Protein AF-A0A9P5Z1K4-F1 (afdb_monomer_lite)

pLDDT: mean 72.02, std 26.05, range [26.64, 98.44]

Sequence (569 aa):
MSSDPRVHKPRLPKAYSDQQLAFLKSSLPEFERRSQGSIRGDAKKFALERAQDFIVRFGLPDEFVGVEEPESRFKEQIYNWFKNTVGRTRRKLEGRPRSAKKAAEKASKHAHAHAASSSSAVVGGSEGPSGSGGSGHPRMTMMHHPGAAAALAGDHQMSWSAAGVGAAPNIVPYAEGSSTSSPVNSNQTLIPPIQYGGLQPSSSMSTALSTPTTTHATAHSASHAPAHPSAHAPSHAQPHPSAHSSAAAHAATTHASAHAPQQQQQQHPQHSTPTQHLSTLTLTITRNTLRESFLQGLDASTLANMVQSFVASHPSPTPLTPVVDALFDAISAEAPPGAFARDPHPYLRRFLDASAYFSGSIVHAGVPGPLAGPRALQMQIRKYSTWTPSAPPRSAFNSTSNSSSAGGGSGTPQSAQQRPSTTASNSSTSLSDEMQRIATDRQRRKDHIQWARIHAAALELGMLSMGRVGENDNSGYAYAMGRAFSEMMARDAVWEADEVEWVAGICVLRAVIRTAMRGDRRQRDEYDELLRTYEGRWKEIKDEARQAVVTEVLLSAKDDLARLDDSLS

Organism: NCBI:txid109636

Foldseek 3Di:
DDDDPPDPPPPDPDDDDPVLVVLLVVCLVVLLVQVPDPDPCSSLVSLLVSLVVSCVVPNQDPVLVVPDPSSVVSSVVSSVVSVVVSVVVVCVVVVPDPVPVVVVVVVVVVVVVVVVVPPDDDDDDDDDDDDDDDDDDDDDDDDDDDDDDDDDDDDDDDDDDPDDDDDDDDDDDDDDDDDDDDDDDDDDDDDDDDDDDDDDDDDDDDDDDDDDDDDDDDDDDDDDDDDDDDDDDDDDDDDDDDDDDDDDDDDDDDDDDDDDDDDDDDDDDDPDDPPPPPDPPPDPQDLQNLLVCLLVLDALQVSLVSLVSQCVVPPDLASCLSNVVSLLCNQVPDDDVLDLTDQSQSSVVSLLSNLQQFDQVDHHNNRGGSLSSLVSLLVVLVVLLDDDQPPDPPPVPPPPPPPPDDDDDDDDDDDDDDDPPPPPPPPPPDPVNVVVVVVVNVVSLSSSLSSLSNLLSCLLVCSQQPDPPPDPPPSVVSNCVSLVVLVVQLVVLLSDDDLSSLLSSLSSLLSSLLNDDQDDPPVLVVSVVSLVSSVVVLVVDPPVSSSVSSVVSSVSSVVSSVVSVVVVD

Structure (mmCIF, N/CA/C/O backbone):
data_AF-A0A9P5Z1K4-F1
#
_entry.id   AF-A0A9P5Z1K4-F1
#
loop_
_atom_site.group_PDB
_atom_site.id
_atom_site.type_symbol
_atom_site.label_atom_id
_atom_site.label_alt_id
_atom_site.label_comp_id
_atom_site.label_asym_id
_atom_site.label_entity_id
_atom_site.label_seq_id
_atom_site.pdbx_PDB_ins_code
_atom_site.Cartn_x
_atom_site.Cartn_y
_atom_site.Cartn_z
_atom_site.occupancy
_atom_site.B_iso_or_equiv
_atom_site.auth_seq_id
_atom_site.auth_comp_id
_atom_site.auth_asym_id
_atom_site.auth_atom_id
_atom_site.pdbx_PDB_model_num
ATOM 1 N N . MET A 1 1 ? -46.905 -5.251 -23.114 1.00 39.09 1 MET A N 1
ATOM 2 C CA . MET A 1 1 ? -45.640 -5.954 -22.821 1.00 39.09 1 MET A CA 1
ATOM 3 C C . MET A 1 1 ? -44.706 -5.729 -23.997 1.00 39.09 1 MET A C 1
ATOM 5 O O . MET A 1 1 ? -44.859 -6.397 -25.008 1.00 39.09 1 MET A O 1
ATOM 9 N N . SER A 1 2 ? -43.841 -4.714 -23.907 1.00 42.81 2 SER A N 1
ATOM 10 C CA . SER A 1 2 ? -42.885 -4.368 -24.968 1.00 42.81 2 SER A CA 1
ATOM 11 C C . SER A 1 2 ? -41.550 -5.035 -24.680 1.00 42.81 2 SER A C 1
ATOM 13 O O . SER A 1 2 ? -40.930 -4.769 -23.653 1.00 42.81 2 SER A O 1
ATOM 15 N N . SER A 1 3 ? -41.144 -5.924 -25.577 1.00 41.78 3 SER A N 1
ATOM 16 C CA . SER A 1 3 ? -39.878 -6.649 -25.540 1.00 41.78 3 SER A CA 1
ATOM 17 C C . SER A 1 3 ? -38.706 -5.677 -25.713 1.00 41.78 3 SER A C 1
ATOM 19 O O . SER A 1 3 ? -38.637 -4.970 -26.716 1.00 41.78 3 SER A O 1
ATOM 21 N N . ASP A 1 4 ? -37.800 -5.640 -24.735 1.00 45.72 4 ASP A N 1
ATOM 22 C CA . ASP A 1 4 ? -36.565 -4.846 -24.756 1.00 45.72 4 ASP A CA 1
ATOM 23 C C . ASP A 1 4 ? -35.630 -5.362 -25.876 1.00 45.72 4 ASP A C 1
ATOM 25 O O . ASP A 1 4 ? -35.185 -6.513 -25.810 1.00 45.72 4 ASP A O 1
ATOM 29 N N . PRO A 1 5 ? -35.315 -4.564 -26.917 1.00 53.09 5 PRO A N 1
ATOM 30 C CA . PRO A 1 5 ? -34.495 -4.976 -28.053 1.00 53.09 5 PRO A CA 1
ATOM 31 C C . PRO A 1 5 ? -32.997 -4.903 -27.719 1.00 53.09 5 PRO A C 1
ATOM 33 O O . PRO A 1 5 ? -32.182 -4.451 -28.526 1.00 53.09 5 PRO A O 1
ATOM 36 N N . ARG A 1 6 ? -32.590 -5.371 -26.534 1.00 45.09 6 ARG A N 1
ATOM 37 C CA . ARG A 1 6 ? -31.177 -5.615 -26.219 1.00 45.09 6 ARG A CA 1
ATOM 38 C C . ARG A 1 6 ? -30.741 -6.894 -26.909 1.00 45.09 6 ARG A C 1
ATOM 40 O O . ARG A 1 6 ? -30.650 -7.963 -26.315 1.00 45.09 6 ARG A O 1
ATOM 47 N N . VAL A 1 7 ? -30.488 -6.728 -28.203 1.00 44.59 7 VAL A N 1
ATOM 48 C CA . VAL A 1 7 ? -29.797 -7.635 -29.111 1.00 44.59 7 VAL A CA 1
ATOM 49 C C . VAL A 1 7 ? -28.713 -8.401 -28.352 1.00 44.59 7 VAL A C 1
ATOM 51 O O . VAL A 1 7 ? -27.639 -7.874 -28.052 1.00 44.59 7 VAL A O 1
ATOM 54 N N . HIS A 1 8 ? -28.987 -9.674 -28.067 1.00 43.66 8 HIS A N 1
ATOM 55 C CA . HIS A 1 8 ? -27.966 -10.667 -27.776 1.00 43.66 8 HIS A CA 1
ATOM 56 C C . HIS A 1 8 ? -27.094 -10.805 -29.025 1.00 43.66 8 HIS A C 1
ATOM 58 O O . HIS A 1 8 ? -27.309 -11.685 -29.851 1.00 43.66 8 HIS A O 1
ATOM 64 N N . LYS A 1 9 ? -26.108 -9.915 -29.186 1.00 41.62 9 LYS A N 1
ATOM 65 C CA . LYS A 1 9 ? -25.003 -10.156 -30.112 1.00 41.62 9 LYS A CA 1
ATOM 66 C C . LYS A 1 9 ? -24.318 -11.431 -29.618 1.00 41.62 9 LYS A C 1
ATOM 68 O O . LYS A 1 9 ? -23.798 -11.419 -28.495 1.00 41.62 9 LYS A O 1
ATOM 73 N N . PRO A 1 10 ? -24.317 -12.524 -30.399 1.00 39.44 10 PRO A N 1
ATOM 74 C CA . PRO A 1 10 ? -23.531 -13.693 -30.060 1.00 39.44 10 PRO A CA 1
ATOM 75 C C . PRO A 1 10 ? -22.086 -13.215 -29.941 1.00 39.44 10 PRO A C 1
ATOM 77 O O . PRO A 1 10 ? -21.510 -12.725 -30.912 1.00 39.44 10 PRO A O 1
ATOM 80 N N . ARG A 1 11 ? -21.507 -13.292 -28.737 1.00 42.84 11 ARG A N 1
ATOM 81 C CA . ARG A 1 11 ? -20.070 -13.088 -28.517 1.00 42.84 11 ARG A CA 1
ATOM 82 C C . ARG A 1 11 ? -19.335 -14.300 -29.088 1.00 42.84 11 ARG A C 1
ATOM 84 O O . ARG A 1 11 ? -18.760 -15.092 -28.347 1.00 42.84 11 ARG A O 1
ATOM 91 N N . LEU A 1 12 ? -19.434 -14.485 -30.401 1.00 35.34 12 LEU A N 1
ATOM 92 C CA . LEU A 1 12 ? -18.606 -15.427 -31.124 1.00 35.34 12 LEU A CA 1
ATOM 93 C C . LEU A 1 12 ? -17.166 -14.902 -31.005 1.00 35.34 12 LEU A C 1
ATOM 95 O O . LEU A 1 12 ? -16.953 -13.709 -31.242 1.00 35.34 12 LEU A O 1
ATOM 99 N N . PRO A 1 13 ? -16.184 -15.720 -30.586 1.00 49.00 13 PRO A N 1
ATOM 100 C CA . PRO A 1 13 ? -14.792 -15.298 -30.580 1.00 49.00 13 PRO A CA 1
ATOM 101 C C . PRO A 1 13 ? -14.431 -14.821 -31.983 1.00 49.00 13 PRO A C 1
ATOM 103 O O . PRO A 1 13 ? -14.577 -15.574 -32.946 1.00 49.00 13 PRO A O 1
ATOM 106 N N . LYS A 1 14 ? -14.018 -13.558 -32.106 1.00 63.84 14 LYS A N 1
ATOM 107 C CA . LYS A 1 14 ? -13.674 -12.983 -33.401 1.00 63.84 14 LYS A CA 1
ATOM 108 C C . LYS A 1 14 ? -12.508 -13.775 -33.983 1.00 63.84 14 LYS A C 1
ATOM 110 O O . LYS A 1 14 ? -11.454 -13.894 -33.354 1.00 63.84 14 LYS A O 1
ATOM 115 N N . ALA A 1 15 ? -12.740 -14.388 -35.139 1.00 75.88 15 ALA A N 1
ATOM 116 C CA . ALA A 1 15 ? -11.722 -15.150 -35.834 1.00 75.88 15 ALA A CA 1
ATOM 117 C C . ALA A 1 15 ? -10.700 -14.158 -36.394 1.00 75.88 15 ALA A C 1
ATOM 119 O O . ALA A 1 15 ? -10.983 -13.430 -37.342 1.00 75.88 15 ALA A O 1
ATOM 120 N N . TYR A 1 16 ? -9.528 -14.099 -35.767 1.00 91.69 16 TYR A N 1
ATOM 121 C CA . TYR A 1 16 ? -8.345 -13.530 -36.400 1.00 91.69 16 TYR A CA 1
ATOM 122 C C . TYR A 1 16 ? -8.131 -14.224 -37.749 1.00 91.69 16 TYR A C 1
ATOM 124 O O . TYR A 1 16 ? -8.309 -15.441 -37.843 1.00 91.69 16 TYR A O 1
ATOM 132 N N . SER A 1 17 ? -7.733 -13.470 -38.774 1.00 95.25 17 SER A N 1
ATOM 133 C CA . SER A 1 17 ? -7.352 -14.075 -40.051 1.00 95.25 17 SER A CA 1
ATOM 134 C C . SER A 1 17 ? -6.150 -15.005 -39.864 1.00 95.25 17 SER A C 1
ATOM 136 O O . SER A 1 17 ? -5.371 -14.855 -38.917 1.00 95.25 17 SER A O 1
ATOM 138 N N . ASP A 1 18 ? -5.947 -15.950 -40.780 1.00 95.38 18 ASP A N 1
ATOM 139 C CA . ASP A 1 18 ? -4.812 -16.876 -40.687 1.00 95.38 18 ASP A CA 1
ATOM 140 C C . ASP A 1 18 ? -3.465 -16.143 -40.662 1.00 95.38 18 ASP A C 1
ATOM 142 O O . ASP A 1 18 ? -2.559 -16.538 -39.930 1.00 95.38 18 ASP A O 1
ATOM 146 N N . GLN A 1 19 ? -3.350 -15.022 -41.382 1.00 97.38 19 GLN A N 1
ATOM 147 C CA . GLN A 1 19 ? -2.156 -14.172 -41.363 1.00 97.38 19 GLN A CA 1
ATOM 148 C C . GLN A 1 19 ? -1.941 -13.500 -40.000 1.00 97.38 19 GLN A C 1
ATOM 150 O O . GLN A 1 19 ? -0.819 -13.476 -39.490 1.00 97.38 19 GLN A O 1
ATOM 155 N N . GLN A 1 20 ? -3.013 -12.997 -39.383 1.00 96.50 20 GLN A N 1
ATOM 156 C CA . GLN A 1 20 ? -2.973 -12.416 -38.039 1.00 96.50 20 GLN A CA 1
ATOM 157 C C . GLN A 1 20 ? -2.595 -13.474 -36.994 1.00 96.50 20 GLN A C 1
ATOM 159 O O . GLN A 1 20 ? -1.734 -13.237 -36.145 1.00 96.50 20 GLN A O 1
ATOM 164 N N . LEU A 1 21 ? -3.179 -14.673 -37.079 1.00 96.31 21 LEU A N 1
ATOM 165 C CA . LEU A 1 21 ? -2.835 -15.793 -36.204 1.00 96.31 21 LEU A CA 1
ATOM 166 C C . LEU A 1 21 ? -1.397 -16.258 -36.407 1.00 96.31 21 LEU A C 1
ATOM 168 O O . LEU A 1 21 ? -0.726 -16.556 -35.422 1.00 96.31 21 LEU A O 1
ATOM 172 N N . ALA A 1 22 ? -0.915 -16.331 -37.647 1.00 97.12 22 ALA A N 1
ATOM 173 C CA . ALA A 1 22 ? 0.463 -16.700 -37.947 1.00 97.12 22 ALA A CA 1
ATOM 174 C C . ALA A 1 22 ? 1.453 -15.699 -37.332 1.00 97.12 22 ALA A C 1
ATOM 176 O O . ALA A 1 22 ? 2.423 -16.117 -36.701 1.00 97.12 22 ALA A O 1
ATOM 177 N N . PHE A 1 23 ? 1.169 -14.396 -37.432 1.00 97.94 23 PHE A N 1
ATOM 178 C CA . PHE A 1 23 ? 1.967 -13.343 -36.799 1.00 97.94 23 PHE A CA 1
ATOM 179 C C . PHE A 1 23 ? 2.000 -13.467 -35.268 1.00 97.94 23 PHE A C 1
ATOM 181 O O . PHE A 1 23 ? 3.062 -13.402 -34.652 1.00 97.94 23 PHE A O 1
ATOM 188 N N . LEU A 1 24 ? 0.847 -13.684 -34.632 1.00 97.62 24 LEU A N 1
ATOM 189 C CA . LEU A 1 24 ? 0.803 -13.841 -33.177 1.00 97.62 24 LEU A CA 1
ATOM 190 C C . LEU A 1 24 ? 1.497 -15.136 -32.727 1.00 97.62 24 LEU A C 1
ATOM 192 O O . LEU A 1 24 ? 2.234 -15.141 -31.740 1.00 97.62 24 LEU A O 1
ATOM 196 N N . LYS A 1 25 ? 1.313 -16.234 -33.471 1.00 97.12 25 LYS A N 1
ATOM 197 C CA . LYS A 1 25 ? 1.940 -17.530 -33.180 1.00 97.12 25 LYS A CA 1
ATOM 198 C C . LYS A 1 25 ? 3.458 -17.502 -33.339 1.00 97.12 25 LYS A C 1
ATOM 200 O O . LYS A 1 25 ? 4.133 -18.133 -32.530 1.00 97.12 25 LYS A O 1
ATOM 205 N N . SER A 1 26 ? 4.004 -16.770 -34.312 1.00 97.94 26 SER A N 1
ATOM 206 C CA . SER A 1 26 ? 5.461 -16.674 -34.502 1.00 97.94 26 SER A CA 1
ATOM 207 C C . SER A 1 26 ? 6.174 -16.009 -33.320 1.00 97.94 26 SER A C 1
ATOM 209 O O . SER A 1 26 ? 7.345 -16.277 -33.074 1.00 97.94 26 SER A O 1
ATOM 211 N N . SER A 1 27 ? 5.451 -15.201 -32.540 1.00 97.75 27 SER A N 1
ATOM 212 C CA . SER A 1 27 ? 5.968 -14.529 -31.344 1.00 97.75 27 SER A CA 1
ATOM 213 C C . SER A 1 27 ? 5.786 -15.342 -30.050 1.00 97.75 27 SER A C 1
ATOM 215 O O . SER A 1 27 ? 6.272 -14.925 -28.998 1.00 97.75 27 SER A O 1
ATOM 217 N N . LEU A 1 28 ? 5.098 -16.495 -30.086 1.00 97.12 28 LEU A N 1
ATOM 218 C CA . LEU A 1 28 ? 4.834 -17.309 -28.888 1.00 97.12 28 LEU A CA 1
ATOM 219 C C . LEU A 1 28 ? 6.103 -17.843 -28.203 1.00 97.12 28 LEU A C 1
ATOM 221 O O . LEU A 1 28 ? 6.161 -17.717 -26.981 1.00 97.12 28 LEU A O 1
ATOM 225 N N . PRO A 1 29 ? 7.112 -18.395 -28.913 1.00 96.19 29 PRO A N 1
ATOM 226 C CA . PRO A 1 29 ? 8.314 -18.920 -28.257 1.00 96.19 29 PRO A CA 1
ATOM 227 C C . PRO A 1 29 ? 9.085 -17.843 -27.481 1.00 96.19 29 PRO A C 1
ATOM 229 O O . PRO A 1 29 ? 9.566 -18.079 -26.375 1.00 96.19 29 PRO A O 1
ATOM 232 N N . GLU A 1 30 ? 9.155 -16.631 -28.037 1.00 96.50 30 GLU A N 1
ATOM 233 C CA . GLU A 1 30 ? 9.802 -15.476 -27.408 1.00 96.50 30 GLU A CA 1
ATOM 234 C C . GLU A 1 30 ? 9.027 -15.000 -26.173 1.00 96.50 30 GLU A C 1
ATOM 236 O O . GLU A 1 30 ? 9.616 -14.810 -25.107 1.00 96.50 30 GLU A O 1
ATOM 241 N N . PHE A 1 31 ? 7.699 -14.864 -26.287 1.00 96.69 31 PHE A N 1
ATOM 242 C CA . PHE A 1 31 ? 6.847 -14.528 -25.145 1.00 96.69 31 PHE A CA 1
ATOM 243 C C . PHE A 1 31 ? 6.965 -15.585 -24.041 1.00 96.69 31 PHE A C 1
ATOM 245 O O . PHE A 1 31 ? 7.057 -15.234 -22.867 1.00 96.69 31 PHE A O 1
ATOM 252 N N . GLU A 1 32 ? 6.988 -16.874 -24.393 1.00 95.00 32 GLU A N 1
ATOM 253 C CA . GLU A 1 32 ? 7.145 -17.963 -23.432 1.00 95.00 32 GLU A CA 1
ATOM 254 C C . GLU A 1 32 ? 8.488 -17.882 -22.702 1.00 95.00 32 GLU A C 1
ATOM 256 O O . GLU A 1 32 ? 8.489 -17.903 -21.469 1.00 95.00 32 GLU A O 1
ATOM 261 N N . ARG A 1 33 ? 9.598 -17.687 -23.427 1.00 94.00 33 ARG A N 1
ATOM 262 C CA . ARG A 1 33 ? 10.926 -17.500 -22.826 1.00 94.00 33 ARG A CA 1
ATOM 263 C C . ARG A 1 33 ? 10.934 -16.329 -21.844 1.00 94.00 33 ARG A C 1
ATOM 265 O O . ARG A 1 33 ? 11.391 -16.476 -20.716 1.00 94.00 33 ARG A O 1
ATOM 272 N N . ARG A 1 34 ? 10.359 -15.186 -22.234 1.00 93.56 34 ARG A N 1
ATOM 273 C CA . ARG A 1 34 ? 10.252 -14.000 -21.365 1.00 93.56 34 ARG A CA 1
ATOM 274 C C . ARG A 1 34 ? 9.291 -14.197 -20.195 1.00 93.56 34 ARG A C 1
ATOM 276 O O . ARG A 1 34 ? 9.488 -13.606 -19.145 1.00 93.56 34 ARG A O 1
ATOM 283 N N . SER A 1 35 ? 8.269 -15.038 -20.344 1.00 92.31 35 SER A N 1
ATOM 284 C CA . SER A 1 35 ? 7.323 -15.359 -19.263 1.00 92.31 35 SER A CA 1
ATOM 285 C C . SER A 1 35 ? 7.906 -16.287 -18.195 1.00 92.31 35 SER A C 1
ATOM 287 O O . SER A 1 35 ? 7.316 -16.424 -17.125 1.00 92.31 35 SER A O 1
ATOM 289 N N . GLN A 1 36 ? 9.019 -16.957 -18.505 1.00 87.75 36 GLN A N 1
ATOM 290 C CA . GLN A 1 36 ? 9.779 -17.806 -17.586 1.00 87.75 36 GLN A CA 1
ATOM 291 C C . GLN A 1 36 ? 11.050 -17.116 -17.066 1.00 87.75 36 GLN A C 1
ATOM 293 O O . GLN A 1 36 ? 11.698 -17.646 -16.169 1.00 87.75 36 GLN A O 1
ATOM 298 N N . GLY A 1 37 ? 11.422 -15.967 -17.640 1.00 82.38 37 GLY A N 1
ATOM 299 C CA . GLY A 1 37 ? 12.615 -15.223 -17.252 1.00 82.38 37 GLY A CA 1
ATOM 300 C C . GLY A 1 37 ? 12.512 -14.627 -15.847 1.00 82.38 37 GLY A C 1
ATOM 301 O O . GLY A 1 37 ? 11.417 -14.406 -15.333 1.00 82.38 37 GLY A O 1
ATOM 302 N N . SER A 1 38 ? 13.675 -14.334 -15.255 1.00 63.03 38 SER A N 1
ATOM 303 C CA . SER A 1 38 ? 13.785 -13.701 -13.929 1.00 63.03 38 SER A CA 1
ATOM 304 C C . SER A 1 38 ? 13.139 -12.303 -13.886 1.00 63.03 38 SER A C 1
ATOM 306 O O . SER A 1 38 ? 12.620 -11.870 -12.861 1.00 63.03 38 SER A O 1
ATOM 308 N N . ILE A 1 39 ? 13.103 -11.609 -15.030 1.00 70.81 39 ILE A N 1
ATOM 309 C CA . ILE A 1 39 ? 12.570 -10.249 -15.145 1.00 70.81 39 ILE A CA 1
ATOM 310 C C . ILE A 1 39 ? 11.047 -10.299 -15.316 1.00 70.81 39 ILE A C 1
ATOM 312 O O . ILE A 1 39 ? 10.509 -10.569 -16.396 1.00 70.81 39 ILE A O 1
ATOM 316 N N . ARG A 1 40 ? 10.323 -10.023 -14.230 1.00 61.91 40 ARG A N 1
ATOM 317 C CA . ARG A 1 40 ? 8.861 -9.945 -14.247 1.00 61.91 40 ARG A CA 1
ATOM 318 C C . ARG A 1 40 ? 8.434 -8.679 -14.995 1.00 61.91 40 ARG A C 1
ATOM 320 O O . ARG A 1 40 ? 8.936 -7.595 -14.749 1.00 61.91 40 ARG A O 1
ATOM 327 N N . GLY A 1 41 ? 7.496 -8.821 -15.929 1.00 80.19 41 GLY A N 1
ATOM 328 C CA . GLY A 1 41 ? 7.007 -7.710 -16.760 1.00 80.19 41 GLY A CA 1
ATOM 329 C C . GLY A 1 41 ? 7.570 -7.684 -18.183 1.00 80.19 41 GLY A C 1
ATOM 330 O O . GLY A 1 41 ? 6.882 -7.192 -19.078 1.00 80.19 41 GLY A O 1
ATOM 331 N N . ASP A 1 42 ? 8.708 -8.334 -18.447 1.00 88.62 42 ASP A N 1
ATOM 332 C CA . ASP A 1 42 ? 9.292 -8.416 -19.797 1.00 88.62 42 ASP A CA 1
ATOM 333 C C . ASP A 1 42 ? 8.358 -9.080 -20.808 1.00 88.62 42 ASP A C 1
ATOM 335 O O . ASP A 1 42 ? 8.253 -8.644 -21.955 1.00 88.62 42 ASP A O 1
ATOM 339 N N . ALA A 1 43 ? 7.622 -10.109 -20.380 1.00 94.12 43 ALA A N 1
ATOM 340 C CA . ALA A 1 43 ? 6.610 -10.751 -21.212 1.00 94.12 43 ALA A CA 1
ATOM 341 C C . ALA A 1 43 ? 5.450 -9.799 -21.544 1.00 94.12 43 ALA A C 1
ATOM 343 O O . ALA A 1 43 ? 4.977 -9.781 -22.681 1.00 94.12 43 ALA A O 1
ATOM 344 N N . LYS A 1 44 ? 4.998 -8.987 -20.574 1.00 95.31 44 LYS A N 1
ATOM 345 C CA . LYS A 1 44 ? 3.918 -8.012 -20.793 1.00 95.31 44 LYS A CA 1
ATOM 346 C C . LYS A 1 44 ? 4.390 -6.922 -21.747 1.00 95.31 44 LYS A C 1
ATOM 348 O O . LYS A 1 44 ? 3.715 -6.683 -22.741 1.00 95.31 44 LYS A O 1
ATOM 353 N N . LYS A 1 45 ? 5.563 -6.334 -21.503 1.00 95.12 45 LYS A N 1
ATOM 354 C CA . LYS A 1 45 ? 6.177 -5.340 -22.392 1.00 95.12 45 LYS A CA 1
ATOM 355 C C . LYS A 1 45 ? 6.311 -5.879 -23.818 1.00 95.12 45 LYS A C 1
ATOM 357 O O . LYS A 1 45 ? 5.797 -5.262 -24.744 1.00 95.12 45 LYS A O 1
ATOM 362 N N . PHE A 1 46 ? 6.877 -7.077 -23.976 1.00 96.94 46 PHE A N 1
ATOM 363 C CA . PHE A 1 46 ? 7.001 -7.740 -25.276 1.00 96.94 46 PHE A CA 1
ATOM 364 C C . PHE A 1 46 ? 5.644 -7.943 -25.966 1.00 96.94 46 PHE A C 1
ATOM 366 O O . PHE A 1 46 ? 5.507 -7.670 -27.154 1.00 96.94 46 PHE A O 1
ATOM 373 N N . ALA A 1 47 ? 4.614 -8.386 -25.240 1.00 96.94 47 ALA A N 1
ATOM 374 C CA . ALA A 1 47 ? 3.283 -8.544 -25.822 1.00 96.94 47 ALA A CA 1
ATOM 375 C C . ALA A 1 47 ? 2.648 -7.211 -26.239 1.00 96.94 47 ALA A C 1
ATOM 377 O O . ALA A 1 47 ? 1.988 -7.169 -27.275 1.00 96.94 47 ALA A O 1
ATOM 378 N N . LEU A 1 48 ? 2.843 -6.137 -25.467 1.00 96.88 48 LEU A N 1
ATOM 379 C CA . LEU A 1 48 ? 2.351 -4.801 -25.814 1.00 96.88 48 LEU A CA 1
ATOM 380 C C . LEU A 1 48 ? 3.083 -4.231 -27.040 1.00 96.88 48 LEU A C 1
ATOM 382 O O . LEU A 1 48 ? 2.438 -3.642 -27.906 1.00 96.88 48 LEU A O 1
ATOM 386 N N . GLU A 1 49 ? 4.393 -4.461 -27.160 1.00 97.56 49 GLU A N 1
ATOM 387 C CA . GLU A 1 49 ? 5.186 -4.119 -28.351 1.00 97.56 49 GLU A CA 1
ATOM 388 C C . GLU A 1 49 ? 4.706 -4.903 -29.581 1.00 97.56 49 GLU A C 1
ATOM 390 O O . GLU A 1 49 ? 4.392 -4.316 -30.613 1.00 97.56 49 GLU A O 1
ATOM 395 N N . ARG A 1 50 ? 4.531 -6.226 -29.466 1.00 97.88 50 ARG A N 1
ATOM 396 C CA . ARG A 1 50 ? 3.979 -7.054 -30.554 1.00 97.88 50 ARG A CA 1
ATOM 397 C C . ARG A 1 50 ? 2.549 -6.675 -30.924 1.00 97.88 50 ARG A C 1
ATOM 399 O O . ARG A 1 50 ? 2.172 -6.799 -32.086 1.00 97.88 50 ARG A O 1
ATOM 406 N N . ALA A 1 51 ? 1.751 -6.211 -29.967 1.00 97.50 51 ALA A N 1
ATOM 407 C CA . ALA A 1 51 ? 0.426 -5.682 -30.245 1.00 97.50 51 ALA A CA 1
ATOM 408 C C . ALA A 1 51 ? 0.487 -4.350 -31.007 1.00 97.50 51 ALA A C 1
ATOM 410 O O . ALA A 1 51 ? -0.324 -4.139 -31.903 1.00 97.50 51 ALA A O 1
ATOM 411 N N . GLN A 1 52 ? 1.460 -3.481 -30.712 1.00 98.00 52 GLN A N 1
ATOM 412 C CA . GLN A 1 52 ? 1.704 -2.284 -31.520 1.00 98.00 52 GLN A CA 1
ATOM 413 C C . GLN A 1 52 ? 2.086 -2.659 -32.956 1.00 98.00 52 GLN A C 1
ATOM 415 O O . GLN A 1 52 ? 1.488 -2.143 -33.896 1.00 98.00 52 GLN A O 1
ATOM 420 N N . ASP A 1 53 ? 3.013 -3.603 -33.130 1.00 97.94 53 ASP A N 1
ATOM 421 C CA . ASP A 1 53 ? 3.417 -4.089 -34.455 1.00 97.94 53 ASP A CA 1
ATOM 422 C C . ASP A 1 53 ? 2.236 -4.706 -35.222 1.00 97.94 53 ASP A C 1
ATOM 424 O O . ASP A 1 53 ? 2.111 -4.537 -36.435 1.00 97.94 53 ASP A O 1
ATOM 428 N N . PHE A 1 54 ? 1.334 -5.390 -34.509 1.00 97.81 54 PHE A N 1
ATOM 429 C CA . PHE A 1 54 ? 0.092 -5.905 -35.076 1.00 97.81 54 PHE A CA 1
ATOM 430 C C . PHE A 1 54 ? -0.791 -4.772 -35.609 1.00 97.81 54 PHE A C 1
ATOM 432 O O . PHE A 1 54 ? -1.248 -4.858 -36.746 1.00 97.81 54 PHE A O 1
ATOM 439 N N . ILE A 1 55 ? -1.025 -3.721 -34.812 1.00 97.19 55 ILE A N 1
ATOM 440 C CA . ILE A 1 55 ? -1.847 -2.565 -35.213 1.00 97.19 55 ILE A CA 1
ATOM 441 C C . ILE A 1 55 ? -1.231 -1.879 -36.436 1.00 97.19 55 ILE A C 1
ATOM 443 O O . ILE A 1 55 ? -1.945 -1.565 -37.382 1.00 97.19 55 ILE A O 1
ATOM 447 N N . VAL A 1 56 ? 0.091 -1.692 -36.455 1.00 97.62 56 VAL A N 1
ATOM 448 C CA . VAL A 1 56 ? 0.793 -1.079 -37.594 1.00 97.62 56 VAL A CA 1
ATOM 449 C C . VAL A 1 56 ? 0.634 -1.921 -38.863 1.00 97.62 56 VAL A C 1
ATOM 451 O O . VAL A 1 56 ? 0.443 -1.375 -39.945 1.00 97.62 56 VAL A O 1
ATOM 454 N N . ARG A 1 57 ? 0.695 -3.252 -38.744 1.00 98.00 57 ARG A N 1
ATOM 455 C CA . ARG A 1 57 ? 0.670 -4.162 -39.897 1.00 98.00 57 ARG A CA 1
ATOM 456 C C . ARG A 1 57 ? -0.730 -4.460 -40.429 1.00 98.00 57 ARG A C 1
ATOM 458 O O . ARG A 1 57 ? -0.895 -4.606 -41.636 1.00 98.00 57 ARG A O 1
ATOM 465 N N . PHE A 1 58 ? -1.706 -4.631 -39.544 1.00 96.94 58 PHE A N 1
ATOM 466 C CA . PHE A 1 58 ? -3.050 -5.103 -39.892 1.00 96.94 58 PHE A CA 1
ATOM 467 C C . PHE A 1 58 ? -4.143 -4.060 -39.645 1.00 96.94 58 PHE A C 1
ATOM 469 O O . PHE A 1 58 ? -5.305 -4.330 -39.940 1.00 96.94 58 PHE A O 1
ATOM 476 N N . GLY A 1 59 ? -3.784 -2.890 -39.114 1.00 96.75 59 GLY A N 1
ATOM 477 C CA . GLY A 1 59 ? -4.732 -1.886 -38.656 1.00 96.75 59 GLY A CA 1
ATOM 478 C C . GLY A 1 59 ? -5.367 -2.247 -37.315 1.00 96.75 59 GLY A C 1
ATOM 479 O O . GLY A 1 59 ? -5.228 -3.355 -36.784 1.00 96.75 59 GLY A O 1
ATOM 480 N N . LEU A 1 60 ? -6.086 -1.277 -36.756 1.00 95.69 60 LEU A N 1
ATOM 481 C CA . LEU A 1 60 ? -6.938 -1.505 -35.600 1.00 95.69 60 LEU A CA 1
ATOM 482 C C . LEU A 1 60 ? -8.267 -2.113 -36.077 1.00 95.69 60 LEU A C 1
ATOM 484 O O . LEU A 1 60 ? -8.848 -1.582 -37.022 1.00 95.69 60 LEU A O 1
ATOM 488 N N . PRO A 1 61 ? -8.773 -3.198 -35.466 1.00 93.50 61 PRO A N 1
ATOM 489 C CA . PRO A 1 61 ? -10.027 -3.795 -35.915 1.00 93.50 61 PRO A CA 1
ATOM 490 C C . PRO A 1 61 ? -11.205 -2.815 -35.806 1.00 93.50 61 PRO A C 1
ATOM 492 O O . PRO A 1 61 ? -11.337 -2.124 -34.796 1.00 93.50 61 PRO A O 1
ATOM 495 N N . ASP A 1 62 ? -12.116 -2.838 -36.784 1.00 92.38 62 ASP A N 1
ATOM 496 C CA . ASP A 1 62 ? -13.250 -1.896 -36.896 1.00 92.38 62 ASP A CA 1
ATOM 497 C C . ASP A 1 62 ? -14.142 -1.807 -35.646 1.00 92.38 62 ASP A C 1
ATOM 499 O O . ASP A 1 62 ? -14.818 -0.814 -35.407 1.00 92.38 62 ASP A O 1
ATOM 503 N N . GLU A 1 63 ? -14.150 -2.843 -34.810 1.00 89.62 63 GLU A N 1
ATOM 504 C CA . GLU A 1 63 ? -14.934 -2.876 -33.569 1.00 89.62 63 GLU A CA 1
ATOM 505 C C . GLU A 1 63 ? -14.419 -1.948 -32.473 1.00 89.62 63 GLU A C 1
ATOM 507 O O . GLU A 1 63 ? -15.131 -1.674 -31.509 1.00 89.62 63 GLU A O 1
ATOM 512 N N . PHE A 1 64 ? -13.179 -1.494 -32.610 1.00 91.25 64 PHE A N 1
ATOM 513 C CA . PHE A 1 64 ? -12.603 -0.502 -31.728 1.00 91.25 64 PHE A CA 1
ATOM 514 C C . PHE A 1 64 ? -12.825 0.922 -32.250 1.00 91.25 64 PHE A C 1
ATOM 516 O O . PHE A 1 64 ? -12.514 1.881 -31.547 1.00 91.25 64 PHE A O 1
ATOM 523 N N . VAL A 1 65 ? -13.410 1.099 -33.440 1.00 89.44 65 VAL A N 1
ATOM 524 C CA . VAL A 1 65 ? -13.787 2.427 -33.936 1.00 89.44 65 VAL A CA 1
ATOM 525 C C . VAL A 1 65 ? -14.868 3.010 -33.022 1.00 89.44 65 VAL A C 1
ATOM 527 O O . VAL A 1 65 ? -15.913 2.404 -32.799 1.00 89.44 65 VAL A O 1
ATOM 530 N N . GLY A 1 66 ? -14.595 4.189 -32.458 1.00 89.81 66 GLY A N 1
ATOM 531 C CA . GLY A 1 66 ? -15.487 4.869 -31.513 1.00 89.81 66 GLY A CA 1
ATOM 532 C C . GLY A 1 66 ? -15.388 4.387 -30.060 1.00 89.81 66 GLY A C 1
ATOM 533 O O . GLY A 1 66 ? -16.088 4.919 -29.202 1.00 89.81 66 GLY A O 1
ATOM 534 N N . VAL A 1 67 ? -14.518 3.417 -29.756 1.00 89.44 67 VAL A N 1
ATOM 535 C CA . VAL A 1 67 ? -14.198 3.044 -28.372 1.00 89.44 67 VAL A CA 1
ATOM 536 C C . VAL A 1 67 ? -13.168 4.025 -27.820 1.00 89.44 67 VAL A C 1
ATOM 538 O O . VAL A 1 67 ? -12.183 4.335 -28.484 1.00 89.44 67 VAL A O 1
ATOM 541 N N . GLU A 1 68 ? -13.377 4.506 -26.596 1.00 88.56 68 GLU A N 1
ATOM 542 C CA . GLU A 1 68 ? -12.391 5.328 -25.895 1.00 88.56 68 GLU A CA 1
ATOM 543 C C . GLU A 1 68 ? -11.115 4.507 -25.626 1.00 88.56 68 GLU A C 1
ATOM 545 O O . GLU A 1 68 ? -11.176 3.410 -25.063 1.00 88.56 68 GLU A O 1
ATOM 550 N N . GLU A 1 69 ? -9.968 5.030 -26.066 1.00 92.88 69 GLU A N 1
ATOM 551 C CA . GLU A 1 69 ? -8.654 4.362 -26.036 1.00 92.88 69 GLU A CA 1
ATOM 552 C C . GLU A 1 69 ? -8.624 2.994 -26.741 1.00 92.88 69 GLU A C 1
ATOM 554 O O . GLU A 1 69 ? -8.310 1.953 -26.145 1.00 92.88 69 GLU A O 1
ATOM 559 N N . PRO A 1 70 ? -8.919 2.983 -28.047 1.00 93.56 70 PRO A N 1
ATOM 560 C CA . PRO A 1 70 ? -9.176 1.753 -28.777 1.00 93.56 70 PRO A CA 1
ATOM 561 C C . PRO A 1 70 ? -7.905 0.890 -28.896 1.00 93.56 70 PRO A C 1
ATOM 563 O O . PRO A 1 70 ? -7.954 -0.329 -28.724 1.00 93.56 70 PRO A O 1
ATOM 566 N N . GLU A 1 71 ? -6.739 1.524 -29.049 1.00 95.94 71 GLU A N 1
ATOM 567 C CA . GLU A 1 71 ? -5.442 0.844 -29.072 1.00 95.94 71 GLU A CA 1
ATOM 568 C C . GLU A 1 71 ? -5.064 0.218 -27.728 1.00 95.94 71 GLU A C 1
ATOM 570 O O . GLU A 1 71 ? -4.582 -0.911 -27.695 1.00 95.94 71 GLU A O 1
ATOM 575 N N . SER A 1 72 ? -5.275 0.930 -26.615 1.00 94.38 72 SER A N 1
ATOM 576 C CA . SER A 1 72 ? -4.918 0.446 -25.274 1.00 94.38 72 SER A CA 1
ATOM 577 C C . SER A 1 72 ? -5.689 -0.835 -24.947 1.00 94.38 72 SER A C 1
ATOM 579 O O . SER A 1 72 ? -5.108 -1.857 -24.568 1.00 94.38 72 SER A O 1
ATOM 581 N N . ARG A 1 73 ? -7.001 -0.830 -25.222 1.00 91.38 73 ARG A N 1
ATOM 582 C CA . ARG A 1 73 ? -7.852 -2.012 -25.042 1.00 91.38 73 ARG A CA 1
ATOM 583 C C . ARG A 1 73 ? -7.457 -3.164 -25.957 1.00 91.38 73 ARG A C 1
ATOM 585 O O . ARG A 1 73 ? -7.453 -4.312 -25.511 1.00 91.38 73 ARG A O 1
ATOM 592 N N . PHE A 1 74 ? -7.124 -2.884 -27.215 1.00 95.81 74 PHE A N 1
ATOM 593 C CA . PHE A 1 74 ? -6.694 -3.922 -28.147 1.00 95.81 74 PHE A CA 1
ATOM 594 C C . PHE A 1 74 ? -5.346 -4.541 -27.742 1.00 95.81 74 PHE A C 1
ATOM 596 O O . PHE A 1 74 ? -5.205 -5.765 -27.731 1.00 95.81 74 PHE A O 1
ATOM 603 N N . LYS A 1 75 ? -4.378 -3.728 -27.301 1.00 95.81 75 LYS A N 1
ATOM 604 C CA . LYS A 1 75 ? -3.088 -4.208 -26.779 1.00 95.81 75 LYS A CA 1
ATOM 605 C C . LYS A 1 75 ? -3.262 -5.146 -25.585 1.00 95.81 75 LYS A C 1
ATOM 607 O O . LYS A 1 75 ? -2.651 -6.215 -25.545 1.00 95.81 75 LYS A O 1
ATOM 612 N N . GLU A 1 76 ? -4.152 -4.803 -24.657 1.00 93.94 76 GLU A N 1
ATOM 613 C CA . GLU A 1 76 ? -4.491 -5.663 -23.519 1.00 93.94 76 GLU A CA 1
ATOM 614 C C . GLU A 1 76 ? -5.159 -6.981 -23.969 1.00 93.94 76 GLU A C 1
ATOM 616 O O . GLU A 1 76 ? -4.895 -8.044 -23.395 1.00 93.94 76 GLU A O 1
ATOM 621 N N . GLN A 1 77 ? -5.977 -6.972 -25.031 1.00 94.81 77 GLN A N 1
ATOM 622 C CA . GLN A 1 77 ? -6.532 -8.209 -25.600 1.00 94.81 77 GLN A CA 1
ATOM 623 C C . GLN A 1 77 ? -5.448 -9.124 -26.180 1.00 94.81 77 GLN A C 1
ATOM 625 O O . GLN A 1 77 ? -5.464 -10.329 -25.906 1.00 94.81 77 GLN A O 1
ATOM 630 N N . ILE A 1 78 ? -4.484 -8.574 -26.921 1.00 96.88 78 ILE A N 1
ATOM 631 C CA . ILE A 1 78 ? -3.350 -9.337 -27.459 1.00 96.88 78 ILE A CA 1
ATOM 632 C C . ILE A 1 78 ? -2.480 -9.903 -26.327 1.00 96.88 78 ILE A C 1
ATOM 634 O O . ILE A 1 78 ? -2.141 -11.089 -26.349 1.00 96.88 78 ILE A O 1
ATOM 638 N N . TYR A 1 79 ? -2.193 -9.120 -25.282 1.00 96.81 79 TYR A N 1
ATOM 639 C CA . TYR A 1 79 ? -1.485 -9.615 -24.096 1.00 96.81 79 TYR A CA 1
ATOM 640 C C . TYR A 1 79 ? -2.212 -10.798 -23.436 1.00 96.81 79 TYR A C 1
ATOM 642 O O . TYR A 1 79 ? -1.612 -11.846 -23.164 1.00 96.81 79 TYR A O 1
ATOM 650 N N . ASN A 1 80 ? -3.527 -10.684 -23.237 1.00 94.75 80 ASN A N 1
ATOM 651 C CA . ASN A 1 80 ? -4.329 -11.774 -22.689 1.00 94.75 80 ASN A CA 1
ATOM 652 C C . ASN A 1 80 ? -4.367 -12.999 -23.615 1.00 94.75 80 ASN A C 1
ATOM 654 O O . ASN A 1 80 ? -4.388 -14.132 -23.122 1.00 94.75 80 ASN A O 1
ATOM 658 N N . TRP A 1 81 ? -4.331 -12.807 -24.936 1.00 96.06 81 TRP A N 1
ATOM 659 C CA . TRP A 1 81 ? -4.218 -13.896 -25.904 1.00 96.06 81 TRP A CA 1
ATOM 660 C C . TRP A 1 81 ? -2.896 -14.661 -25.749 1.00 96.06 81 TRP A C 1
ATOM 662 O O . TRP A 1 81 ? -2.933 -15.889 -25.622 1.00 96.06 81 TRP A O 1
ATOM 672 N N . PHE A 1 82 ? -1.753 -13.968 -25.659 1.00 96.94 82 PHE A N 1
ATOM 673 C CA . PHE A 1 82 ? -0.440 -14.589 -25.419 1.00 96.94 82 PHE A CA 1
ATOM 674 C C . PHE A 1 82 ? -0.430 -15.393 -24.115 1.00 96.94 82 PHE A C 1
ATOM 676 O O . PHE A 1 82 ? -0.153 -16.597 -24.120 1.00 96.94 82 PHE A O 1
ATOM 683 N N . LYS A 1 83 ? -0.839 -14.756 -23.010 1.00 95.12 83 LYS A N 1
ATOM 684 C CA . LYS A 1 83 ? -0.914 -15.370 -21.674 1.00 95.12 83 LYS A CA 1
ATOM 685 C C . LYS A 1 83 ? -1.772 -16.640 -21.673 1.00 95.12 83 LYS A C 1
ATOM 687 O O . LYS A 1 83 ? -1.362 -17.683 -21.161 1.00 95.12 83 LYS A O 1
ATOM 692 N N . ASN A 1 84 ? -2.960 -16.578 -22.275 1.00 94.88 84 ASN A N 1
ATOM 693 C CA . ASN A 1 84 ? -3.882 -17.712 -22.329 1.00 94.88 84 ASN A CA 1
ATOM 694 C C . ASN A 1 84 ? -3.402 -18.835 -23.253 1.00 94.88 84 ASN A C 1
ATOM 696 O O . ASN A 1 84 ? -3.733 -19.998 -23.006 1.00 94.88 84 ASN A O 1
ATOM 700 N N . THR A 1 85 ? -2.678 -18.503 -24.320 1.00 95.38 85 THR A N 1
ATOM 701 C CA . THR A 1 85 ? -2.158 -19.480 -25.283 1.00 95.38 85 THR A CA 1
ATOM 702 C C . THR A 1 85 ? -0.983 -20.242 -24.683 1.00 95.38 85 THR A C 1
ATOM 704 O O . THR A 1 85 ? -1.070 -21.463 -24.568 1.00 95.38 85 THR A O 1
ATOM 707 N N . VAL A 1 86 ? 0.032 -19.546 -24.159 1.00 95.12 86 VAL A N 1
ATOM 708 C CA . VAL A 1 86 ? 1.170 -20.183 -23.468 1.00 95.12 86 VAL A CA 1
ATOM 709 C C . VAL A 1 86 ? 0.706 -20.966 -22.241 1.00 95.12 86 VAL A C 1
ATOM 711 O O . VAL A 1 86 ? 1.058 -22.132 -22.080 1.00 95.12 86 VAL A O 1
ATOM 714 N N . GLY A 1 87 ? -0.191 -20.403 -21.424 1.00 91.69 87 GLY A N 1
ATOM 715 C CA . GLY A 1 87 ? -0.753 -21.121 -20.279 1.00 91.69 87 GLY A CA 1
ATOM 716 C C . GLY A 1 87 ? -1.567 -22.366 -20.667 1.00 91.69 87 GLY A C 1
ATOM 717 O O . GLY A 1 87 ? -1.716 -23.290 -19.866 1.00 91.69 87 GLY A O 1
ATOM 718 N N . ARG A 1 88 ? -2.135 -22.431 -21.880 1.00 91.06 88 ARG A N 1
ATOM 719 C CA . ARG A 1 88 ? -2.766 -23.654 -22.408 1.00 91.06 88 ARG A CA 1
ATOM 720 C C . ARG A 1 88 ? -1.722 -24.660 -22.894 1.00 91.06 88 ARG A C 1
ATOM 722 O O . ARG A 1 88 ? -1.868 -25.833 -22.562 1.00 91.06 88 ARG A O 1
ATOM 729 N N . THR A 1 89 ? -0.695 -24.223 -23.620 1.00 91.06 89 THR A N 1
ATOM 730 C CA . THR A 1 89 ? 0.404 -25.080 -24.099 1.00 91.06 89 THR A CA 1
ATOM 731 C C . THR A 1 89 ? 1.155 -25.727 -22.939 1.00 91.06 89 THR A C 1
ATOM 733 O O . THR A 1 89 ? 1.289 -26.947 -22.914 1.00 91.06 89 THR A O 1
ATOM 736 N N . ARG A 1 90 ? 1.519 -24.949 -21.912 1.00 89.75 90 ARG A N 1
ATOM 737 C CA . ARG A 1 90 ? 2.212 -25.450 -20.718 1.00 89.75 90 ARG A CA 1
ATOM 738 C C . ARG A 1 90 ? 1.423 -26.544 -20.000 1.00 89.75 90 ARG A C 1
ATOM 740 O O . ARG A 1 90 ? 1.940 -27.626 -19.768 1.00 89.75 90 ARG A O 1
ATOM 747 N N . ARG A 1 91 ? 0.126 -26.322 -19.752 1.00 86.69 91 ARG A N 1
ATOM 748 C CA . ARG A 1 91 ? -0.746 -27.335 -19.122 1.00 86.69 91 ARG A CA 1
ATOM 749 C C . ARG A 1 91 ? -0.893 -28.614 -19.947 1.00 86.69 91 ARG A C 1
ATOM 751 O O . ARG A 1 91 ? -1.115 -29.674 -19.368 1.00 86.69 91 ARG A O 1
ATOM 758 N N . LYS A 1 92 ? -0.825 -28.516 -21.281 1.00 89.38 92 LYS A N 1
ATOM 759 C CA . LYS A 1 92 ? -0.826 -29.692 -22.162 1.00 89.38 92 LYS A CA 1
ATOM 760 C C . LYS A 1 92 ? 0.488 -30.470 -22.045 1.00 89.38 92 LYS A C 1
ATOM 762 O O . LYS A 1 92 ? 0.430 -31.689 -21.969 1.00 89.38 92 LYS A O 1
ATOM 767 N N . LEU A 1 93 ? 1.628 -29.776 -21.993 1.00 85.81 93 LEU A N 1
ATOM 768 C CA . LEU A 1 93 ? 2.954 -30.388 -21.838 1.00 85.81 93 LEU A CA 1
ATOM 769 C C . LEU A 1 93 ? 3.159 -31.018 -20.453 1.00 85.81 93 LEU A C 1
ATOM 771 O O . LEU A 1 93 ? 3.707 -32.106 -20.357 1.00 85.81 93 LEU A O 1
ATOM 775 N N . GLU A 1 94 ? 2.651 -30.389 -19.393 1.00 85.88 94 GLU A N 1
ATOM 776 C CA . GLU A 1 94 ? 2.715 -30.909 -18.016 1.00 85.88 94 GLU A CA 1
ATOM 777 C C . GLU A 1 94 ? 1.796 -32.122 -17.771 1.00 85.88 94 GLU A C 1
ATOM 779 O O . GLU A 1 94 ? 1.732 -32.634 -16.656 1.00 85.88 94 GLU A O 1
ATOM 784 N N . GLY A 1 95 ? 1.027 -32.567 -18.774 1.00 83.12 95 GLY A N 1
ATOM 785 C CA . GLY A 1 95 ? 0.191 -33.761 -18.654 1.00 83.12 95 GLY A CA 1
ATOM 786 C C . GLY A 1 95 ? -0.889 -33.664 -17.572 1.00 83.12 95 GLY A C 1
ATOM 787 O O . GLY A 1 95 ? -1.355 -34.692 -17.089 1.00 83.12 95 GLY A O 1
ATOM 788 N N . ARG A 1 96 ? -1.308 -32.449 -17.178 1.00 68.81 96 ARG A N 1
ATOM 789 C CA . ARG A 1 96 ? -2.365 -32.225 -16.177 1.00 68.81 96 ARG A CA 1
ATOM 790 C C . ARG A 1 96 ? -3.696 -31.917 -16.875 1.00 68.81 96 ARG A C 1
ATOM 792 O O . ARG A 1 96 ? -4.057 -30.742 -17.021 1.00 68.81 96 ARG A O 1
ATOM 799 N N . PRO A 1 97 ? -4.464 -32.928 -17.331 1.00 63.50 97 PRO A N 1
ATOM 800 C CA . PRO A 1 97 ? -5.759 -32.691 -17.947 1.00 63.50 97 PRO A CA 1
ATOM 801 C C . PRO A 1 97 ? -6.700 -32.021 -16.940 1.00 63.50 97 PRO A C 1
ATOM 803 O O . PRO A 1 97 ? -6.865 -32.473 -15.805 1.00 63.50 97 PRO A O 1
ATOM 806 N N . ARG A 1 98 ? -7.366 -30.939 -17.370 1.00 59.44 98 ARG A N 1
ATOM 807 C CA . ARG A 1 98 ? -8.380 -30.212 -16.577 1.00 59.44 98 ARG A CA 1
ATOM 808 C C . ARG A 1 98 ? -9.501 -31.124 -16.049 1.00 59.44 98 ARG A C 1
ATOM 810 O O . ARG A 1 98 ? -10.160 -30.758 -15.080 1.00 59.44 98 ARG A O 1
ATOM 817 N N . SER A 1 99 ? -9.719 -32.287 -16.663 1.00 56.41 99 SER A N 1
ATOM 818 C CA . SER A 1 99 ? -10.779 -33.230 -16.296 1.00 56.41 99 SER A CA 1
ATOM 819 C C . SER A 1 99 ? -10.426 -34.152 -15.127 1.00 56.41 99 SER A C 1
ATOM 821 O O . SER A 1 99 ? -11.342 -34.567 -14.422 1.00 56.41 99 SER A O 1
ATOM 823 N N . ALA A 1 100 ? -9.146 -34.428 -14.849 1.00 56.22 100 ALA A N 1
ATOM 824 C CA . ALA A 1 100 ? -8.785 -35.401 -13.813 1.00 56.22 100 ALA A CA 1
ATOM 825 C C . ALA A 1 100 ? -9.151 -34.918 -12.401 1.00 56.22 100 ALA A C 1
ATOM 827 O O . ALA A 1 100 ? -9.608 -35.709 -11.585 1.00 56.22 100 ALA A O 1
ATOM 828 N N . LYS A 1 101 ? -9.060 -33.608 -12.122 1.00 55.28 101 LYS A N 1
ATOM 829 C CA . LYS A 1 101 ? -9.434 -33.070 -10.801 1.00 55.28 101 LYS A CA 1
ATOM 830 C C . LYS A 1 101 ? -10.947 -33.114 -10.562 1.00 55.28 101 LYS A C 1
ATOM 832 O O . LYS A 1 101 ? -11.374 -33.452 -9.467 1.00 55.28 101 LYS A O 1
ATOM 837 N N . LYS A 1 102 ? -11.762 -32.842 -11.590 1.00 59.53 102 LYS A N 1
ATOM 838 C CA . LYS A 1 102 ? -13.231 -32.894 -11.472 1.00 59.53 102 LYS A CA 1
ATOM 839 C C . LYS A 1 102 ? -13.760 -34.333 -11.484 1.00 59.53 102 LYS A C 1
ATOM 841 O O . LYS A 1 102 ? -14.749 -34.609 -10.816 1.00 59.53 102 LYS A O 1
ATOM 846 N N . ALA A 1 103 ? -13.095 -35.249 -12.192 1.00 59.72 103 ALA A N 1
ATOM 847 C CA . ALA A 1 103 ? -13.404 -36.677 -12.141 1.00 59.72 103 ALA A CA 1
ATOM 848 C C . ALA A 1 103 ? -13.010 -37.297 -10.790 1.00 59.72 103 ALA A C 1
ATOM 850 O O . ALA A 1 103 ? -13.813 -38.022 -10.215 1.00 59.72 103 ALA A O 1
ATOM 851 N N . ALA A 1 104 ? -11.846 -36.943 -10.234 1.00 63.12 104 ALA A N 1
ATOM 852 C CA . ALA A 1 104 ? -11.420 -37.395 -8.909 1.00 63.12 104 ALA A CA 1
ATOM 853 C C . ALA A 1 104 ? -12.303 -36.831 -7.781 1.00 63.12 104 ALA A C 1
ATOM 855 O O . ALA A 1 104 ? -12.651 -37.558 -6.859 1.00 63.12 104 ALA A O 1
ATOM 856 N N . GLU A 1 105 ? -12.739 -35.570 -7.875 1.00 66.00 105 GLU A N 1
ATOM 857 C CA . GLU A 1 105 ? -13.658 -34.974 -6.892 1.00 66.00 105 GLU A CA 1
ATOM 858 C C . GLU A 1 105 ? -15.091 -35.525 -7.016 1.00 66.00 105 GLU A C 1
ATOM 860 O O . GLU A 1 105 ? -15.800 -35.667 -6.022 1.00 66.00 105 GLU A O 1
ATOM 865 N N . LYS A 1 106 ? -15.534 -35.887 -8.230 1.00 72.69 106 LYS A N 1
ATOM 866 C CA . LYS A 1 106 ? -16.816 -36.581 -8.423 1.00 72.69 106 LYS A CA 1
ATOM 867 C C . LYS A 1 106 ? -16.740 -38.034 -7.939 1.00 72.69 106 LYS A C 1
ATOM 869 O O . LYS A 1 106 ? -17.706 -38.509 -7.353 1.00 72.69 106 LYS A O 1
ATOM 874 N N . ALA A 1 107 ? -15.600 -38.706 -8.116 1.00 70.06 107 ALA A N 1
ATOM 875 C CA . ALA A 1 107 ? -15.354 -40.045 -7.586 1.00 70.06 107 ALA A CA 1
ATOM 876 C C . ALA A 1 107 ? -15.261 -40.052 -6.050 1.00 70.06 107 ALA A C 1
ATOM 878 O O . ALA A 1 107 ? -15.845 -40.930 -5.422 1.00 70.06 107 ALA A O 1
ATOM 879 N N . SER A 1 108 ? -14.626 -39.050 -5.426 1.00 71.50 108 SER A N 1
ATOM 880 C CA . SER A 1 108 ? -14.568 -38.957 -3.960 1.00 71.50 108 SER A CA 1
ATOM 881 C C . SER A 1 108 ? -15.935 -38.650 -3.340 1.00 71.50 108 SER A C 1
ATOM 883 O O . SER A 1 108 ? -16.296 -39.248 -2.328 1.00 71.50 108 SER A O 1
ATOM 885 N N . LYS A 1 109 ? -16.750 -37.803 -3.986 1.00 71.31 109 LYS A N 1
ATOM 886 C CA . LYS A 1 109 ? -18.142 -37.561 -3.567 1.00 71.31 109 LYS A CA 1
ATOM 887 C C . LYS A 1 109 ? -19.021 -38.807 -3.719 1.00 71.31 109 LYS A C 1
ATOM 889 O O . LYS A 1 109 ? -19.862 -39.052 -2.860 1.00 71.31 109 LYS A O 1
ATOM 894 N N . HIS A 1 110 ? -18.800 -39.625 -4.751 1.00 65.25 110 HIS A N 1
ATOM 895 C CA . HIS A 1 110 ? -19.522 -40.894 -4.913 1.00 65.25 110 HIS A CA 1
ATOM 896 C C . HIS A 1 110 ? -19.071 -41.972 -3.913 1.00 65.25 110 HIS A C 1
ATOM 898 O O . HIS A 1 110 ? -19.899 -42.751 -3.444 1.00 65.25 110 HIS A O 1
ATOM 904 N N . ALA A 1 111 ? -17.786 -41.995 -3.542 1.00 65.06 111 ALA A N 1
ATOM 905 C CA . ALA A 1 111 ? -17.256 -42.908 -2.529 1.00 65.06 111 ALA A CA 1
ATOM 906 C C . ALA A 1 111 ? -17.778 -42.577 -1.117 1.00 65.06 111 ALA A C 1
ATOM 908 O O . ALA A 1 111 ? -18.134 -43.484 -0.366 1.00 65.06 111 ALA A O 1
ATOM 909 N N . HIS A 1 112 ? -17.916 -41.291 -0.769 1.00 57.16 112 HIS A N 1
ATOM 910 C CA . HIS A 1 112 ? -18.505 -40.898 0.518 1.00 57.16 112 HIS A CA 1
ATOM 911 C C . HIS A 1 112 ? -20.019 -41.137 0.603 1.00 57.16 112 HIS A C 1
ATOM 913 O O . HIS A 1 112 ? -20.512 -41.478 1.676 1.00 57.16 112 HIS A O 1
ATOM 919 N N . ALA A 1 113 ? -20.749 -41.037 -0.513 1.00 59.59 113 ALA A N 1
ATOM 920 C CA . ALA A 1 113 ? -22.178 -41.353 -0.544 1.00 59.59 113 ALA A CA 1
ATOM 921 C C . ALA A 1 113 ? -22.465 -42.850 -0.294 1.00 59.59 113 ALA A C 1
ATOM 923 O O . ALA A 1 113 ? -23.461 -43.179 0.345 1.00 59.59 113 ALA A O 1
ATOM 924 N N . HIS A 1 114 ? -21.579 -43.760 -0.721 1.00 54.09 114 HIS A N 1
ATOM 925 C CA . HIS A 1 114 ? -21.732 -45.196 -0.444 1.00 54.09 114 HIS A CA 1
ATOM 926 C C . HIS A 1 114 ? -21.342 -45.596 0.988 1.00 54.09 114 HIS A C 1
ATOM 928 O O . HIS A 1 114 ? -21.952 -46.505 1.553 1.00 54.09 114 HIS A O 1
ATOM 934 N N . ALA A 1 115 ? -20.389 -44.898 1.612 1.00 54.53 115 ALA A N 1
ATOM 935 C CA . ALA A 1 115 ? -20.036 -45.140 3.013 1.00 54.53 115 ALA A CA 1
ATOM 936 C C . ALA A 1 115 ? -21.154 -44.699 3.981 1.00 54.53 115 ALA A C 1
ATOM 938 O O . ALA A 1 115 ? -21.425 -45.391 4.957 1.00 54.53 115 ALA A O 1
ATOM 939 N N . ALA A 1 116 ? -21.864 -43.606 3.678 1.00 52.94 116 ALA A N 1
ATOM 940 C CA . ALA A 1 116 ? -22.958 -43.103 4.518 1.00 52.94 116 ALA A CA 1
ATOM 941 C C . ALA A 1 116 ? -24.259 -43.930 4.428 1.00 52.94 116 ALA A C 1
ATOM 943 O O . ALA A 1 116 ? -25.101 -43.842 5.316 1.00 52.94 116 ALA A O 1
ATOM 944 N N . SER A 1 117 ? -24.425 -44.762 3.392 1.00 50.03 117 SER A N 1
ATOM 945 C CA . SER A 1 117 ? -25.604 -45.630 3.232 1.00 50.03 117 SER A CA 1
ATOM 946 C C . SER A 1 117 ? -25.455 -47.012 3.889 1.00 50.03 117 SER A C 1
ATOM 948 O O . SER A 1 117 ? -26.389 -47.808 3.831 1.00 50.03 117 SER A O 1
ATOM 950 N N . SER A 1 118 ? -24.305 -47.314 4.502 1.00 48.31 118 SER A N 1
ATOM 951 C CA . SER A 1 118 ? -24.005 -48.647 5.059 1.00 48.31 118 SER A CA 1
ATOM 952 C C . SER A 1 118 ? -24.039 -48.699 6.594 1.00 48.31 118 SER A C 1
ATOM 954 O O . SER A 1 118 ? -23.684 -49.713 7.184 1.00 48.31 118 SER A O 1
ATOM 956 N N . SER A 1 119 ? -24.473 -47.625 7.263 1.00 47.31 119 SER A N 1
ATOM 957 C CA . SER A 1 119 ? -24.472 -47.509 8.730 1.00 47.31 119 SER A CA 1
ATOM 958 C C . SER A 1 119 ? -25.876 -47.273 9.288 1.00 47.31 119 SER A C 1
ATOM 960 O O . SER A 1 119 ? -26.109 -46.336 10.042 1.00 47.31 119 SER A O 1
ATOM 962 N N . SER A 1 120 ? -26.843 -48.102 8.895 1.00 46.50 120 SER A N 1
ATOM 963 C CA . SER A 1 120 ? -28.116 -48.195 9.616 1.00 46.50 120 SER A CA 1
ATOM 964 C C . SER A 1 120 ? -28.786 -49.540 9.353 1.00 46.50 120 SER A C 1
ATOM 966 O O . SER A 1 120 ? -29.742 -49.641 8.593 1.00 46.50 120 SER A O 1
ATOM 968 N N . ALA A 1 121 ? -28.243 -50.599 9.948 1.00 45.81 121 ALA A N 1
ATOM 969 C CA . ALA A 1 121 ? -29.000 -51.808 10.242 1.00 45.81 121 ALA A CA 1
ATOM 970 C C . ALA A 1 121 ? -28.253 -52.657 11.278 1.00 45.81 121 ALA A C 1
ATOM 972 O O . ALA A 1 121 ? -27.045 -52.850 11.177 1.00 45.81 121 ALA A O 1
ATOM 973 N N . VAL A 1 122 ? -29.043 -53.235 12.184 1.00 42.12 122 VAL A N 1
ATOM 974 C CA . VAL A 1 122 ? -28.752 -54.375 13.072 1.00 42.12 122 VAL A CA 1
ATOM 975 C C . VAL A 1 122 ? -28.302 -54.034 14.499 1.00 42.12 122 VAL A C 1
ATOM 977 O O . VAL A 1 122 ? -27.129 -54.015 14.858 1.00 42.12 122 VAL A O 1
ATOM 980 N N . VAL A 1 123 ? -29.329 -53.857 15.333 1.00 42.28 123 VAL A N 1
ATOM 981 C CA . VAL A 1 123 ? -29.366 -54.224 16.753 1.00 42.28 123 VAL A CA 1
ATOM 982 C C . VAL A 1 123 ? -29.701 -55.720 16.854 1.00 42.28 123 VAL A C 1
ATOM 984 O O . VAL A 1 123 ? -30.676 -56.151 16.243 1.00 42.28 123 VAL A O 1
ATOM 987 N N . GLY A 1 124 ? -28.958 -56.469 17.680 1.00 38.78 124 GLY A N 1
ATOM 988 C CA . GLY A 1 124 ? -29.457 -57.675 18.363 1.00 38.78 124 GLY A CA 1
ATOM 989 C C . GLY A 1 124 ? -28.603 -58.950 18.261 1.00 38.78 124 GLY A C 1
ATOM 990 O O . GLY A 1 124 ? -28.445 -59.492 17.176 1.00 38.78 124 GLY A O 1
ATOM 991 N N . GLY A 1 125 ? -28.187 -59.484 19.423 1.00 38.25 125 GLY A N 1
ATOM 992 C CA . GLY A 1 125 ? -28.217 -60.937 19.685 1.00 38.25 125 GLY A CA 1
ATOM 993 C C . GLY A 1 125 ? -26.898 -61.710 19.874 1.00 38.25 125 GLY A C 1
ATOM 994 O O . GLY A 1 125 ? -26.260 -62.072 18.900 1.00 38.25 125 GLY A O 1
ATOM 995 N N . SER A 1 126 ? -26.592 -62.014 21.147 1.00 38.00 126 SER A N 1
ATOM 996 C CA . SER A 1 126 ? -26.163 -63.311 21.741 1.00 38.00 126 SER A CA 1
ATOM 997 C C . SER A 1 126 ? -25.028 -64.194 21.164 1.00 38.00 126 SER A C 1
ATOM 999 O O . SER A 1 126 ? -25.126 -64.692 20.052 1.00 38.00 126 SER A O 1
ATOM 1001 N N . GLU A 1 127 ? -24.099 -64.528 22.081 1.00 37.56 127 GLU A N 1
ATOM 1002 C CA . GLU A 1 127 ? -23.443 -65.836 22.362 1.00 37.56 127 GLU A CA 1
ATOM 1003 C C . GLU A 1 127 ? -22.530 -66.525 21.308 1.00 37.56 127 GLU A C 1
ATOM 1005 O O . GLU A 1 127 ? -22.832 -66.608 20.126 1.00 37.56 127 GLU A O 1
ATOM 1010 N N . GLY A 1 128 ? -21.366 -67.029 21.772 1.00 35.09 128 GLY A N 1
ATOM 1011 C CA . GLY A 1 128 ? -20.357 -67.792 20.994 1.00 35.09 128 GLY A CA 1
ATOM 1012 C C . GLY A 1 128 ? -20.718 -69.281 20.790 1.00 35.09 128 GLY A C 1
ATOM 1013 O O . GLY A 1 128 ? -21.900 -69.595 20.872 1.00 35.09 128 GLY A O 1
ATOM 1014 N N . PRO A 1 129 ? -19.772 -70.247 20.618 1.00 58.50 129 PRO A N 1
ATOM 1015 C CA . PRO A 1 129 ? -18.306 -70.178 20.454 1.00 58.50 129 PRO A CA 1
ATOM 1016 C C . PRO A 1 129 ? -17.728 -71.048 19.286 1.00 58.50 129 PRO A C 1
ATOM 1018 O O . PRO A 1 129 ? -18.439 -71.797 18.627 1.00 58.50 129 PRO A O 1
ATOM 1021 N N . SER A 1 130 ? -16.389 -71.027 19.134 1.00 41.75 130 SER A N 1
ATOM 1022 C CA . SER A 1 130 ? -15.491 -72.076 18.571 1.00 41.75 130 SER A CA 1
ATOM 1023 C C . SER A 1 130 ? -15.617 -72.534 17.101 1.00 41.75 130 SER A C 1
ATOM 1025 O O . SER A 1 130 ? -16.659 -72.997 16.659 1.00 41.75 130 SER A O 1
ATOM 1027 N N . GLY A 1 131 ? -14.487 -72.565 16.376 1.00 34.34 131 GLY A N 1
ATOM 1028 C CA . GLY A 1 131 ? -14.374 -73.314 15.115 1.00 34.34 131 GLY A CA 1
ATOM 1029 C C . GLY A 1 131 ? -13.134 -72.992 14.275 1.00 34.34 131 GLY A C 1
ATOM 1030 O O . GLY A 1 131 ? -12.916 -71.861 13.872 1.00 34.34 131 GLY A O 1
ATOM 1031 N N . SER A 1 132 ? -12.328 -74.016 14.029 1.00 38.12 132 SER A N 1
ATOM 1032 C CA . SER A 1 132 ? -11.021 -74.071 13.366 1.00 38.12 132 SER A CA 1
ATOM 1033 C C . SER A 1 132 ? -11.014 -73.949 11.832 1.00 38.12 132 SER A C 1
ATOM 1035 O O . SER A 1 132 ? -11.879 -74.523 11.182 1.00 38.12 132 SER A O 1
ATOM 1037 N N . GLY A 1 133 ? -9.903 -73.423 11.288 1.00 37.00 133 GLY A N 1
ATOM 1038 C CA . GLY A 1 133 ? -9.168 -73.991 10.139 1.00 37.00 133 GLY A CA 1
ATOM 1039 C C . GLY A 1 133 ? -9.667 -73.705 8.713 1.00 37.00 133 GLY A C 1
ATOM 1040 O O . GLY A 1 133 ? -10.830 -73.908 8.397 1.00 37.00 133 GLY A O 1
ATOM 1041 N N . GLY A 1 134 ? -8.747 -73.338 7.806 1.00 33.88 134 GLY A N 1
ATOM 1042 C CA . GLY A 1 134 ? -9.005 -73.430 6.361 1.00 33.88 134 GLY A CA 1
ATOM 1043 C C . GLY A 1 134 ? -8.145 -72.538 5.462 1.00 33.88 134 GLY A C 1
ATOM 1044 O O . GLY A 1 134 ? -8.463 -71.379 5.239 1.00 33.88 134 GLY A O 1
ATOM 1045 N N . SER A 1 135 ? -7.074 -73.117 4.918 1.00 42.97 135 SER A N 1
ATOM 1046 C CA . SER A 1 135 ? -6.235 -72.604 3.824 1.00 42.97 135 SER A CA 1
ATOM 1047 C C . SER A 1 135 ? -7.011 -72.449 2.499 1.00 42.97 135 SER A C 1
ATOM 1049 O O . SER A 1 135 ? -7.884 -73.267 2.211 1.00 42.97 135 SER A O 1
ATOM 1051 N N . GLY A 1 136 ? -6.659 -71.468 1.652 1.00 34.88 136 GLY A N 1
ATOM 1052 C CA . GLY A 1 136 ? -7.176 -71.378 0.276 1.00 34.88 136 GLY A CA 1
ATOM 1053 C C . GLY A 1 136 ? -6.665 -70.186 -0.551 1.00 34.88 136 GLY A C 1
ATOM 1054 O O . GLY A 1 136 ? -6.926 -69.037 -0.229 1.00 34.88 136 GLY A O 1
ATOM 1055 N N . HIS A 1 137 ? -5.946 -70.501 -1.630 1.00 34.28 137 HIS A N 1
ATOM 1056 C CA . HIS A 1 137 ? -5.184 -69.664 -2.573 1.00 34.28 137 HIS A CA 1
ATOM 1057 C C . HIS A 1 137 ? -5.900 -68.505 -3.322 1.00 34.28 137 HIS A C 1
ATOM 1059 O O . HIS A 1 137 ? -7.125 -68.487 -3.436 1.00 34.28 137 HIS A O 1
ATOM 1065 N N . PRO A 1 138 ? -5.123 -67.573 -3.932 1.00 52.94 138 PRO A N 1
ATOM 1066 C CA . PRO A 1 138 ? -5.631 -66.409 -4.658 1.00 52.94 138 PRO A CA 1
ATOM 1067 C C . PRO A 1 138 ? -5.984 -66.712 -6.125 1.00 52.94 138 PRO A C 1
ATOM 1069 O O . PRO A 1 138 ? -5.233 -67.362 -6.853 1.00 52.94 138 PRO A O 1
ATOM 1072 N N . ARG A 1 139 ? -7.112 -66.164 -6.589 1.00 37.22 139 ARG A N 1
ATOM 1073 C CA . ARG A 1 139 ? -7.585 -66.240 -7.979 1.00 37.22 139 ARG A CA 1
ATOM 1074 C C . ARG A 1 139 ? -7.196 -64.969 -8.742 1.00 37.22 139 ARG A C 1
ATOM 1076 O O . ARG A 1 139 ? -7.797 -63.915 -8.549 1.00 37.22 139 ARG A O 1
ATOM 1083 N N . MET A 1 140 ? -6.208 -65.086 -9.632 1.00 39.53 140 MET A N 1
ATOM 1084 C CA . MET A 1 140 ? -5.933 -64.102 -10.683 1.00 39.53 140 MET A CA 1
ATOM 1085 C C . MET A 1 140 ? -7.127 -64.010 -11.637 1.00 39.53 140 MET A C 1
ATOM 1087 O O . MET A 1 140 ? -7.603 -65.027 -12.138 1.00 39.53 140 MET A O 1
ATOM 1091 N N . THR A 1 141 ? -7.571 -62.790 -11.934 1.00 42.88 141 THR A N 1
ATOM 1092 C CA . THR A 1 141 ? -8.478 -62.530 -13.056 1.00 42.88 141 THR A CA 1
ATOM 1093 C C . THR A 1 141 ? -7.831 -61.477 -13.946 1.00 42.88 141 THR A C 1
ATOM 1095 O O . THR A 1 141 ? -7.717 -60.315 -13.563 1.00 42.88 141 THR A O 1
ATOM 1098 N N . MET A 1 142 ? -7.355 -61.914 -15.114 1.00 44.31 142 MET A N 1
ATOM 1099 C CA . MET A 1 142 ? -6.959 -61.037 -16.212 1.00 44.31 142 MET A CA 1
ATOM 1100 C C . MET A 1 142 ? -8.200 -60.330 -16.766 1.00 44.31 142 MET A C 1
ATOM 1102 O O . MET A 1 142 ? -9.209 -60.984 -17.028 1.00 44.31 142 MET A O 1
ATOM 1106 N N . MET A 1 143 ? -8.108 -59.024 -17.018 1.00 42.62 143 MET A N 1
ATOM 1107 C CA . MET A 1 143 ? -9.031 -58.340 -17.921 1.00 42.62 143 MET A CA 1
ATOM 1108 C C . MET A 1 143 ? -8.262 -57.645 -19.039 1.00 42.62 143 MET A C 1
ATOM 1110 O O . MET A 1 143 ? -7.448 -56.751 -18.821 1.00 42.62 143 MET A O 1
ATOM 1114 N N . HIS A 1 144 ? -8.567 -58.118 -20.243 1.00 34.88 144 HIS A N 1
ATOM 1115 C CA . HIS A 1 144 ? -8.216 -57.564 -21.536 1.00 34.88 144 HIS A CA 1
ATOM 1116 C C . HIS A 1 144 ? -8.794 -56.155 -21.731 1.00 34.88 144 HIS A C 1
ATOM 1118 O O . HIS A 1 144 ? -9.968 -55.904 -21.460 1.00 34.88 144 HIS A O 1
ATOM 1124 N N . HIS A 1 145 ? -7.981 -55.268 -22.307 1.00 40.09 145 HIS A N 1
ATOM 1125 C CA . HIS A 1 145 ? -8.461 -54.123 -23.078 1.00 40.09 145 HIS A CA 1
ATOM 1126 C C . HIS A 1 145 ? -9.127 -54.591 -24.377 1.00 40.09 145 HIS A C 1
ATOM 1128 O O . HIS A 1 145 ? -8.659 -55.541 -25.009 1.00 40.09 145 HIS A O 1
ATOM 1134 N N . PRO A 1 146 ? -10.135 -53.840 -24.838 1.00 47.47 146 PRO A N 1
ATOM 1135 C CA . PRO A 1 146 ? -9.968 -53.258 -26.163 1.00 47.47 146 PRO A CA 1
ATOM 1136 C C . PRO A 1 146 ? -10.351 -51.777 -26.210 1.00 47.47 146 PRO A C 1
ATOM 1138 O O . PRO A 1 146 ? -11.279 -51.309 -25.550 1.00 47.47 146 PRO A O 1
ATOM 1141 N N . GLY A 1 147 ? -9.592 -51.041 -27.020 1.00 34.84 147 GLY A N 1
ATOM 1142 C CA . GLY A 1 147 ? -9.877 -49.661 -27.370 1.00 34.84 147 GLY A CA 1
ATOM 1143 C C . GLY A 1 147 ? -11.056 -49.541 -28.331 1.00 34.84 147 GLY A C 1
ATOM 1144 O O . GLY A 1 147 ? -11.291 -50.407 -29.170 1.00 34.84 147 GLY A O 1
ATOM 1145 N N . ALA A 1 148 ? -11.748 -48.411 -28.240 1.00 29.23 148 ALA A N 1
ATOM 1146 C CA . ALA A 1 148 ? -12.598 -47.902 -29.301 1.00 29.23 148 ALA A CA 1
ATOM 1147 C C . ALA A 1 148 ? -12.557 -46.372 -29.264 1.00 29.23 148 ALA A C 1
ATOM 1149 O O . ALA A 1 148 ? -12.891 -45.734 -28.265 1.00 29.23 148 ALA A O 1
ATOM 1150 N N . ALA A 1 149 ? -12.088 -45.806 -30.369 1.00 30.86 149 ALA A N 1
ATOM 1151 C CA . ALA A 1 149 ? -12.212 -44.406 -30.711 1.00 30.86 149 ALA A CA 1
ATOM 1152 C C . ALA A 1 149 ? -13.664 -44.096 -31.094 1.00 30.86 149 ALA A C 1
ATOM 1154 O O . ALA A 1 149 ? -14.255 -44.862 -31.845 1.00 30.86 149 ALA A O 1
ATOM 1155 N N . ALA A 1 150 ? -14.196 -42.958 -30.647 1.00 30.06 150 ALA A N 1
ATOM 1156 C CA . ALA A 1 150 ? -15.036 -42.070 -31.452 1.00 30.06 150 ALA A CA 1
ATOM 1157 C C . ALA A 1 150 ? -15.509 -40.872 -30.620 1.00 30.06 150 ALA A C 1
ATOM 1159 O O . ALA A 1 150 ? -15.942 -41.025 -29.485 1.00 30.06 150 ALA A O 1
ATOM 1160 N N . ALA A 1 151 ? -15.406 -39.705 -31.262 1.00 33.91 151 ALA A N 1
ATOM 1161 C CA . ALA A 1 151 ? -16.321 -38.567 -31.241 1.00 33.91 151 ALA A CA 1
ATOM 1162 C C . ALA A 1 151 ? -16.957 -38.146 -29.909 1.00 33.91 151 ALA A C 1
ATOM 1164 O O . ALA A 1 151 ? -17.745 -38.881 -29.341 1.00 33.91 151 ALA A O 1
ATOM 1165 N N . LEU A 1 152 ? -16.757 -36.880 -29.530 1.00 28.66 152 LEU A N 1
ATOM 1166 C CA . LEU A 1 152 ? -17.825 -36.051 -28.961 1.00 28.66 152 LEU A CA 1
ATOM 1167 C C . LEU A 1 152 ? -17.439 -34.569 -29.079 1.00 28.66 152 LEU A C 1
ATOM 1169 O O . LEU A 1 152 ? -16.611 -34.046 -28.331 1.00 28.66 152 LEU A O 1
ATOM 1173 N N . ALA A 1 153 ? -18.058 -33.905 -30.055 1.00 40.25 153 ALA A N 1
ATOM 1174 C CA . ALA A 1 153 ? -18.308 -32.475 -30.003 1.00 40.25 153 ALA A CA 1
ATOM 1175 C C . ALA A 1 153 ? -19.302 -32.221 -28.860 1.00 40.25 153 ALA A C 1
ATOM 1177 O O . ALA A 1 153 ? -20.336 -32.880 -28.770 1.00 40.25 153 ALA A O 1
ATOM 1178 N N . GLY A 1 154 ? -18.965 -31.295 -27.969 1.00 28.62 154 GLY A N 1
ATOM 1179 C CA . GLY A 1 154 ? -19.779 -30.952 -26.811 1.00 28.62 154 GLY A CA 1
ATOM 1180 C C . GLY A 1 154 ? -19.379 -29.582 -26.292 1.00 28.62 154 GLY A C 1
ATOM 1181 O O . GLY A 1 154 ? -18.529 -29.464 -25.411 1.00 28.62 154 GLY A O 1
ATOM 1182 N N . ASP A 1 155 ? -19.974 -28.554 -26.890 1.00 31.05 155 ASP A N 1
ATOM 1183 C CA . ASP A 1 155 ? -19.917 -27.168 -26.441 1.00 31.05 155 ASP A CA 1
ATOM 1184 C C . ASP A 1 155 ? -20.555 -27.038 -25.053 1.00 31.05 155 ASP A C 1
ATOM 1186 O O . ASP A 1 155 ? -21.746 -27.292 -24.878 1.00 31.05 155 ASP A O 1
ATOM 1190 N N . HIS A 1 156 ? -19.776 -26.604 -24.060 1.00 30.88 156 HIS A N 1
ATOM 1191 C CA . HIS A 1 156 ? -20.286 -26.101 -22.784 1.00 30.88 156 HIS A CA 1
ATOM 1192 C C . HIS A 1 156 ? -19.607 -24.769 -22.453 1.00 30.88 156 HIS A C 1
ATOM 1194 O O . HIS A 1 156 ? -18.513 -24.688 -21.890 1.00 30.88 156 HIS A O 1
ATOM 1200 N N . GLN A 1 157 ? -20.309 -23.714 -22.856 1.00 29.92 157 GLN A N 1
ATOM 1201 C CA . GLN A 1 157 ? -20.064 -22.306 -22.598 1.00 29.92 157 GLN A CA 1
ATOM 1202 C C . GLN A 1 157 ? -20.443 -21.986 -21.142 1.00 29.92 157 GLN A C 1
ATOM 1204 O O . GLN A 1 157 ? -21.600 -22.122 -20.758 1.00 29.92 157 GLN A O 1
ATOM 1209 N N . MET A 1 158 ? -19.486 -21.547 -20.317 1.00 31.97 158 MET A N 1
ATOM 1210 C CA . MET A 1 158 ? -19.790 -20.925 -19.021 1.00 31.97 158 MET A CA 1
ATOM 1211 C C . MET A 1 158 ? -19.473 -19.431 -19.070 1.00 31.97 158 MET A C 1
ATOM 1213 O O . MET A 1 158 ? -18.314 -19.019 -19.132 1.00 31.97 158 MET A O 1
ATOM 1217 N N . SER A 1 159 ? -20.549 -18.643 -19.065 1.00 26.64 159 SER A N 1
ATOM 1218 C CA . SER A 1 159 ? -20.575 -17.189 -18.934 1.00 26.64 159 SER A CA 1
ATOM 1219 C C . SER A 1 159 ? -20.258 -16.785 -17.495 1.00 26.64 159 SER A C 1
ATOM 1221 O O . SER A 1 159 ? -20.945 -17.217 -16.573 1.00 26.64 159 SER A O 1
ATOM 1223 N N . TRP A 1 160 ? -19.254 -15.931 -17.297 1.00 27.59 160 TRP A N 1
ATOM 1224 C CA . TRP A 1 160 ? -19.077 -15.190 -16.049 1.00 27.59 160 TRP A CA 1
ATOM 1225 C C . TRP A 1 160 ? -19.644 -13.786 -16.259 1.00 27.59 160 TRP A C 1
ATOM 1227 O O . TRP A 1 160 ? -19.027 -12.950 -16.919 1.00 27.59 160 TRP A O 1
ATOM 1237 N N . SER A 1 161 ? -20.842 -13.547 -15.731 1.00 27.84 161 SER A N 1
ATOM 1238 C CA . SER A 1 161 ? -21.456 -12.222 -15.671 1.00 27.84 161 SER A CA 1
ATOM 1239 C C . SER A 1 161 ? -21.045 -11.551 -14.362 1.00 27.84 161 SER A C 1
ATOM 1241 O O . SER A 1 161 ? -21.561 -11.891 -13.303 1.00 27.84 161 SER A O 1
ATOM 1243 N N . ALA A 1 162 ? -20.117 -10.598 -14.431 1.00 30.72 162 ALA A N 1
ATOM 1244 C CA . ALA A 1 162 ? -19.893 -9.630 -13.364 1.00 30.72 162 ALA A CA 1
ATOM 1245 C C . ALA A 1 162 ? -20.893 -8.479 -13.551 1.00 30.72 162 ALA A C 1
ATOM 1247 O O . ALA A 1 162 ? -20.649 -7.548 -14.315 1.00 30.72 162 ALA A O 1
ATOM 1248 N N . ALA A 1 163 ? -22.051 -8.586 -12.903 1.00 30.00 163 ALA A N 1
ATOM 1249 C CA . ALA A 1 163 ? -22.994 -7.488 -12.734 1.00 30.00 163 ALA A CA 1
ATOM 1250 C C . ALA A 1 163 ? -22.934 -7.056 -11.265 1.00 30.00 163 ALA A C 1
ATOM 1252 O O . ALA A 1 163 ? -23.162 -7.870 -10.373 1.00 30.00 163 ALA A O 1
ATOM 1253 N N . GLY A 1 164 ? -22.580 -5.796 -11.019 1.00 28.66 164 GLY A N 1
ATOM 1254 C CA . GLY A 1 164 ? -22.365 -5.282 -9.670 1.00 28.66 164 GLY A CA 1
ATOM 1255 C C . GLY A 1 164 ? -22.197 -3.767 -9.628 1.00 28.66 164 GLY A C 1
ATOM 1256 O O . GLY A 1 164 ? -21.105 -3.286 -9.375 1.00 28.66 164 GLY A O 1
ATOM 1257 N N . VAL A 1 165 ? -23.300 -3.068 -9.910 1.00 31.39 165 VAL A N 1
ATOM 1258 C CA . VAL A 1 165 ? -23.736 -1.791 -9.308 1.00 31.39 165 VAL A CA 1
ATOM 1259 C C . VAL A 1 165 ? -22.719 -0.638 -9.297 1.00 31.39 165 VAL A C 1
ATOM 1261 O O . VAL A 1 165 ? -21.998 -0.417 -8.330 1.00 31.39 165 VAL A O 1
ATOM 1264 N N . GLY A 1 166 ? -22.756 0.179 -10.353 1.00 29.11 166 GLY A N 1
ATOM 1265 C CA . GLY A 1 166 ? -22.277 1.559 -10.302 1.00 29.11 166 GLY A CA 1
ATOM 1266 C C . GLY A 1 166 ? -23.344 2.455 -9.672 1.00 29.11 166 GLY A C 1
ATOM 1267 O O . GLY A 1 166 ? -24.399 2.664 -10.268 1.00 29.11 166 GLY A O 1
ATOM 1268 N N . ALA A 1 167 ? -23.080 2.965 -8.471 1.00 31.17 167 ALA A N 1
ATOM 1269 C CA . ALA A 1 167 ? -23.836 4.069 -7.891 1.00 31.17 167 ALA A CA 1
ATOM 1270 C C . ALA A 1 167 ? -23.294 5.385 -8.471 1.00 31.17 167 ALA A C 1
ATOM 1272 O O . ALA A 1 167 ? -22.114 5.697 -8.316 1.00 31.17 167 ALA A O 1
ATOM 1273 N N . ALA A 1 168 ? -24.146 6.129 -9.175 1.00 35.12 168 ALA A N 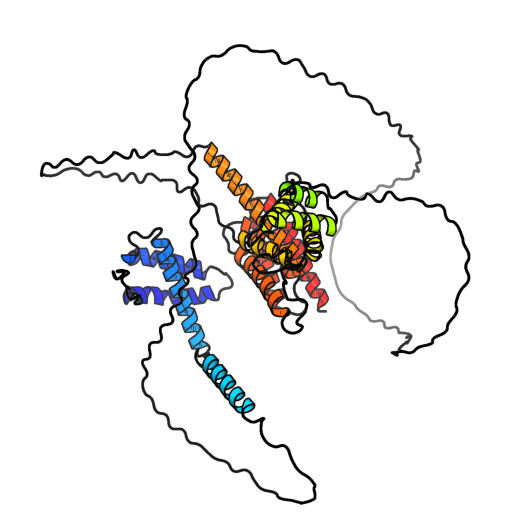1
ATOM 1274 C CA . ALA A 1 168 ? -23.843 7.475 -9.645 1.00 35.12 168 ALA A CA 1
ATOM 1275 C C . ALA A 1 168 ? -23.814 8.459 -8.457 1.00 35.12 168 ALA A C 1
ATOM 1277 O O . ALA A 1 168 ? -24.646 8.329 -7.554 1.00 35.12 168 ALA A O 1
ATOM 1278 N N . PRO A 1 169 ? -22.902 9.447 -8.429 1.00 36.12 169 PRO A N 1
ATOM 1279 C CA . PRO A 1 169 ? -22.951 10.501 -7.427 1.00 36.12 169 PRO A CA 1
ATOM 1280 C C . PRO A 1 169 ? -24.135 11.440 -7.695 1.00 36.12 169 PRO A C 1
ATOM 1282 O O . PRO A 1 169 ? -24.358 11.896 -8.816 1.00 36.12 169 PRO A O 1
ATOM 1285 N N . ASN A 1 170 ? -24.890 11.713 -6.634 1.00 31.47 170 ASN A N 1
ATOM 1286 C CA . ASN A 1 170 ? -26.003 12.652 -6.611 1.00 31.47 170 ASN A CA 1
ATOM 1287 C C . ASN A 1 170 ? -25.449 14.086 -6.718 1.00 31.47 170 ASN A C 1
ATOM 1289 O O . ASN A 1 170 ? -24.706 14.528 -5.841 1.00 31.47 170 ASN A O 1
ATOM 1293 N N . ILE A 1 171 ? -25.771 14.786 -7.806 1.00 31.72 171 ILE A N 1
ATOM 1294 C CA . ILE A 1 171 ? -25.406 16.189 -8.037 1.00 31.72 171 ILE A CA 1
ATOM 1295 C C . ILE A 1 171 ? -26.407 17.062 -7.276 1.00 31.72 171 ILE A C 1
ATOM 1297 O O . ILE A 1 171 ? -27.598 17.054 -7.580 1.00 31.72 171 ILE A O 1
ATOM 1301 N N . VAL A 1 172 ? -25.923 17.818 -6.292 1.00 41.00 172 VAL A N 1
ATOM 1302 C CA . VAL A 1 172 ? -26.694 18.874 -5.621 1.00 41.00 172 VAL A CA 1
ATOM 1303 C C . VAL A 1 172 ? -26.520 20.170 -6.425 1.00 41.00 172 VAL A C 1
ATOM 1305 O O . VAL A 1 172 ? -25.377 20.545 -6.696 1.00 41.00 172 VAL A O 1
ATOM 1308 N N . PRO A 1 173 ? -27.601 20.861 -6.830 1.00 34.97 173 PRO A N 1
ATOM 1309 C CA . PRO A 1 173 ? -27.491 22.107 -7.577 1.00 34.97 173 PRO A CA 1
ATOM 1310 C C . PRO A 1 173 ? -27.099 23.255 -6.638 1.00 34.97 173 PRO A C 1
ATOM 1312 O O . PRO A 1 173 ? -27.787 23.527 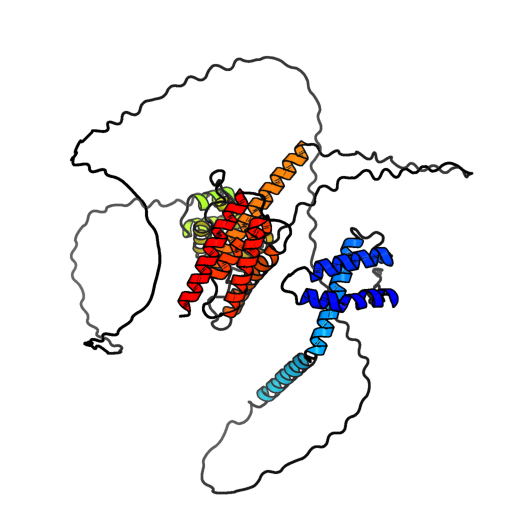-5.655 1.00 34.97 173 PRO A O 1
ATOM 1315 N N . TYR A 1 174 ? -26.007 23.949 -6.958 1.00 31.53 174 TYR A N 1
ATOM 1316 C CA . TYR A 1 174 ? -25.728 25.267 -6.394 1.00 31.53 174 TYR A CA 1
ATOM 1317 C C . TYR A 1 174 ? -26.582 26.302 -7.129 1.00 31.53 174 TYR A C 1
ATOM 1319 O O . TYR A 1 174 ? -26.533 26.401 -8.353 1.00 31.53 174 TYR A O 1
ATOM 1327 N N . ALA A 1 175 ? -27.376 27.054 -6.369 1.00 33.31 175 ALA A N 1
ATOM 1328 C CA . ALA A 1 175 ? -28.084 28.222 -6.864 1.00 33.31 175 ALA A CA 1
ATOM 1329 C C . ALA A 1 175 ? -27.079 29.346 -7.151 1.00 33.31 175 ALA A C 1
ATOM 1331 O O . ALA A 1 175 ? -26.312 29.751 -6.276 1.00 33.31 175 ALA A O 1
ATOM 1332 N N . GLU A 1 176 ? -27.096 29.836 -8.386 1.00 32.34 176 GLU A N 1
ATOM 1333 C CA . GLU A 1 176 ? -26.400 31.044 -8.808 1.00 32.34 176 GLU A CA 1
ATOM 1334 C C . GLU A 1 176 ? -27.079 32.271 -8.186 1.00 32.34 176 GLU A C 1
ATOM 1336 O O . GLU A 1 176 ? -28.269 32.514 -8.379 1.00 32.34 176 GLU A O 1
ATOM 1341 N N . GLY A 1 177 ? -26.303 33.059 -7.446 1.00 30.53 177 GLY A N 1
ATOM 1342 C CA . GLY A 1 177 ? -26.666 34.395 -6.988 1.00 30.53 177 GLY A CA 1
ATOM 1343 C C . GLY A 1 177 ? -25.580 35.366 -7.421 1.00 30.53 177 GLY A C 1
ATOM 1344 O O . GLY A 1 177 ? -24.672 35.671 -6.654 1.00 30.53 177 GLY A O 1
ATOM 1345 N N . SER A 1 178 ? -25.645 35.790 -8.681 1.00 33.59 178 SER A N 1
ATOM 1346 C CA . SER A 1 178 ? -24.799 36.843 -9.234 1.00 33.59 178 SER A CA 1
ATOM 1347 C C . SER A 1 178 ? -25.361 38.202 -8.817 1.00 33.59 178 SER A C 1
ATOM 1349 O O . SER A 1 178 ? -26.503 38.525 -9.140 1.00 33.59 178 SER A O 1
ATOM 1351 N N . SER A 1 179 ? -24.564 39.014 -8.128 1.00 33.44 179 SER A N 1
ATOM 1352 C CA . SER A 1 179 ? -24.803 40.455 -8.033 1.00 33.44 179 SER A CA 1
ATOM 1353 C C . SER A 1 179 ? -23.472 41.193 -7.967 1.00 33.44 179 SER A C 1
ATOM 1355 O O . SER A 1 179 ? -22.779 41.235 -6.954 1.00 33.44 179 SER A O 1
ATOM 1357 N N . THR A 1 180 ? -23.133 41.739 -9.126 1.00 42.69 180 THR A N 1
ATOM 1358 C CA . THR A 1 180 ? -22.121 42.749 -9.401 1.00 42.69 180 THR A CA 1
ATOM 1359 C C . THR A 1 180 ? -22.418 44.056 -8.668 1.00 42.69 180 THR A C 1
ATOM 1361 O O . THR A 1 180 ? -23.485 44.624 -8.880 1.00 42.69 180 THR A O 1
ATOM 1364 N N . SER A 1 181 ? -21.442 44.588 -7.929 1.00 31.42 181 SER A N 1
ATOM 1365 C CA . SER A 1 181 ? -21.159 46.033 -7.874 1.00 31.42 181 SER A CA 1
ATOM 1366 C C . SER A 1 181 ? -19.894 46.301 -7.051 1.00 31.42 181 SER A C 1
ATOM 1368 O O . SER A 1 181 ? -19.914 46.249 -5.824 1.00 31.42 181 SER A O 1
ATOM 1370 N N . SER A 1 182 ? -18.792 46.639 -7.720 1.00 35.44 182 SER A N 1
ATOM 1371 C CA . SER A 1 182 ? -17.857 47.643 -7.188 1.00 35.44 182 SER A CA 1
ATOM 1372 C C . SER A 1 182 ? -18.539 49.016 -7.340 1.00 35.44 182 SER A C 1
ATOM 1374 O O . SER A 1 182 ? -19.309 49.159 -8.297 1.00 35.44 182 SER A O 1
ATOM 1376 N N . PRO A 1 183 ? -18.293 50.031 -6.480 1.00 46.03 183 PRO A N 1
ATOM 1377 C CA . PRO A 1 183 ? -16.996 50.715 -6.522 1.00 46.03 183 PRO A CA 1
ATOM 1378 C C . PRO A 1 183 ? -16.525 51.425 -5.221 1.00 46.03 183 PRO A C 1
ATOM 1380 O O . PRO A 1 183 ? -17.241 51.554 -4.238 1.00 46.03 183 PRO A O 1
ATOM 1383 N N . VAL A 1 184 ? -15.312 51.978 -5.336 1.00 32.47 184 VAL A N 1
ATOM 1384 C CA . VAL A 1 184 ? -14.733 53.133 -4.618 1.00 32.47 184 VAL A CA 1
ATOM 1385 C C . VAL A 1 184 ? -13.925 52.891 -3.332 1.00 32.47 184 VAL A C 1
ATOM 1387 O O . VAL A 1 184 ? -14.382 52.444 -2.289 1.00 32.47 184 VAL A O 1
ATOM 1390 N N . ASN A 1 185 ? -12.673 53.311 -3.488 1.00 41.34 185 ASN A N 1
ATOM 1391 C CA . ASN A 1 185 ? -11.567 53.511 -2.570 1.00 41.34 185 ASN A CA 1
ATOM 1392 C C . ASN A 1 185 ? -11.849 54.639 -1.554 1.00 41.34 185 ASN A C 1
ATOM 1394 O O . ASN A 1 185 ? -12.247 55.725 -1.974 1.00 41.34 185 ASN A O 1
ATOM 1398 N N . SER A 1 186 ? -11.586 54.437 -0.257 1.00 34.84 186 SER A N 1
ATOM 1399 C CA . SER A 1 186 ? -11.306 55.516 0.713 1.00 34.84 186 SER A CA 1
ATOM 1400 C C . SER A 1 186 ? -10.616 54.986 1.980 1.00 34.84 186 SER A C 1
ATOM 1402 O O . SER A 1 186 ? -11.132 54.096 2.646 1.00 34.84 186 SER A O 1
ATOM 1404 N N . ASN A 1 187 ? -9.518 55.655 2.341 1.00 31.16 187 ASN A N 1
ATOM 1405 C CA . ASN A 1 187 ? -8.877 55.761 3.661 1.00 31.16 187 ASN A CA 1
ATOM 1406 C C . ASN A 1 187 ? -7.957 54.633 4.162 1.00 31.16 187 ASN A C 1
ATOM 1408 O O . ASN A 1 187 ? -8.351 53.683 4.835 1.00 31.16 187 ASN A O 1
ATOM 1412 N N . GLN A 1 188 ? -6.659 54.883 3.943 1.00 41.50 188 GLN A N 1
ATOM 1413 C CA . GLN A 1 188 ? -5.555 54.437 4.793 1.00 41.50 188 GLN A CA 1
ATOM 1414 C C . GLN A 1 188 ? -5.829 54.793 6.261 1.00 41.50 188 GLN A C 1
ATOM 1416 O O . GLN A 1 188 ? -6.065 55.955 6.586 1.00 41.50 188 GLN A O 1
ATOM 1421 N N . THR A 1 189 ? -5.720 53.806 7.148 1.00 36.09 189 THR A N 1
ATOM 1422 C CA . THR A 1 189 ? -5.564 54.029 8.590 1.00 36.09 189 THR A CA 1
ATOM 1423 C C . THR A 1 189 ? -4.237 53.410 9.017 1.00 36.09 189 THR A C 1
ATOM 1425 O O . THR A 1 189 ? -3.962 52.249 8.716 1.00 36.09 189 THR A O 1
ATOM 1428 N N . LEU A 1 190 ? -3.403 54.231 9.659 1.00 37.28 190 LEU A N 1
ATOM 1429 C CA . LEU A 1 190 ? -2.091 53.898 10.206 1.00 37.28 190 LEU A CA 1
ATOM 1430 C C . LEU A 1 190 ? -2.144 52.675 11.137 1.00 37.28 190 LEU A C 1
ATOM 1432 O O . LEU A 1 190 ? -2.967 52.615 12.048 1.00 37.28 190 LEU A O 1
ATOM 1436 N N . ILE A 1 191 ? -1.188 51.762 10.960 1.00 43.47 191 ILE A N 1
ATOM 1437 C CA . ILE A 1 191 ? -0.863 50.687 11.906 1.00 43.47 191 ILE A CA 1
ATOM 1438 C C . ILE A 1 191 ? 0.170 51.239 12.912 1.00 43.47 191 ILE A C 1
ATOM 1440 O O . ILE A 1 191 ? 1.208 51.739 12.472 1.00 43.47 191 ILE A O 1
ATOM 1444 N N . PRO A 1 192 ? -0.064 51.176 14.238 1.00 47.31 192 PRO A N 1
ATOM 1445 C CA . PRO A 1 192 ? 0.938 51.554 15.234 1.00 47.31 192 PRO A CA 1
ATOM 1446 C C . PRO A 1 192 ? 2.022 50.466 15.409 1.00 47.31 192 PRO A C 1
ATOM 1448 O O . PRO A 1 192 ? 1.752 49.283 15.187 1.00 47.31 192 PRO A O 1
ATOM 1451 N N . PRO A 1 193 ? 3.251 50.838 15.818 1.00 50.75 193 PRO A N 1
ATOM 1452 C CA . PRO A 1 193 ? 4.367 49.907 15.966 1.00 50.75 193 PRO A CA 1
ATOM 1453 C C . PRO A 1 193 ? 4.218 48.984 17.186 1.00 50.75 193 PRO A C 1
ATOM 1455 O O . PRO A 1 193 ? 3.822 49.400 18.274 1.00 50.75 193 PRO A O 1
ATOM 1458 N N . ILE A 1 194 ? 4.599 47.722 16.987 1.00 46.00 194 ILE A N 1
ATOM 1459 C CA . ILE A 1 194 ? 4.644 46.654 17.991 1.00 46.00 194 ILE A CA 1
ATOM 1460 C C . ILE A 1 194 ? 5.762 46.955 19.004 1.00 46.00 194 ILE A C 1
ATOM 1462 O O . ILE A 1 194 ? 6.936 47.011 18.641 1.00 46.00 194 ILE A O 1
ATOM 1466 N N . GLN A 1 195 ? 5.400 47.131 20.278 1.00 39.16 195 GLN A N 1
ATOM 1467 C CA . GLN A 1 195 ? 6.339 47.207 21.401 1.00 39.16 195 GLN A CA 1
ATOM 1468 C C . GLN A 1 195 ? 6.715 45.796 21.876 1.00 39.16 195 GLN A C 1
ATOM 1470 O O . GLN A 1 195 ? 5.855 45.018 22.283 1.00 39.16 195 GLN A O 1
ATOM 1475 N N . TYR A 1 196 ? 8.012 45.484 21.863 1.00 35.41 196 TYR A N 1
ATOM 1476 C CA . TYR A 1 196 ? 8.580 44.309 22.525 1.00 35.41 196 TYR A CA 1
ATOM 1477 C C . TYR A 1 196 ? 8.845 44.628 24.003 1.00 35.41 196 TYR A C 1
ATOM 1479 O O . TYR A 1 196 ? 9.760 45.383 24.323 1.00 35.41 196 TYR A O 1
ATOM 1487 N N . GLY A 1 197 ? 8.058 44.035 24.903 1.00 38.47 197 GLY A N 1
ATOM 1488 C CA . GLY A 1 197 ? 8.302 44.014 26.347 1.00 38.47 197 GLY A CA 1
ATOM 1489 C C . GLY A 1 197 ? 8.564 42.583 26.812 1.00 38.47 197 GLY A C 1
ATOM 1490 O O . GLY A 1 197 ? 7.627 41.810 26.985 1.00 38.47 197 GLY A O 1
ATOM 1491 N N . GLY A 1 198 ? 9.839 42.220 26.969 1.00 42.94 198 GLY A N 1
ATOM 1492 C CA . GLY A 1 198 ? 10.274 40.919 27.480 1.00 42.94 198 GLY A CA 1
ATOM 1493 C C . GLY A 1 198 ? 10.545 40.970 28.983 1.00 42.94 198 GLY A C 1
ATOM 1494 O O . GLY A 1 198 ? 11.400 41.725 29.438 1.00 42.94 198 GLY A O 1
ATOM 1495 N N . LEU A 1 199 ? 9.814 40.149 29.735 1.00 37.41 199 LEU A N 1
ATOM 1496 C CA . LEU A 1 199 ? 10.050 39.840 31.144 1.00 37.41 199 LEU A CA 1
ATOM 1497 C C . LEU A 1 199 ? 11.235 38.866 31.273 1.00 37.41 199 LEU A C 1
ATOM 1499 O O . LEU A 1 199 ? 11.293 37.854 30.576 1.00 37.41 199 LEU A O 1
ATOM 1503 N N . GLN A 1 200 ? 12.165 39.171 32.181 1.00 38.78 200 GLN A N 1
ATOM 1504 C CA . GLN A 1 200 ? 13.255 38.283 32.594 1.00 38.78 200 GLN A CA 1
ATOM 1505 C C . GLN A 1 200 ? 12.747 37.133 33.477 1.00 38.78 200 GLN A C 1
ATOM 1507 O O . GLN A 1 200 ? 12.005 37.386 34.427 1.00 38.78 200 GLN A O 1
ATOM 1512 N N . PRO A 1 201 ? 13.269 35.911 33.299 1.00 43.16 201 PRO A N 1
ATOM 1513 C CA . PRO A 1 201 ? 13.429 34.968 34.395 1.00 43.16 201 PRO A CA 1
ATOM 1514 C C . PRO A 1 201 ? 14.888 34.932 34.873 1.00 43.16 201 PRO A C 1
ATOM 1516 O O . PRO A 1 201 ? 15.817 34.655 34.116 1.00 43.16 201 PRO A O 1
ATOM 1519 N N . SER A 1 202 ? 15.069 35.211 36.164 1.00 39.34 202 SER A N 1
ATOM 1520 C CA . SER A 1 202 ? 16.303 34.974 36.913 1.00 39.34 202 SER A CA 1
ATOM 1521 C C . SER A 1 202 ? 16.447 33.474 37.183 1.00 39.34 202 SER A C 1
ATOM 1523 O O . SER A 1 202 ? 15.517 32.837 37.677 1.00 39.34 202 SER A O 1
ATOM 1525 N N . SER A 1 203 ? 17.595 32.887 36.855 1.00 37.97 203 SER A N 1
ATOM 1526 C CA . SER A 1 203 ? 17.983 31.552 37.320 1.00 37.97 203 SER A CA 1
ATOM 1527 C C . SER A 1 203 ? 19.496 31.496 37.474 1.00 37.97 203 SER A C 1
ATOM 1529 O O . SER A 1 203 ? 20.253 31.491 36.506 1.00 37.97 203 SER A O 1
ATOM 1531 N N . SER A 1 204 ? 19.909 31.501 38.733 1.00 36.78 204 SER A N 1
ATOM 1532 C CA . SER A 1 204 ? 21.270 31.384 39.235 1.00 36.78 204 SER A CA 1
ATOM 1533 C C . SER A 1 204 ? 21.794 29.961 39.017 1.00 36.78 204 SER A C 1
ATOM 1535 O O . SER A 1 204 ? 21.177 29.001 39.472 1.00 36.78 204 SER A O 1
ATOM 1537 N N . MET A 1 205 ? 22.952 29.817 38.374 1.00 36.22 205 MET A N 1
ATOM 1538 C CA . MET A 1 205 ? 23.735 28.577 38.350 1.00 36.22 205 MET A CA 1
ATOM 1539 C C . MET A 1 205 ? 25.042 28.829 39.103 1.00 36.22 205 MET A C 1
ATOM 1541 O O . MET A 1 205 ? 25.843 29.673 38.704 1.00 36.22 205 MET A O 1
ATOM 1545 N N . SER A 1 206 ? 25.227 28.113 40.212 1.00 39.47 206 SER A N 1
ATOM 1546 C CA . SER A 1 206 ? 26.456 28.116 41.003 1.00 39.47 206 SER A CA 1
ATOM 1547 C C . SER A 1 206 ? 27.494 27.182 40.387 1.00 39.47 206 SER A C 1
ATOM 1549 O O . SER A 1 206 ? 27.241 26.005 40.146 1.00 39.47 206 SER A O 1
ATOM 1551 N N . THR A 1 207 ? 28.685 27.730 40.182 1.00 34.66 207 THR A N 1
ATOM 1552 C CA . THR A 1 207 ? 29.940 27.054 39.853 1.00 34.66 207 THR A CA 1
ATOM 1553 C C . THR A 1 207 ? 30.441 26.179 41.003 1.00 34.66 207 THR A C 1
ATOM 1555 O O . THR A 1 207 ? 30.552 26.660 42.129 1.00 34.66 207 THR A O 1
ATOM 1558 N N . ALA A 1 208 ? 30.865 24.950 40.703 1.00 37.22 208 ALA A N 1
ATOM 1559 C CA . ALA A 1 208 ? 31.834 24.225 41.518 1.00 37.22 208 ALA A CA 1
ATOM 1560 C C . ALA A 1 208 ? 32.905 23.597 40.616 1.00 37.22 208 ALA A C 1
ATOM 1562 O O . ALA A 1 208 ? 32.627 22.842 39.688 1.00 37.22 208 ALA A O 1
ATOM 1563 N N . LEU A 1 209 ? 34.129 24.014 40.913 1.00 33.16 209 LEU A N 1
ATOM 1564 C CA . LEU A 1 209 ? 35.415 23.707 40.310 1.00 33.16 209 LEU A CA 1
ATOM 1565 C C . LEU A 1 209 ? 35.925 22.361 40.852 1.00 33.16 209 LEU A C 1
ATOM 1567 O O . LEU A 1 209 ? 35.835 22.153 42.059 1.00 33.16 209 LEU A O 1
ATOM 1571 N N . SER A 1 210 ? 36.522 21.499 40.022 1.00 33.66 210 SER A N 1
ATOM 1572 C CA . SER A 1 210 ? 37.582 20.556 40.440 1.00 33.66 210 SER A CA 1
ATOM 1573 C C . SER A 1 210 ? 38.319 19.981 39.225 1.00 33.66 210 SER A C 1
ATOM 1575 O O . SER A 1 210 ? 37.747 19.280 38.396 1.00 33.66 210 SER A O 1
ATOM 1577 N N . THR A 1 211 ? 39.604 20.314 39.142 1.00 36.16 211 THR A N 1
ATOM 1578 C CA . THR A 1 211 ? 40.660 19.681 38.337 1.00 36.16 211 THR A CA 1
ATOM 1579 C C . THR A 1 211 ? 41.082 18.339 38.973 1.00 36.16 211 THR A C 1
ATOM 1581 O O . THR A 1 211 ? 40.802 18.117 40.153 1.00 36.16 211 THR A O 1
ATOM 1584 N N . PRO A 1 212 ? 41.746 17.427 38.231 1.00 45.97 212 PRO A N 1
ATOM 1585 C CA . PRO A 1 212 ? 43.210 17.456 38.251 1.00 45.97 212 PRO A CA 1
ATOM 1586 C C . PRO A 1 212 ? 43.909 17.156 36.907 1.00 45.97 212 PRO A C 1
ATOM 1588 O O . PRO A 1 212 ? 43.503 16.332 36.095 1.00 45.97 212 PRO A O 1
ATOM 1591 N N . THR A 1 213 ? 45.011 17.882 36.751 1.00 35.22 213 THR A N 1
ATOM 1592 C CA . THR A 1 213 ? 46.312 17.613 36.118 1.00 35.22 213 THR A CA 1
ATOM 1593 C C . THR A 1 213 ? 46.651 16.135 35.816 1.00 35.22 213 THR A C 1
ATOM 1595 O O . THR A 1 213 ? 46.451 15.282 36.677 1.00 35.22 213 THR A O 1
ATOM 1598 N N . THR A 1 214 ? 47.323 15.832 34.687 1.00 32.09 214 THR A N 1
ATOM 1599 C CA . THR A 1 214 ? 48.795 15.571 34.589 1.00 32.09 214 THR A CA 1
ATOM 1600 C C . THR A 1 214 ? 49.206 14.920 33.235 1.00 32.09 214 THR A C 1
ATOM 1602 O O . THR A 1 214 ? 48.666 13.899 32.830 1.00 32.09 214 THR A O 1
ATOM 1605 N N . THR A 1 215 ? 50.205 15.551 32.589 1.00 32.12 215 THR A N 1
ATOM 1606 C CA . THR A 1 215 ? 51.287 15.060 31.681 1.00 32.12 215 THR A CA 1
ATOM 1607 C C . THR A 1 215 ? 51.053 14.424 30.298 1.00 32.12 215 THR A C 1
ATOM 1609 O O . THR A 1 215 ? 50.749 13.246 30.160 1.00 32.12 215 THR A O 1
ATOM 1612 N N . HIS A 1 216 ? 51.410 15.223 29.281 1.00 33.66 216 HIS A N 1
ATOM 1613 C CA . HIS A 1 216 ? 52.430 15.013 28.230 1.00 33.66 216 HIS A CA 1
ATOM 1614 C C . HIS A 1 216 ? 53.080 13.627 28.025 1.00 33.66 216 HIS A C 1
ATOM 1616 O O . HIS A 1 216 ? 53.762 13.133 28.917 1.00 33.66 216 HIS A O 1
ATOM 1622 N N . ALA A 1 217 ? 53.101 13.172 26.763 1.00 31.14 217 ALA A N 1
ATOM 1623 C CA . ALA A 1 217 ? 54.340 12.929 26.004 1.00 31.14 217 ALA A CA 1
ATOM 1624 C C . ALA A 1 217 ? 54.056 12.703 24.503 1.00 31.14 217 ALA A C 1
ATOM 1626 O O . ALA A 1 217 ? 53.234 11.879 24.114 1.00 31.14 217 ALA A O 1
ATOM 1627 N N . THR A 1 218 ? 54.781 13.452 23.677 1.00 35.78 218 THR A N 1
ATOM 1628 C CA . THR A 1 218 ? 54.843 13.401 22.211 1.00 35.78 218 THR A CA 1
ATOM 1629 C C . THR A 1 218 ? 56.149 12.712 21.811 1.00 35.78 218 THR A C 1
ATOM 1631 O O . THR A 1 218 ? 57.167 13.073 22.394 1.00 35.78 218 THR A O 1
ATOM 1634 N N . ALA A 1 219 ? 56.158 11.823 20.804 1.00 32.81 219 ALA A N 1
ATOM 1635 C CA . ALA A 1 219 ? 57.236 11.726 19.798 1.00 32.81 219 ALA A CA 1
ATOM 1636 C C . ALA A 1 219 ? 56.998 10.634 18.724 1.00 32.81 219 ALA A C 1
ATOM 1638 O O . ALA A 1 219 ? 56.985 9.446 19.015 1.00 32.81 219 ALA A O 1
ATOM 1639 N N . HIS A 1 220 ? 56.873 11.105 17.479 1.00 34.03 220 HIS A N 1
ATOM 1640 C CA . HIS A 1 220 ? 57.640 10.739 16.274 1.00 34.03 220 HIS A CA 1
ATOM 1641 C C . HIS A 1 220 ? 57.763 9.289 15.736 1.00 34.03 220 HIS A C 1
ATOM 1643 O O . HIS A 1 220 ? 58.479 8.455 16.270 1.00 34.03 220 HIS A O 1
ATOM 1649 N N . SER A 1 221 ? 57.263 9.167 14.493 1.00 33.53 221 SER A N 1
ATOM 1650 C CA . SER A 1 221 ? 57.996 8.793 13.261 1.00 33.53 221 SER A CA 1
ATOM 1651 C C . SER A 1 221 ? 58.168 7.328 12.809 1.00 33.53 221 SER A C 1
ATOM 1653 O O . SER A 1 221 ? 58.753 6.497 13.485 1.00 33.53 221 SER A O 1
ATOM 1655 N N . ALA A 1 222 ? 57.832 7.171 11.515 1.00 34.09 222 ALA A N 1
ATOM 1656 C CA . ALA A 1 222 ? 58.547 6.453 10.446 1.00 34.09 222 ALA A CA 1
ATOM 1657 C C . ALA A 1 222 ? 58.310 4.939 10.204 1.00 34.09 222 ALA A C 1
ATOM 1659 O O . ALA A 1 222 ? 58.764 4.073 10.937 1.00 34.09 222 ALA A O 1
ATOM 1660 N N . SER A 1 223 ? 57.650 4.681 9.063 1.00 39.78 223 SER A N 1
ATOM 1661 C CA . SER A 1 223 ? 57.983 3.727 7.979 1.00 39.78 223 SER A CA 1
ATOM 1662 C C . SER A 1 223 ? 58.704 2.405 8.291 1.00 39.78 223 SER A C 1
ATOM 1664 O O . SER A 1 223 ? 59.880 2.423 8.634 1.00 39.78 223 SER A O 1
ATOM 1666 N N . HIS A 1 224 ? 58.078 1.274 7.930 1.00 34.28 224 HIS A N 1
ATOM 1667 C CA . HIS A 1 224 ? 58.548 0.347 6.876 1.00 34.28 224 HIS A CA 1
ATOM 1668 C C . HIS A 1 224 ? 57.653 -0.912 6.773 1.00 34.28 224 HIS A C 1
ATOM 1670 O O . HIS A 1 224 ? 57.372 -1.573 7.764 1.00 34.28 224 HIS A O 1
ATOM 1676 N N . ALA A 1 225 ? 57.244 -1.264 5.549 1.00 36.69 225 ALA A N 1
ATOM 1677 C CA . ALA A 1 225 ? 56.982 -2.650 5.113 1.00 36.69 225 ALA A CA 1
ATOM 1678 C C . ALA A 1 225 ? 58.345 -3.319 4.759 1.00 36.69 225 ALA A C 1
ATOM 1680 O O . ALA A 1 225 ? 59.290 -2.535 4.592 1.00 36.69 225 ALA A O 1
ATOM 1681 N N . PRO A 1 226 ? 58.515 -4.659 4.549 1.00 54.06 226 PRO A N 1
ATOM 1682 C CA . PRO A 1 226 ? 57.530 -5.629 4.014 1.00 54.06 226 PRO A CA 1
ATOM 1683 C C . PRO A 1 226 ? 57.637 -7.131 4.463 1.00 54.06 226 PRO A C 1
ATOM 1685 O O . PRO A 1 226 ? 58.533 -7.524 5.195 1.00 54.06 226 PRO A O 1
ATOM 1688 N N . ALA A 1 227 ? 56.743 -7.960 3.886 1.00 36.44 227 ALA A N 1
ATOM 1689 C CA . ALA A 1 227 ? 56.870 -9.389 3.498 1.00 36.44 227 ALA A CA 1
ATOM 1690 C C . ALA A 1 227 ? 56.734 -10.572 4.515 1.00 36.44 227 ALA A C 1
ATOM 1692 O O . ALA A 1 227 ? 57.349 -10.610 5.570 1.00 36.44 227 ALA A O 1
ATOM 1693 N N . HIS A 1 228 ? 55.922 -11.555 4.067 1.00 38.56 228 HIS A N 1
ATOM 1694 C CA . HIS A 1 228 ? 55.636 -12.976 4.432 1.00 38.56 228 HIS A CA 1
ATOM 1695 C C . HIS A 1 228 ? 56.833 -13.879 4.879 1.00 38.56 228 HIS A C 1
ATOM 1697 O O . HIS A 1 228 ? 57.953 -13.398 4.738 1.00 38.56 228 HIS A O 1
ATOM 1703 N N . PRO A 1 229 ? 56.699 -15.195 5.274 1.00 57.75 229 PRO A N 1
ATOM 1704 C CA . PRO A 1 229 ? 55.563 -16.159 5.176 1.00 57.75 229 PRO A CA 1
ATOM 1705 C C . PRO A 1 229 ? 55.331 -17.167 6.365 1.00 57.75 229 PRO A C 1
ATOM 1707 O O . PRO A 1 229 ? 56.108 -17.257 7.303 1.00 57.75 229 PRO A O 1
ATOM 1710 N N . SER A 1 230 ? 54.281 -17.998 6.208 1.00 35.41 230 SER A N 1
ATOM 1711 C CA . SER A 1 230 ? 54.133 -19.437 6.565 1.00 35.41 230 SER A CA 1
ATOM 1712 C C . SER A 1 230 ? 54.129 -19.986 8.012 1.00 35.41 230 SER A C 1
ATOM 1714 O O . SER A 1 230 ? 55.111 -19.932 8.733 1.00 35.41 230 SER A O 1
ATOM 1716 N N . ALA A 1 231 ? 53.029 -20.713 8.284 1.00 38.25 231 ALA A N 1
ATOM 1717 C CA . ALA A 1 231 ? 52.902 -22.046 8.907 1.00 38.25 231 ALA A CA 1
ATOM 1718 C C . ALA A 1 231 ? 53.529 -22.341 10.288 1.00 38.25 231 ALA A C 1
ATOM 1720 O O . ALA A 1 231 ? 54.740 -22.427 10.415 1.00 38.25 231 ALA A O 1
ATOM 1721 N N . HIS A 1 232 ? 52.686 -22.701 11.269 1.00 39.66 232 HIS A N 1
ATOM 1722 C CA . HIS A 1 232 ? 52.640 -24.047 11.877 1.00 39.66 232 HIS A CA 1
ATOM 1723 C C . HIS A 1 232 ? 51.594 -24.129 13.009 1.00 39.66 232 HIS A C 1
ATOM 1725 O O . HIS A 1 232 ? 51.533 -23.274 13.887 1.00 39.66 232 HIS A O 1
ATOM 1731 N N . ALA A 1 233 ? 50.793 -25.199 12.990 1.00 39.72 233 ALA A N 1
ATOM 1732 C CA . ALA A 1 233 ? 50.103 -25.744 14.163 1.00 39.72 233 ALA A CA 1
ATOM 1733 C C . ALA A 1 233 ? 51.140 -26.338 15.146 1.00 39.72 233 ALA A C 1
ATOM 1735 O O . ALA A 1 233 ? 52.223 -26.725 14.694 1.00 39.72 233 ALA A O 1
ATOM 1736 N N . PRO A 1 234 ? 50.831 -26.478 16.452 1.00 52.09 234 PRO A N 1
ATOM 1737 C CA . PRO A 1 234 ? 50.204 -27.733 16.873 1.00 52.09 234 PRO A CA 1
ATOM 1738 C C . PRO A 1 234 ? 49.210 -27.642 18.050 1.00 52.09 234 PRO A C 1
ATOM 1740 O O . PRO A 1 234 ? 49.184 -26.721 18.860 1.00 52.09 234 PRO A O 1
ATOM 1743 N N . SER A 1 235 ? 48.412 -28.704 18.104 1.00 43.03 235 SER A N 1
ATOM 1744 C CA . SER A 1 235 ? 47.664 -29.288 19.218 1.00 43.03 235 SER A CA 1
ATOM 1745 C C . SER A 1 235 ? 48.204 -29.057 20.636 1.00 43.03 235 SER A C 1
ATOM 1747 O O . SER A 1 235 ? 49.362 -29.364 20.906 1.00 43.03 235 SER A O 1
ATOM 1749 N N . HIS A 1 236 ? 47.300 -28.755 21.575 1.00 45.09 236 HIS A N 1
ATOM 1750 C CA . HIS A 1 236 ? 47.347 -29.337 22.918 1.00 45.09 236 HIS A CA 1
ATOM 1751 C C . HIS A 1 236 ? 45.941 -29.494 23.514 1.00 45.09 236 HIS A C 1
ATOM 1753 O O . HIS A 1 236 ? 45.149 -28.558 23.568 1.00 45.09 236 HIS A O 1
ATOM 1759 N N . ALA A 1 237 ? 45.656 -30.725 23.935 1.00 41.22 237 ALA A N 1
ATOM 1760 C CA . ALA A 1 237 ? 44.492 -31.147 24.697 1.00 41.22 237 ALA A CA 1
ATOM 1761 C C . ALA A 1 237 ? 44.699 -30.894 26.197 1.00 41.22 237 ALA A C 1
ATOM 1763 O O . ALA A 1 237 ? 45.813 -31.088 26.679 1.00 41.22 237 ALA A O 1
ATOM 1764 N N . GLN A 1 238 ? 43.627 -30.578 26.932 1.00 38.06 238 GLN A N 1
ATOM 1765 C CA . GLN A 1 238 ? 43.469 -30.906 28.358 1.00 38.06 238 GLN A CA 1
ATOM 1766 C C . GLN A 1 238 ? 41.986 -30.829 28.806 1.00 38.06 238 GLN A C 1
ATOM 1768 O O . GLN A 1 238 ? 41.170 -30.260 28.082 1.00 38.06 238 GLN A O 1
ATOM 1773 N N . PRO A 1 239 ? 41.618 -31.490 29.928 1.00 51.09 239 PRO A N 1
ATOM 1774 C CA . PRO A 1 239 ? 40.334 -32.180 30.092 1.00 51.09 239 PRO A CA 1
ATOM 1775 C C . PRO A 1 239 ? 39.308 -31.495 31.023 1.00 51.09 239 PRO A C 1
ATOM 1777 O O . PRO A 1 239 ? 39.606 -30.530 31.720 1.00 51.09 239 PRO A O 1
ATOM 1780 N N . HIS A 1 240 ? 38.101 -32.080 31.025 1.00 40.12 240 HIS A N 1
ATOM 1781 C CA . HIS A 1 240 ? 36.934 -31.871 31.904 1.00 40.12 240 HIS A CA 1
ATOM 1782 C C . HIS A 1 240 ? 37.251 -31.788 33.421 1.00 40.12 240 HIS A C 1
ATOM 1784 O O . HIS A 1 240 ? 38.284 -32.291 33.864 1.00 40.12 240 HIS A O 1
ATOM 1790 N N . PRO A 1 241 ? 36.317 -31.264 34.247 1.00 50.88 241 PRO A N 1
ATOM 1791 C CA . PRO A 1 241 ? 35.325 -32.167 34.842 1.00 50.88 241 PRO A CA 1
ATOM 1792 C C . PRO A 1 241 ? 33.878 -31.649 34.859 1.00 50.88 241 PRO A C 1
ATOM 1794 O O . PRO A 1 241 ? 33.573 -30.460 34.868 1.00 50.88 241 PRO A O 1
ATOM 1797 N N . SER A 1 242 ? 33.007 -32.648 34.863 1.00 39.44 242 SER A N 1
ATOM 1798 C CA . SER A 1 242 ? 31.552 -32.678 34.857 1.00 39.44 242 SER A CA 1
ATOM 1799 C C . SER A 1 242 ? 30.912 -32.206 36.166 1.00 39.44 242 SER A C 1
ATOM 1801 O O . SER A 1 242 ? 31.442 -32.465 37.243 1.00 39.44 242 SER A O 1
ATOM 1803 N N . ALA A 1 243 ? 29.685 -31.685 36.086 1.00 36.28 243 ALA A N 1
ATOM 1804 C CA . ALA A 1 243 ? 28.716 -31.802 37.172 1.00 36.28 243 ALA A CA 1
ATOM 1805 C C . ALA A 1 243 ? 27.302 -31.999 36.607 1.00 36.28 243 ALA A C 1
ATOM 1807 O O . ALA A 1 243 ? 26.788 -31.195 35.833 1.00 36.28 243 ALA A O 1
ATOM 1808 N N . HIS A 1 244 ? 26.720 -33.131 36.994 1.00 36.47 244 HIS A N 1
ATOM 1809 C CA . HIS A 1 244 ? 25.346 -33.559 36.774 1.00 36.47 244 HIS A CA 1
ATOM 1810 C C . HIS A 1 244 ? 24.343 -32.629 37.466 1.00 36.47 244 HIS A C 1
ATOM 1812 O O . HIS A 1 244 ? 24.652 -32.104 38.532 1.00 36.47 244 HIS A O 1
ATOM 1818 N N . SER A 1 245 ? 23.114 -32.548 36.945 1.00 35.69 245 SER A N 1
ATOM 1819 C CA . SER A 1 245 ? 21.882 -32.748 37.734 1.00 35.69 245 SER A CA 1
ATOM 1820 C C . SER A 1 245 ? 20.651 -32.789 36.826 1.00 35.69 245 SER A C 1
ATOM 1822 O O . SER A 1 245 ? 20.195 -31.788 36.286 1.00 35.69 245 SER A O 1
ATOM 1824 N N . SER A 1 246 ? 20.130 -33.996 36.672 1.00 39.22 246 SER A N 1
ATOM 1825 C CA . SER A 1 246 ? 18.806 -34.356 36.173 1.00 39.22 246 SER A CA 1
ATOM 1826 C C . SER A 1 246 ? 17.788 -34.356 37.318 1.00 39.22 246 SER A C 1
ATOM 1828 O O . SER A 1 246 ? 18.143 -34.827 38.393 1.00 39.22 246 SER A O 1
ATOM 1830 N N . ALA A 1 247 ? 16.534 -33.954 37.078 1.00 33.34 247 ALA A N 1
ATOM 1831 C CA . ALA A 1 247 ? 15.335 -34.695 37.511 1.00 33.34 247 ALA A CA 1
ATOM 1832 C C . ALA A 1 247 ? 14.030 -33.973 37.133 1.00 33.34 247 ALA A C 1
ATOM 1834 O O . ALA A 1 247 ? 13.947 -32.749 37.095 1.00 33.34 247 ALA A O 1
ATOM 1835 N N . ALA A 1 248 ? 13.024 -34.794 36.850 1.00 37.69 248 ALA A N 1
ATOM 1836 C CA . ALA A 1 248 ? 11.713 -34.478 36.312 1.00 37.69 248 ALA A CA 1
ATOM 1837 C C . ALA A 1 248 ? 10.608 -34.366 37.387 1.00 37.69 248 ALA A C 1
ATOM 1839 O O . ALA A 1 248 ? 10.788 -34.816 38.511 1.00 37.69 248 ALA A O 1
ATOM 1840 N N . ALA A 1 249 ? 9.466 -33.813 36.949 1.00 38.59 249 ALA A N 1
ATOM 1841 C CA . ALA A 1 249 ? 8.058 -34.130 37.260 1.00 38.59 249 ALA A CA 1
ATOM 1842 C C . ALA A 1 249 ? 7.611 -34.489 38.699 1.00 38.59 249 ALA A C 1
ATOM 1844 O O . ALA A 1 249 ? 8.074 -35.464 39.272 1.00 38.59 249 ALA A O 1
ATOM 1845 N N . HIS A 1 250 ? 6.549 -33.834 39.197 1.00 34.19 250 HIS A N 1
ATOM 1846 C CA . HIS A 1 250 ? 5.200 -34.422 39.358 1.00 34.19 250 HIS A CA 1
ATOM 1847 C C . HIS A 1 250 ? 4.209 -33.472 40.061 1.00 34.19 250 HIS A C 1
ATOM 1849 O O . HIS A 1 250 ? 4.566 -32.432 40.603 1.00 34.19 250 HIS A O 1
ATOM 1855 N N . ALA A 1 251 ? 2.934 -33.840 39.945 1.00 37.81 251 ALA A N 1
ATOM 1856 C CA . ALA A 1 251 ? 1.731 -33.070 40.201 1.00 37.81 251 ALA A CA 1
ATOM 1857 C C . ALA A 1 251 ? 1.142 -33.246 41.618 1.00 37.81 251 ALA A C 1
ATOM 1859 O O . ALA A 1 251 ? 1.399 -34.243 42.280 1.00 37.81 251 ALA A O 1
ATOM 1860 N N . ALA A 1 252 ? 0.230 -32.319 41.938 1.00 36.16 252 ALA A N 1
ATOM 1861 C CA . ALA A 1 252 ? -1.017 -32.468 42.703 1.00 36.16 252 ALA A CA 1
ATOM 1862 C C . ALA A 1 252 ? -0.996 -32.823 44.210 1.00 36.16 252 ALA A C 1
ATOM 1864 O O . ALA A 1 252 ? -0.466 -33.845 44.628 1.00 36.16 252 ALA A O 1
ATOM 1865 N N . THR A 1 253 ? -1.813 -32.068 44.968 1.00 32.91 253 THR A N 1
ATOM 1866 C CA . THR A 1 253 ? -2.935 -32.547 45.824 1.00 32.91 253 THR A CA 1
ATOM 1867 C C . THR A 1 253 ? -3.006 -31.867 47.206 1.00 32.91 253 THR A C 1
ATOM 1869 O O . THR A 1 253 ? -2.094 -31.945 48.017 1.00 32.91 253 THR A O 1
ATOM 1872 N N . THR A 1 254 ? -4.138 -31.179 47.403 1.00 37.22 254 THR A N 1
ATOM 1873 C CA . THR A 1 254 ? -4.889 -30.783 48.617 1.00 37.22 254 THR A CA 1
ATOM 1874 C C . THR A 1 254 ? -4.253 -30.850 50.011 1.00 37.22 254 THR A C 1
ATOM 1876 O O . THR A 1 254 ? -3.906 -31.927 50.474 1.00 37.22 254 THR A O 1
ATOM 1879 N N . HIS A 1 255 ? -4.407 -29.763 50.778 1.00 39.25 255 HIS A N 1
ATOM 1880 C CA . HIS A 1 255 ? -4.886 -29.835 52.165 1.00 39.25 255 HIS A CA 1
ATOM 1881 C C . HIS A 1 255 ? -5.750 -28.614 52.509 1.00 39.25 255 HIS A C 1
ATOM 1883 O O . HIS A 1 255 ? -5.381 -27.468 52.268 1.00 39.25 255 HIS A O 1
ATOM 1889 N N . ALA A 1 256 ? -6.924 -28.904 53.067 1.00 38.19 256 ALA A N 1
ATOM 1890 C CA . ALA A 1 256 ? -7.804 -27.966 53.739 1.00 38.19 256 ALA A CA 1
ATOM 1891 C C . ALA A 1 256 ? -7.296 -27.689 55.164 1.00 38.19 256 ALA A C 1
ATOM 1893 O O . ALA A 1 256 ? -6.797 -28.604 55.820 1.00 38.19 256 ALA A O 1
ATOM 1894 N N . SER A 1 257 ? -7.492 -26.472 55.674 1.00 40.97 257 SER A N 1
ATOM 1895 C CA . SER A 1 257 ? -7.772 -26.229 57.097 1.00 40.97 257 SER A CA 1
ATOM 1896 C C . SER A 1 257 ? -8.380 -24.849 57.312 1.00 40.97 257 SER A C 1
ATOM 1898 O O . SER A 1 257 ? -7.982 -23.856 56.709 1.00 40.97 257 SER A O 1
ATOM 1900 N N . ALA A 1 258 ? -9.389 -24.847 58.173 1.00 41.19 258 ALA A N 1
ATOM 1901 C CA . ALA A 1 258 ? -10.172 -23.716 58.619 1.00 41.19 258 ALA A CA 1
ATOM 1902 C C . ALA A 1 258 ? -9.429 -22.889 59.680 1.00 41.19 258 ALA A C 1
ATOM 1904 O O . ALA A 1 258 ? -8.783 -23.460 60.551 1.00 41.19 258 ALA A O 1
ATOM 1905 N N . HIS A 1 259 ? -9.615 -21.566 59.669 1.00 41.38 259 HIS A N 1
ATOM 1906 C CA . HIS A 1 259 ? -9.706 -20.763 60.893 1.00 41.38 259 HIS A CA 1
ATOM 1907 C C . HIS A 1 259 ? -10.395 -19.418 60.613 1.00 41.38 259 HIS A C 1
ATOM 1909 O O . HIS A 1 259 ? -9.985 -18.651 59.746 1.00 41.38 259 HIS A O 1
ATOM 1915 N N . ALA A 1 260 ? -11.469 -19.168 61.360 1.00 40.66 260 ALA A N 1
ATOM 1916 C CA . ALA A 1 260 ? -12.144 -17.882 61.519 1.00 40.66 260 ALA A CA 1
ATOM 1917 C C . ALA A 1 260 ? -11.579 -17.148 62.771 1.00 40.66 260 ALA A C 1
ATOM 1919 O O . ALA A 1 260 ? -10.650 -17.659 63.397 1.00 40.66 260 ALA A O 1
ATOM 1920 N N . PRO A 1 261 ? -12.099 -15.973 63.173 1.00 56.53 261 PRO A N 1
ATOM 1921 C CA . PRO A 1 261 ? -11.563 -14.672 62.790 1.00 56.53 261 PRO A CA 1
ATOM 1922 C C . PRO A 1 261 ? -11.001 -13.893 63.996 1.00 56.53 261 PRO A C 1
ATOM 1924 O O . PRO A 1 261 ? -11.465 -14.048 65.123 1.00 56.53 261 PRO A O 1
ATOM 1927 N N . GLN A 1 262 ? -10.071 -12.967 63.755 1.00 39.41 262 GLN A N 1
ATOM 1928 C CA . GLN A 1 262 ? -9.780 -11.893 64.706 1.00 39.41 262 GLN A CA 1
ATOM 1929 C C . GLN A 1 262 ? -9.900 -10.532 64.027 1.00 39.41 262 GLN A C 1
ATOM 1931 O O . GLN A 1 262 ? -9.168 -10.189 63.103 1.00 39.41 262 GLN A O 1
ATOM 1936 N N . GLN A 1 263 ? -10.877 -9.776 64.523 1.00 48.09 263 GLN A N 1
ATOM 1937 C CA . GLN A 1 263 ? -10.995 -8.339 64.363 1.00 48.09 263 GLN A CA 1
ATOM 1938 C C . GLN A 1 263 ? -9.781 -7.669 65.010 1.00 48.09 263 GLN A C 1
ATOM 1940 O O . GLN A 1 263 ? -9.613 -7.763 66.224 1.00 48.09 263 GLN A O 1
ATOM 1945 N N . GLN A 1 264 ? -8.999 -6.925 64.232 1.00 43.34 264 GLN A N 1
ATOM 1946 C CA . GLN A 1 264 ? -8.301 -5.755 64.752 1.00 43.34 264 GLN A CA 1
ATOM 1947 C C . GLN A 1 264 ? -8.468 -4.587 63.787 1.00 43.34 264 GLN A C 1
ATOM 1949 O O . GLN A 1 264 ? -8.064 -4.596 62.628 1.00 43.34 264 GLN A O 1
ATOM 1954 N N . GLN A 1 265 ? -9.160 -3.599 64.329 1.00 48.75 265 GLN A N 1
ATOM 1955 C CA . GLN A 1 265 ? -9.466 -2.297 63.787 1.00 48.75 265 GLN A CA 1
ATOM 1956 C C . GLN A 1 265 ? -8.175 -1.468 63.854 1.00 48.75 265 GLN A C 1
ATOM 1958 O O . GLN A 1 265 ? -7.758 -1.066 64.937 1.00 48.75 265 GLN A O 1
ATOM 1963 N N . GLN A 1 266 ? -7.525 -1.226 62.716 1.00 44.28 266 GLN A N 1
ATOM 1964 C CA . GLN A 1 266 ? -6.469 -0.219 62.604 1.00 44.28 266 GLN A CA 1
ATOM 1965 C C . GLN A 1 266 ? -6.872 0.807 61.550 1.00 44.28 266 GLN A C 1
ATOM 1967 O O . GLN A 1 266 ? -6.934 0.538 60.352 1.00 44.28 266 GLN A O 1
ATOM 1972 N N . GLN A 1 267 ? -7.226 1.984 62.059 1.00 46.97 267 GLN A N 1
ATOM 1973 C CA . GLN A 1 267 ? -7.533 3.187 61.305 1.00 46.97 267 GLN A CA 1
ATOM 1974 C C . GLN A 1 267 ? -6.243 3.695 60.651 1.00 46.97 267 GLN A C 1
ATOM 1976 O O . GLN A 1 267 ? -5.351 4.185 61.339 1.00 46.97 267 GLN A O 1
ATOM 1981 N N . HIS A 1 268 ? -6.158 3.591 59.325 1.00 40.88 268 HIS A N 1
ATOM 1982 C CA . HIS A 1 268 ? -5.182 4.331 58.529 1.00 40.88 268 HIS A CA 1
ATOM 1983 C C . HIS A 1 268 ? -5.854 5.557 57.888 1.00 40.88 268 HIS A C 1
ATOM 1985 O O . HIS A 1 268 ? -6.999 5.459 57.434 1.00 40.88 268 HIS A O 1
ATOM 1991 N N . PRO A 1 269 ? -5.172 6.716 57.855 1.00 49.50 269 PRO A N 1
ATOM 1992 C CA . PRO A 1 269 ? -5.715 7.951 57.309 1.00 49.50 269 PRO A CA 1
ATOM 1993 C C . PRO A 1 269 ? -5.935 7.826 55.800 1.00 49.50 269 PRO A C 1
ATOM 1995 O O . PRO A 1 269 ? -5.045 7.439 55.042 1.00 49.50 269 PRO A O 1
ATOM 1998 N N . GLN A 1 270 ? -7.153 8.163 55.383 1.00 41.19 270 GLN A N 1
ATOM 1999 C CA . GLN A 1 270 ? -7.579 8.208 53.993 1.00 41.19 270 GLN A CA 1
ATOM 2000 C C . GLN A 1 270 ? -6.793 9.284 53.237 1.00 41.19 270 GLN A C 1
ATOM 2002 O O . GLN A 1 270 ? -7.074 10.473 53.362 1.00 41.19 270 GLN A O 1
ATOM 2007 N N . HIS A 1 271 ? -5.833 8.865 52.412 1.00 40.25 271 HIS A N 1
ATOM 2008 C CA . HIS A 1 271 ? -5.362 9.686 51.304 1.00 40.25 271 HIS A CA 1
ATOM 2009 C C . HIS A 1 271 ? -6.337 9.499 50.139 1.00 40.25 271 HIS A C 1
ATOM 2011 O O . HIS A 1 271 ? -6.244 8.558 49.354 1.00 40.25 271 HIS A O 1
ATOM 2017 N N . SER A 1 272 ? -7.323 10.388 50.071 1.00 43.34 272 SER A N 1
ATOM 2018 C CA . SER A 1 272 ? -8.230 10.555 48.942 1.00 43.34 272 SER A CA 1
ATOM 2019 C C . SER A 1 272 ? -7.435 11.011 47.717 1.00 43.34 272 SER A C 1
ATOM 2021 O O . SER A 1 272 ? -7.194 12.197 47.503 1.00 43.34 272 SER A O 1
ATOM 2023 N N . THR A 1 273 ? -7.006 10.059 46.890 1.00 47.00 273 THR A N 1
ATOM 2024 C CA . THR A 1 273 ? -6.626 10.362 45.509 1.00 47.00 273 THR A CA 1
ATOM 2025 C C . THR A 1 273 ? -7.869 10.904 44.802 1.00 47.00 273 THR A C 1
ATOM 2027 O O . THR A 1 273 ? -8.893 10.214 44.821 1.00 47.00 273 THR A O 1
ATOM 2030 N N . PRO A 1 274 ? -7.833 12.104 44.200 1.00 45.78 274 PRO A N 1
ATOM 2031 C CA . PRO A 1 274 ? -8.973 12.639 43.476 1.00 45.78 274 PRO A CA 1
ATOM 2032 C C . PRO A 1 274 ? -9.230 11.751 42.259 1.00 45.78 274 PRO A C 1
ATOM 2034 O O . PRO A 1 274 ? -8.566 11.854 41.229 1.00 45.78 274 PRO A O 1
ATOM 2037 N N . THR A 1 275 ? -10.189 10.841 42.391 1.00 47.69 275 THR A N 1
ATOM 2038 C CA . THR A 1 275 ? -10.784 10.125 41.273 1.00 47.69 275 THR A CA 1
ATOM 2039 C C . THR A 1 275 ? -11.487 11.192 40.446 1.00 47.69 275 THR A C 1
ATOM 2041 O O . THR A 1 275 ? -12.560 11.666 40.818 1.00 47.69 275 THR A O 1
ATOM 2044 N N . GLN A 1 276 ? -10.847 11.655 39.370 1.00 44.50 276 GLN A N 1
ATOM 2045 C CA . GLN A 1 276 ? -11.506 12.513 38.396 1.00 44.50 276 GLN A CA 1
ATOM 2046 C C . GLN A 1 276 ? -12.582 11.677 37.716 1.00 44.50 276 GLN A C 1
ATOM 2048 O O . GLN A 1 276 ? -12.349 10.993 36.724 1.00 44.50 276 GLN A O 1
ATOM 2053 N N . HIS A 1 277 ? -13.763 11.688 38.323 1.00 42.62 277 HIS A N 1
ATOM 2054 C CA . HIS A 1 277 ? -14.987 11.198 37.735 1.00 42.62 277 HIS A CA 1
ATOM 2055 C C . HIS A 1 277 ? -15.234 12.099 36.523 1.00 42.62 277 HIS A C 1
ATOM 2057 O O . HIS A 1 277 ? -15.756 13.209 36.658 1.00 42.62 277 HIS A O 1
ATOM 2063 N N . LEU A 1 278 ? -14.752 11.666 35.353 1.00 50.72 278 LEU A N 1
ATOM 2064 C CA . LEU A 1 278 ? -15.080 12.270 34.072 1.00 50.72 278 LEU A CA 1
ATOM 2065 C C . LEU A 1 278 ? -16.593 12.169 33.942 1.00 50.72 278 LEU A C 1
ATOM 2067 O O . LEU A 1 278 ? -17.148 11.148 33.547 1.00 50.72 278 LEU A O 1
ATOM 2071 N N . SER A 1 279 ? -17.259 13.239 34.366 1.00 51.12 279 SER A N 1
ATOM 2072 C CA . SER A 1 279 ? -18.649 13.490 34.042 1.00 51.12 279 SER A CA 1
ATOM 2073 C C . SER A 1 279 ? -18.755 13.296 32.541 1.00 51.12 279 SER A C 1
ATOM 2075 O O . SER A 1 279 ? -17.943 13.866 31.812 1.00 51.12 279 SER A O 1
ATOM 2077 N N . THR A 1 280 ? -19.681 12.440 32.111 1.00 53.19 280 THR A N 1
ATOM 2078 C CA . THR A 1 280 ? -19.995 12.137 30.716 1.00 53.19 280 THR A CA 1
ATOM 2079 C C . THR A 1 280 ? -20.406 13.428 30.018 1.00 53.19 280 THR A C 1
ATOM 2081 O O . THR A 1 280 ? -21.584 13.721 29.845 1.00 53.19 280 THR A O 1
ATOM 2084 N N . LEU A 1 281 ? -19.427 14.270 29.702 1.00 55.16 281 LEU A N 1
ATOM 2085 C CA . LEU A 1 281 ? -19.622 15.467 28.926 1.00 55.16 281 LEU A CA 1
ATOM 2086 C C . LEU A 1 281 ? -20.082 14.959 27.574 1.00 55.16 281 LEU A C 1
ATOM 2088 O O . LEU A 1 281 ? -19.386 14.171 26.931 1.00 55.16 281 LEU A O 1
ATOM 2092 N N . THR A 1 282 ? -21.273 15.392 27.178 1.00 74.75 282 THR A N 1
ATOM 2093 C CA . THR A 1 282 ? -21.844 15.224 25.845 1.00 74.75 282 THR A CA 1
ATOM 2094 C C . THR A 1 282 ? -20.988 16.006 24.844 1.00 74.75 282 THR A C 1
ATOM 2096 O O . THR A 1 282 ? -21.416 16.992 24.255 1.00 74.75 282 THR A O 1
ATOM 2099 N N . LEU A 1 283 ? -19.716 15.635 24.724 1.00 83.56 283 LEU A N 1
ATOM 2100 C CA . LEU A 1 283 ? -18.779 16.214 23.789 1.00 83.56 283 LEU A CA 1
ATOM 2101 C C . LEU A 1 283 ? -19.191 15.724 22.413 1.00 83.56 283 LEU A C 1
ATOM 2103 O O . LEU A 1 283 ? -19.272 14.520 22.163 1.00 83.56 283 LEU A O 1
ATOM 2107 N N . THR A 1 284 ? -19.451 16.665 21.513 1.00 94.31 284 THR A N 1
ATOM 2108 C CA . THR A 1 284 ? -19.619 16.365 20.095 1.00 94.31 284 THR A CA 1
ATOM 2109 C C . THR A 1 284 ? -18.310 15.776 19.582 1.00 94.31 284 THR A C 1
ATOM 2111 O O . THR A 1 284 ? -17.340 16.494 19.332 1.00 94.31 284 THR A O 1
ATOM 2114 N N . ILE A 1 285 ? -18.256 14.450 19.467 1.00 96.94 285 ILE A N 1
ATOM 2115 C CA . ILE A 1 285 ? -17.074 13.751 18.969 1.00 96.94 285 ILE A CA 1
ATOM 2116 C C . ILE A 1 285 ? -17.051 13.903 17.453 1.00 96.94 285 ILE A C 1
ATOM 2118 O O . ILE A 1 285 ? -17.942 13.437 16.747 1.00 96.94 285 ILE A O 1
ATOM 2122 N N . THR A 1 286 ? -16.017 14.572 16.956 1.00 97.25 286 THR A N 1
ATOM 2123 C CA . THR A 1 286 ? -15.775 14.773 15.525 1.00 97.25 286 THR A CA 1
ATOM 2124 C C . THR A 1 286 ? -14.556 13.970 15.071 1.00 97.25 286 THR A C 1
ATOM 2126 O O . THR A 1 286 ? -13.762 13.510 15.897 1.00 97.25 286 THR A O 1
ATOM 2129 N N . ARG A 1 287 ? -14.344 13.855 13.750 1.00 97.25 287 ARG A N 1
ATOM 2130 C CA . ARG A 1 287 ? -13.102 13.294 13.181 1.00 97.25 287 ARG A CA 1
ATOM 2131 C C . ARG A 1 287 ? -11.856 13.986 13.750 1.00 97.25 287 ARG A C 1
ATOM 2133 O O . ARG A 1 287 ? -10.886 13.309 14.074 1.00 97.25 287 ARG A O 1
ATOM 2140 N N . ASN A 1 288 ? -11.893 15.311 13.915 1.00 97.62 288 ASN A N 1
ATOM 2141 C CA . ASN A 1 288 ? -10.764 16.064 14.461 1.00 97.62 288 ASN A CA 1
ATOM 2142 C C . ASN A 1 288 ? -10.519 15.722 15.937 1.00 97.62 288 ASN A C 1
ATOM 2144 O O . ASN A 1 288 ? -9.385 15.487 16.331 1.00 97.62 288 ASN A O 1
ATOM 2148 N N . THR A 1 289 ? -11.581 15.598 16.739 1.00 97.50 289 THR A N 1
ATOM 2149 C CA . THR A 1 289 ? -11.467 15.169 18.142 1.00 97.50 289 THR A CA 1
ATOM 2150 C C . THR A 1 289 ? -10.822 13.782 18.254 1.00 97.50 289 THR A C 1
ATOM 2152 O O . THR A 1 289 ? -9.964 13.570 19.109 1.00 97.50 289 THR A O 1
ATOM 2155 N N . LEU A 1 290 ? -11.183 12.844 17.369 1.00 98.12 290 LEU A N 1
ATOM 2156 C CA . LEU A 1 290 ? -10.559 11.516 17.307 1.00 98.12 290 LEU A CA 1
ATOM 2157 C C . LEU A 1 290 ? -9.077 11.590 16.910 1.00 98.12 290 LEU A C 1
ATOM 2159 O O . LEU A 1 290 ? -8.249 10.933 17.536 1.00 98.12 290 LEU A O 1
ATOM 2163 N N . ARG A 1 291 ? -8.727 12.413 15.913 1.00 97.44 291 ARG A N 1
ATOM 2164 C CA . ARG A 1 291 ? -7.331 12.651 15.507 1.00 97.44 291 ARG A CA 1
ATOM 2165 C C . ARG A 1 291 ? -6.491 13.155 16.684 1.00 97.44 291 ARG A C 1
ATOM 2167 O O . ARG A 1 291 ? -5.448 12.577 16.978 1.00 97.44 291 ARG A O 1
ATOM 2174 N N . GLU A 1 292 ? -6.963 14.183 17.386 1.00 97.38 292 GLU A N 1
ATOM 2175 C CA . GLU A 1 292 ? -6.273 14.725 18.563 1.00 97.38 292 GLU A CA 1
ATOM 2176 C C . GLU A 1 292 ? -6.154 13.686 19.685 1.00 97.38 292 GLU A C 1
ATOM 2178 O O . GLU A 1 292 ? -5.116 13.591 20.334 1.00 97.38 292 GLU A O 1
ATOM 2183 N N . SER A 1 293 ? -7.162 12.830 19.861 1.00 97.25 293 SER A N 1
ATOM 2184 C CA . SER A 1 293 ? -7.122 11.734 20.841 1.00 97.25 293 SER A CA 1
ATOM 2185 C C . SER A 1 293 ? -6.009 10.726 20.542 1.00 97.25 293 SER A C 1
ATOM 2187 O O . SER A 1 293 ? -5.298 10.281 21.448 1.00 97.25 293 SER A O 1
ATOM 2189 N N . PHE A 1 294 ? -5.807 10.395 19.261 1.00 97.50 294 PHE A N 1
ATOM 2190 C CA . PHE A 1 294 ? -4.679 9.571 18.835 1.00 97.50 294 PHE A CA 1
ATOM 2191 C C . PHE A 1 294 ? -3.338 10.264 19.088 1.00 97.50 294 PHE A C 1
ATOM 2193 O O . PHE A 1 294 ? -2.398 9.590 19.501 1.00 97.50 294 PHE A O 1
ATOM 2200 N N . LEU A 1 295 ? -3.235 11.581 18.886 1.00 96.38 295 LEU A N 1
ATOM 2201 C CA . LEU A 1 295 ? -2.009 12.346 19.145 1.00 96.38 295 LEU A CA 1
ATOM 2202 C C . LEU A 1 295 ? -1.674 12.438 20.639 1.00 96.38 295 LEU A C 1
ATOM 2204 O O . LEU A 1 295 ? -0.519 12.241 21.014 1.00 96.38 295 LEU A O 1
ATOM 2208 N N . GLN A 1 296 ? -2.679 12.672 21.482 1.00 96.69 296 GLN A N 1
ATOM 2209 C CA . GLN A 1 296 ? -2.533 12.793 22.937 1.00 96.69 296 GLN A CA 1
ATOM 2210 C C . GLN A 1 296 ? -2.198 11.462 23.617 1.00 96.69 296 GLN A C 1
ATOM 2212 O O . GLN A 1 296 ? -1.640 11.454 24.709 1.00 96.69 296 GLN A O 1
ATOM 2217 N N . GLY A 1 297 ? -2.508 10.335 22.970 1.00 95.81 297 GLY A N 1
ATOM 2218 C CA . GLY A 1 297 ? -2.268 9.016 23.546 1.00 95.81 297 GLY A CA 1
ATOM 2219 C C . GLY A 1 297 ? -3.214 8.686 24.685 1.00 95.81 297 GLY A C 1
ATOM 2220 O O . GLY A 1 297 ? -2.775 8.162 25.705 1.00 95.81 297 GLY A O 1
ATOM 2221 N N . LEU A 1 298 ? -4.504 8.967 24.479 1.00 96.81 298 LEU A N 1
ATOM 2222 C CA . LEU A 1 298 ? -5.553 8.510 25.386 1.00 96.81 298 LEU A CA 1
ATOM 2223 C C . LEU A 1 298 ? -5.500 6.988 25.566 1.00 96.81 298 LEU A C 1
ATOM 2225 O O . LEU A 1 298 ? -5.068 6.248 24.674 1.00 96.81 298 LEU A O 1
ATOM 2229 N N . ASP A 1 299 ? -5.965 6.526 26.724 1.00 97.50 299 ASP A N 1
ATOM 2230 C CA . ASP A 1 299 ? -6.063 5.104 27.012 1.00 97.50 299 ASP A CA 1
ATOM 2231 C C . ASP A 1 299 ? -7.076 4.407 26.086 1.00 97.50 299 ASP A C 1
ATOM 2233 O O . ASP A 1 299 ? -8.011 5.013 25.548 1.00 97.50 299 ASP A O 1
ATOM 2237 N N . ALA A 1 300 ? -6.886 3.099 25.911 1.00 97.56 300 ALA A N 1
ATOM 2238 C CA . ALA A 1 300 ? -7.673 2.287 24.989 1.00 97.56 300 ALA A CA 1
ATOM 2239 C C . ALA A 1 300 ? -9.182 2.315 25.290 1.00 97.56 300 ALA A C 1
ATOM 2241 O O . ALA A 1 300 ? -9.986 2.316 24.358 1.00 97.56 300 ALA A O 1
ATOM 2242 N N . SER A 1 301 ? -9.574 2.368 26.567 1.00 97.69 301 SER A N 1
ATOM 2243 C CA . SER A 1 301 ? -10.982 2.334 26.971 1.00 97.69 301 SER A CA 1
ATOM 2244 C C . SER A 1 301 ? -11.690 3.660 26.688 1.00 97.69 301 SER A C 1
ATOM 2246 O O . SER A 1 301 ? -12.774 3.671 26.101 1.00 97.69 301 SER A O 1
ATOM 2248 N N . THR A 1 302 ? -11.041 4.785 26.997 1.00 97.44 302 THR A N 1
ATOM 2249 C CA . THR A 1 302 ? -11.540 6.126 26.674 1.00 97.44 302 THR A CA 1
ATOM 2250 C C . THR A 1 302 ? -11.670 6.301 25.167 1.00 97.44 302 THR A C 1
ATOM 2252 O O . THR A 1 302 ? -12.725 6.715 24.681 1.00 97.44 302 THR A O 1
ATOM 2255 N N . LEU A 1 303 ? -10.643 5.909 24.404 1.00 98.06 303 LEU A N 1
ATOM 2256 C CA . LEU A 1 303 ? -10.686 5.961 22.945 1.00 98.06 303 LEU A CA 1
ATOM 2257 C C . LEU A 1 303 ? -11.813 5.082 22.377 1.00 98.06 303 LEU A C 1
ATOM 2259 O O . LEU A 1 303 ? -12.529 5.514 21.474 1.00 98.06 303 LEU A O 1
ATOM 2263 N N . ALA A 1 304 ? -12.021 3.879 22.919 1.00 98.12 304 ALA A N 1
ATOM 2264 C CA . ALA A 1 304 ? -13.109 3.001 22.497 1.00 98.12 304 ALA A CA 1
ATOM 2265 C C . ALA A 1 304 ? -14.493 3.619 22.747 1.00 98.12 304 ALA A C 1
ATOM 2267 O O . ALA A 1 304 ? -15.343 3.574 21.857 1.00 98.12 304 ALA A O 1
ATOM 2268 N N . ASN A 1 305 ? -14.705 4.255 23.902 1.00 97.44 305 ASN A N 1
ATOM 2269 C CA . ASN A 1 305 ? -15.952 4.958 24.222 1.00 97.44 305 ASN A CA 1
ATOM 2270 C C . ASN A 1 305 ? -16.204 6.143 23.277 1.00 97.44 305 ASN A C 1
ATOM 2272 O O . ASN A 1 305 ? -17.337 6.364 22.835 1.00 97.44 305 ASN A O 1
ATOM 2276 N N . MET A 1 306 ? -15.146 6.875 22.909 1.00 97.81 306 MET A N 1
ATOM 2277 C CA . MET A 1 306 ? -15.243 7.945 21.915 1.00 97.81 306 MET A CA 1
ATOM 2278 C C . MET A 1 306 ? -15.630 7.401 20.537 1.00 97.81 306 MET A C 1
ATOM 2280 O O . MET A 1 306 ? -16.529 7.934 19.888 1.00 97.81 306 MET A O 1
ATOM 2284 N N . VAL A 1 307 ? -14.999 6.308 20.101 1.00 98.12 307 VAL A N 1
ATOM 2285 C CA . VAL A 1 307 ? -15.331 5.650 18.830 1.00 98.12 307 VAL A CA 1
ATOM 2286 C C . VAL A 1 307 ? -16.767 5.121 18.839 1.00 98.12 307 VAL A C 1
ATOM 2288 O O . VAL A 1 307 ? -17.488 5.334 17.869 1.00 98.12 307 VAL A O 1
ATOM 2291 N N . GLN A 1 308 ? -17.222 4.496 19.928 1.00 97.56 308 GLN A N 1
ATOM 2292 C CA . GLN A 1 308 ? -18.606 4.026 20.077 1.00 97.56 308 GLN A CA 1
ATOM 2293 C C . GLN A 1 308 ? -19.615 5.169 19.953 1.00 97.56 308 GLN A C 1
ATOM 2295 O O . GLN A 1 308 ? -20.577 5.063 19.194 1.00 97.56 308 GLN A O 1
ATOM 2300 N N . SER A 1 309 ? -19.361 6.283 20.637 1.00 96.94 309 SER A N 1
ATOM 2301 C CA . SER A 1 309 ? -20.224 7.467 20.595 1.00 96.94 309 SER A CA 1
ATOM 2302 C C . SER A 1 309 ? -20.241 8.118 19.202 1.00 96.94 309 SER A C 1
ATOM 2304 O O . SER A 1 309 ? -21.295 8.533 18.709 1.00 96.94 309 SER A O 1
ATOM 2306 N N . PHE A 1 310 ? -19.091 8.149 18.517 1.00 97.88 310 PHE A N 1
ATOM 2307 C CA . PHE A 1 310 ? -18.988 8.607 17.129 1.00 97.88 310 PHE A CA 1
ATOM 2308 C C . PHE A 1 310 ? -19.780 7.711 16.165 1.00 97.88 310 PHE A C 1
ATOM 2310 O O . PHE A 1 310 ? -20.556 8.207 15.353 1.00 97.88 310 PHE A O 1
ATOM 2317 N N . VAL A 1 311 ? -19.629 6.388 16.271 1.00 97.88 311 VAL A N 1
ATOM 2318 C CA . VAL A 1 311 ? -20.338 5.413 15.424 1.00 97.88 311 VAL A CA 1
ATOM 2319 C C . VAL A 1 311 ? -21.849 5.467 15.658 1.00 97.88 311 VAL A C 1
ATOM 2321 O O . VAL A 1 311 ? -22.612 5.419 14.695 1.00 97.88 311 VAL A O 1
ATOM 2324 N N . ALA A 1 312 ? -22.290 5.614 16.911 1.00 97.00 312 ALA A N 1
ATOM 2325 C CA . ALA A 1 312 ? -23.707 5.720 17.257 1.00 97.00 312 ALA A CA 1
ATOM 2326 C C . ALA A 1 312 ? -24.377 6.960 16.640 1.00 97.00 312 ALA A C 1
ATOM 2328 O O . ALA A 1 312 ? -25.535 6.895 16.234 1.00 97.00 312 ALA A O 1
ATOM 2329 N N . SER A 1 313 ? -23.642 8.071 16.527 1.00 97.31 313 SER A N 1
ATOM 2330 C CA . SER A 1 313 ? -24.123 9.301 15.883 1.00 97.31 313 SER A CA 1
ATOM 2331 C C . SER A 1 313 ? -24.000 9.291 14.352 1.00 97.31 313 SER A C 1
ATOM 2333 O O . SER A 1 313 ? -24.634 10.112 13.692 1.00 97.31 313 SER A O 1
ATOM 2335 N N . HIS A 1 314 ? -23.240 8.352 13.773 1.00 97.25 314 HIS A N 1
ATOM 2336 C CA . HIS A 1 314 ? -22.980 8.257 12.329 1.00 97.25 314 HIS A CA 1
ATOM 2337 C C . HIS A 1 314 ? -23.175 6.822 11.803 1.00 97.25 314 HIS A C 1
ATOM 2339 O O . HIS A 1 314 ? -22.219 6.186 11.333 1.00 97.25 314 HIS A O 1
ATOM 2345 N N . PRO A 1 315 ? -24.404 6.279 11.859 1.00 97.19 315 PRO A N 1
ATOM 2346 C CA . PRO A 1 315 ? -24.664 4.921 11.404 1.00 97.19 315 PRO A CA 1
ATOM 2347 C C . PRO A 1 315 ? -24.384 4.787 9.901 1.00 97.19 315 PRO A C 1
ATOM 2349 O O . PRO A 1 315 ? -24.895 5.539 9.074 1.00 97.19 315 PRO A O 1
ATOM 2352 N N . SER A 1 316 ? -23.568 3.802 9.530 1.00 97.88 316 SER A N 1
ATOM 2353 C CA . SER A 1 316 ? -23.315 3.424 8.137 1.00 97.88 316 SER A CA 1
ATOM 2354 C C . SER A 1 316 ? -22.844 1.966 8.063 1.00 97.88 316 SER A C 1
ATOM 2356 O O . SER A 1 316 ? -22.483 1.396 9.093 1.00 97.88 316 SER A O 1
ATOM 2358 N N . PRO A 1 317 ? -22.791 1.340 6.872 1.00 97.44 317 PRO A N 1
ATOM 2359 C CA . PRO A 1 317 ? -22.234 -0.009 6.719 1.00 97.44 317 PRO A CA 1
ATOM 2360 C C . PRO A 1 317 ? -20.736 -0.117 7.062 1.00 97.44 317 PRO A C 1
ATOM 2362 O O . PRO A 1 317 ? -20.227 -1.213 7.306 1.00 97.44 317 PRO A O 1
ATOM 2365 N N . THR A 1 318 ? -20.015 1.010 7.058 1.00 97.88 318 THR A N 1
ATOM 2366 C CA . THR A 1 318 ? -18.570 1.105 7.318 1.00 97.88 318 THR A CA 1
ATOM 2367 C C . THR A 1 318 ? -18.266 2.286 8.248 1.00 97.88 318 THR A C 1
ATOM 2369 O O . THR A 1 318 ? -17.556 3.218 7.860 1.00 97.88 318 THR A O 1
ATOM 2372 N N . PRO A 1 319 ? -18.784 2.285 9.488 1.00 97.94 319 PRO A N 1
ATOM 2373 C CA . PRO A 1 319 ? -18.809 3.483 10.328 1.00 97.94 319 PRO A CA 1
ATOM 2374 C C . PRO A 1 319 ? -17.433 3.836 10.910 1.00 97.94 319 PRO A C 1
ATOM 2376 O O . PRO A 1 319 ? -17.201 4.958 11.340 1.00 97.94 319 PRO A O 1
ATOM 2379 N N . LEU A 1 320 ? -16.489 2.891 10.866 1.00 98.38 320 LEU A N 1
ATOM 2380 C CA . LEU A 1 320 ? -15.100 3.096 11.290 1.00 98.38 320 LEU A CA 1
ATOM 2381 C C . LEU A 1 320 ? -14.199 3.699 10.198 1.00 98.38 320 LEU A C 1
ATOM 2383 O O . LEU A 1 320 ? -13.040 3.977 10.482 1.00 98.38 320 LEU A O 1
ATOM 2387 N N . THR A 1 321 ? -14.686 3.924 8.971 1.00 98.25 321 THR A N 1
ATOM 2388 C CA . THR A 1 321 ? -13.868 4.558 7.916 1.00 98.25 321 THR A CA 1
ATOM 2389 C C . THR A 1 321 ? -13.343 5.937 8.345 1.00 98.25 321 THR A C 1
ATOM 2391 O O . THR A 1 321 ? -12.127 6.110 8.336 1.00 98.25 321 THR A O 1
ATOM 2394 N N . PRO A 1 322 ? -14.178 6.872 8.850 1.00 98.25 322 PRO A N 1
ATOM 2395 C CA . PRO A 1 322 ? -13.684 8.167 9.325 1.00 98.25 322 PRO A CA 1
ATOM 2396 C C . PRO A 1 322 ? -12.745 8.070 10.537 1.00 98.25 322 PRO A C 1
ATOM 2398 O O . PRO A 1 322 ? -11.926 8.959 10.750 1.00 98.25 322 PRO A O 1
ATOM 2401 N N . VAL A 1 323 ? -12.854 7.001 11.336 1.00 98.44 323 VAL A N 1
ATOM 2402 C CA . VAL A 1 323 ? -11.970 6.748 12.487 1.00 98.44 323 VAL A CA 1
ATOM 2403 C C . VAL A 1 323 ? -10.575 6.350 12.007 1.00 98.44 323 VAL A C 1
ATOM 2405 O O . VAL A 1 323 ? -9.580 6.847 12.527 1.00 98.44 323 VAL A O 1
ATOM 2408 N N . VAL A 1 324 ? -10.494 5.487 10.989 1.00 98.38 324 VAL A N 1
ATOM 2409 C CA . VAL A 1 324 ? -9.222 5.112 10.356 1.00 98.38 324 VAL A CA 1
ATOM 2410 C C . VAL A 1 324 ? -8.615 6.298 9.600 1.00 98.38 324 VAL A C 1
ATOM 2412 O O . VAL A 1 324 ? -7.401 6.471 9.633 1.00 98.38 324 VAL A O 1
ATOM 2415 N N . ASP A 1 325 ? -9.434 7.156 8.988 1.00 98.00 325 ASP A N 1
ATOM 2416 C CA . ASP A 1 325 ? -8.949 8.398 8.380 1.00 98.00 325 ASP A CA 1
ATOM 2417 C C . ASP A 1 325 ? -8.373 9.356 9.445 1.00 98.00 325 ASP A C 1
ATOM 2419 O O . ASP A 1 325 ? -7.299 9.915 9.251 1.00 98.00 325 ASP A O 1
ATOM 2423 N N . ALA A 1 326 ? -9.019 9.492 10.612 1.00 98.19 326 ALA A N 1
ATOM 2424 C CA . ALA A 1 326 ? -8.480 10.271 11.734 1.00 98.19 326 ALA A CA 1
ATOM 2425 C C . ALA A 1 326 ? -7.160 9.695 12.281 1.00 98.19 326 ALA A C 1
ATOM 2427 O O . ALA A 1 326 ? -6.252 10.445 12.638 1.00 98.19 326 ALA A O 1
ATOM 2428 N N . LEU A 1 327 ? -7.045 8.364 12.335 1.00 98.06 327 LEU A N 1
ATOM 2429 C CA . LEU A 1 327 ? -5.813 7.657 12.691 1.00 98.06 327 LEU A CA 1
ATOM 2430 C C . LEU A 1 327 ? -4.699 7.941 11.674 1.00 98.06 327 LEU A C 1
ATOM 2432 O O . LEU A 1 327 ? -3.577 8.250 12.069 1.00 98.06 327 LEU A O 1
ATOM 2436 N N . PHE A 1 328 ? -5.009 7.889 10.376 1.00 97.44 328 PHE A N 1
ATOM 2437 C CA . PHE A 1 328 ? -4.076 8.259 9.313 1.00 97.44 328 PHE A CA 1
ATOM 2438 C C . PHE A 1 328 ? -3.612 9.714 9.456 1.00 97.44 328 PHE A C 1
ATOM 2440 O O . PHE A 1 328 ? -2.409 9.973 9.405 1.00 97.44 328 PHE A O 1
ATOM 2447 N N . ASP A 1 329 ? -4.532 10.650 9.700 1.00 96.75 329 ASP A N 1
ATOM 2448 C CA . ASP A 1 329 ? -4.206 12.068 9.889 1.00 96.75 329 ASP A CA 1
ATOM 2449 C C . ASP A 1 329 ? -3.330 12.304 11.128 1.00 96.75 329 ASP A C 1
ATOM 2451 O O . ASP A 1 329 ? -2.512 13.223 11.137 1.00 96.75 329 ASP A O 1
ATOM 2455 N N . ALA A 1 330 ? -3.503 11.507 12.188 1.00 96.50 330 ALA A N 1
ATOM 2456 C CA . ALA A 1 330 ? -2.687 11.583 13.399 1.00 96.50 330 ALA A CA 1
ATOM 2457 C C . ALA A 1 330 ? -1.265 11.055 13.159 1.00 96.50 330 ALA A C 1
ATOM 2459 O O . ALA A 1 330 ? -0.294 11.663 13.605 1.00 96.50 330 ALA A O 1
ATOM 2460 N N . ILE A 1 331 ? -1.126 9.955 12.414 1.00 96.12 331 ILE A N 1
ATOM 2461 C CA . ILE A 1 331 ? 0.183 9.403 12.038 1.00 96.12 331 ILE A CA 1
ATOM 2462 C C . ILE A 1 331 ? 0.909 10.349 11.066 1.00 96.12 331 ILE A C 1
ATOM 2464 O O . ILE A 1 331 ? 2.125 10.519 11.154 1.00 96.12 331 ILE A O 1
ATOM 2468 N N . SER A 1 332 ? 0.158 10.980 10.161 1.00 95.00 332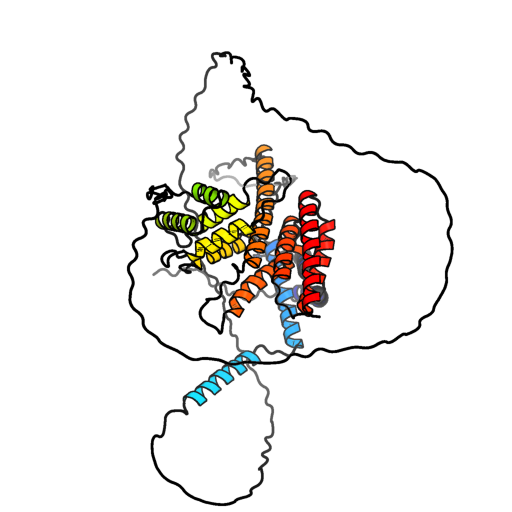 SER A N 1
ATOM 2469 C CA . SER A 1 332 ? 0.672 11.912 9.151 1.00 95.00 332 SER A CA 1
ATOM 2470 C C . SER A 1 332 ? 0.886 13.332 9.683 1.00 95.00 332 SER A C 1
ATOM 2472 O O . SER A 1 332 ? 1.441 14.168 8.970 1.00 95.00 332 SER A O 1
ATOM 2474 N N . ALA A 1 333 ? 0.442 13.629 10.910 1.00 93.94 333 ALA A N 1
ATOM 2475 C CA . ALA A 1 333 ? 0.586 14.950 11.505 1.00 93.94 333 ALA A CA 1
ATOM 2476 C C . ALA A 1 333 ? 2.071 15.320 11.656 1.00 93.94 333 ALA A C 1
ATOM 2478 O O . ALA A 1 333 ? 2.836 14.577 12.271 1.00 93.94 333 ALA A O 1
ATOM 2479 N N . GLU A 1 334 ? 2.419 16.468 11.065 1.00 64.19 334 GLU A N 1
ATOM 2480 C CA . GLU A 1 334 ? 3.687 17.212 11.111 1.00 64.19 334 GLU A CA 1
ATOM 2481 C C . GLU A 1 334 ? 4.879 16.455 11.724 1.00 64.19 334 GLU A C 1
ATOM 2483 O O . GLU A 1 334 ? 5.241 16.607 12.892 1.00 64.19 334 GLU A O 1
ATOM 2488 N N . ALA A 1 335 ? 5.524 15.633 10.896 1.00 73.12 335 ALA A N 1
ATOM 2489 C CA . ALA A 1 335 ? 6.921 15.304 11.125 1.00 73.12 335 ALA A CA 1
ATOM 2490 C C . ALA A 1 335 ? 7.780 16.534 10.780 1.00 73.12 335 ALA A C 1
ATOM 2492 O O . ALA A 1 335 ? 7.411 17.286 9.872 1.00 73.12 335 ALA A O 1
ATOM 2493 N N . PRO A 1 336 ? 8.916 16.746 11.470 1.00 78.75 336 PRO A N 1
ATOM 2494 C CA . PRO A 1 336 ? 9.847 17.814 11.130 1.00 78.75 336 PRO A CA 1
ATOM 2495 C C . PRO A 1 336 ? 10.142 17.818 9.622 1.00 78.75 336 PRO A C 1
ATOM 2497 O O . PRO A 1 336 ? 10.268 16.736 9.037 1.00 78.75 336 PRO A O 1
ATOM 2500 N N . PRO A 1 337 ? 10.255 18.991 8.974 1.00 73.75 337 PRO A N 1
ATOM 2501 C CA . PRO A 1 337 ? 10.558 19.062 7.550 1.00 73.75 337 PRO A CA 1
ATOM 2502 C C . PRO A 1 337 ? 11.845 18.279 7.250 1.00 73.75 337 PRO A C 1
ATOM 2504 O O . PRO A 1 337 ? 12.915 18.620 7.742 1.00 73.75 337 PRO A O 1
ATOM 2507 N N . GLY A 1 338 ? 11.717 17.196 6.477 1.00 69.81 338 GLY A N 1
ATOM 2508 C CA . GLY A 1 338 ? 12.816 16.285 6.123 1.00 69.81 338 GLY A CA 1
ATOM 2509 C C . GLY A 1 338 ? 12.765 14.909 6.798 1.00 69.81 338 GLY A C 1
ATOM 2510 O O . GLY A 1 338 ? 13.344 13.963 6.273 1.00 69.81 338 GLY A O 1
ATOM 2511 N N . ALA A 1 339 ? 12.017 14.743 7.891 1.00 75.75 339 ALA A N 1
ATOM 2512 C CA . ALA A 1 339 ? 11.747 13.423 8.446 1.00 75.75 339 ALA A CA 1
ATOM 2513 C C . ALA A 1 339 ? 10.569 12.796 7.690 1.00 75.75 339 ALA A C 1
ATOM 2515 O O . ALA A 1 339 ? 9.447 13.309 7.733 1.00 75.75 339 ALA A O 1
ATOM 2516 N N . PHE A 1 340 ? 10.797 11.669 7.008 1.00 68.56 340 PHE A N 1
ATOM 2517 C CA . PHE A 1 340 ? 9.703 10.840 6.504 1.00 68.56 340 PHE A CA 1
ATOM 2518 C C . PHE A 1 340 ? 8.987 10.216 7.691 1.00 68.56 340 PHE A C 1
ATOM 2520 O O . PHE A 1 340 ? 9.267 9.091 8.071 1.00 68.56 340 PHE A O 1
ATOM 2527 N N . ALA A 1 341 ? 8.063 10.979 8.261 1.00 72.31 341 ALA A N 1
ATOM 2528 C CA . ALA A 1 341 ? 6.961 10.590 9.121 1.00 72.31 341 ALA A CA 1
ATOM 2529 C C . ALA A 1 341 ? 7.250 9.769 10.395 1.00 72.31 341 ALA A C 1
ATOM 2531 O O . ALA A 1 341 ? 8.157 8.944 10.513 1.00 72.31 341 ALA A O 1
ATOM 2532 N N . ARG A 1 342 ? 6.374 10.008 11.367 1.00 90.88 342 ARG A N 1
ATOM 2533 C CA . ARG A 1 342 ? 6.325 9.354 12.672 1.00 90.88 342 ARG A CA 1
ATOM 2534 C C . ARG A 1 342 ? 6.181 7.838 12.531 1.00 90.88 342 ARG A C 1
ATOM 2536 O O . ARG A 1 342 ? 5.573 7.349 11.579 1.00 90.88 342 ARG A O 1
ATOM 2543 N N . ASP A 1 343 ? 6.705 7.106 13.508 1.00 94.50 343 ASP A N 1
ATOM 2544 C CA . ASP A 1 343 ? 6.501 5.662 13.596 1.00 94.50 343 ASP A CA 1
ATOM 2545 C C . ASP A 1 343 ? 4.996 5.330 13.757 1.00 94.50 343 ASP A C 1
ATOM 2547 O O . ASP A 1 343 ? 4.373 5.815 14.711 1.00 94.50 343 ASP A O 1
ATOM 2551 N N . PRO A 1 344 ? 4.380 4.533 12.856 1.00 96.81 344 PRO A N 1
ATOM 2552 C CA . PRO A 1 344 ? 2.966 4.166 12.956 1.00 96.81 344 PRO A CA 1
ATOM 2553 C C . PRO A 1 344 ? 2.637 3.225 14.126 1.00 96.81 344 PRO A C 1
ATOM 2555 O O . PRO A 1 344 ? 1.491 3.214 14.584 1.00 96.81 344 PRO A O 1
ATOM 2558 N N . HIS A 1 345 ? 3.603 2.438 14.617 1.00 97.44 345 HIS A N 1
ATOM 2559 C CA . HIS A 1 345 ? 3.374 1.388 15.620 1.00 97.44 345 HIS A CA 1
ATOM 2560 C C . HIS A 1 345 ? 2.612 1.842 16.873 1.00 97.44 345 HIS A C 1
ATOM 2562 O O . HIS A 1 345 ? 1.606 1.203 17.192 1.00 97.44 345 HIS A O 1
ATOM 2568 N N . PRO A 1 346 ? 2.996 2.924 17.582 1.00 97.31 346 PRO A N 1
ATOM 2569 C CA . PRO A 1 346 ? 2.283 3.345 18.789 1.00 97.31 346 PRO A CA 1
ATOM 2570 C C . PRO A 1 346 ? 0.816 3.706 18.524 1.00 97.31 346 PRO A C 1
ATOM 2572 O O . PRO A 1 346 ? -0.045 3.415 19.351 1.00 97.31 346 PRO A O 1
ATOM 2575 N N . TYR A 1 347 ? 0.508 4.298 17.369 1.00 97.94 347 TYR A N 1
ATOM 2576 C CA . TYR A 1 347 ? -0.856 4.680 17.003 1.00 97.94 347 TYR A CA 1
ATOM 2577 C C . TYR A 1 347 ? -1.709 3.461 16.656 1.00 97.94 347 TYR A C 1
ATOM 2579 O O . TYR A 1 347 ? -2.825 3.318 17.156 1.00 97.94 347 TYR A O 1
ATOM 2587 N N . LEU A 1 348 ? -1.163 2.554 15.840 1.00 97.94 348 LEU A N 1
ATOM 2588 C CA . LEU A 1 348 ? -1.844 1.317 15.467 1.00 97.94 348 LEU A CA 1
ATOM 2589 C C . LEU A 1 348 ? -2.045 0.393 16.667 1.00 97.94 348 LEU A C 1
ATOM 2591 O O . LEU A 1 348 ? -3.103 -0.218 16.784 1.00 97.94 348 LEU A O 1
ATOM 2595 N N . ARG A 1 349 ? -1.075 0.331 17.588 1.00 97.94 349 ARG A N 1
ATOM 2596 C CA . ARG A 1 349 ? -1.197 -0.439 18.827 1.00 97.94 349 ARG A CA 1
ATOM 2597 C C . ARG A 1 349 ? -2.339 0.085 19.694 1.00 97.94 349 ARG A C 1
ATOM 2599 O O . ARG A 1 349 ? -3.200 -0.701 20.069 1.00 97.94 349 ARG A O 1
ATOM 2606 N N . ARG A 1 350 ? -2.421 1.403 19.916 1.00 97.75 350 ARG A N 1
ATOM 2607 C CA . ARG A 1 350 ? -3.550 2.023 20.638 1.00 97.75 350 ARG A CA 1
ATOM 2608 C C . ARG A 1 350 ? -4.887 1.756 19.956 1.00 97.75 350 ARG A C 1
ATOM 2610 O O . ARG A 1 350 ? -5.863 1.450 20.630 1.00 97.75 350 ARG A O 1
ATOM 2617 N N . PHE A 1 351 ? -4.940 1.854 18.628 1.00 98.38 351 PHE A N 1
ATOM 2618 C CA . PHE A 1 351 ? -6.157 1.551 17.878 1.00 98.38 351 PHE A CA 1
ATOM 2619 C C . PHE A 1 351 ? -6.565 0.075 18.007 1.00 98.38 351 PHE A C 1
ATOM 2621 O O . PHE A 1 351 ? -7.748 -0.219 18.181 1.00 98.38 351 PHE A O 1
ATOM 2628 N N . LEU A 1 352 ? -5.604 -0.852 17.962 1.00 97.69 352 LEU A N 1
ATOM 2629 C CA . LEU A 1 352 ? -5.835 -2.281 18.172 1.00 97.69 352 LEU A CA 1
ATOM 2630 C C . LEU A 1 352 ? -6.328 -2.569 19.596 1.00 97.69 352 LEU A C 1
ATOM 2632 O O . LEU A 1 352 ? -7.316 -3.282 19.760 1.00 97.69 352 LEU A O 1
ATOM 2636 N N . ASP A 1 353 ? -5.692 -1.975 20.605 1.00 97.75 353 ASP A N 1
ATOM 2637 C CA . ASP A 1 353 ? -6.078 -2.132 22.009 1.00 97.75 353 ASP A CA 1
ATOM 2638 C C . ASP A 1 353 ? -7.478 -1.543 22.263 1.00 97.75 353 ASP A C 1
ATOM 2640 O O . ASP A 1 353 ? -8.309 -2.185 22.897 1.00 97.75 353 ASP A O 1
ATOM 2644 N N . ALA A 1 354 ? -7.799 -0.373 21.697 1.00 98.31 354 ALA A N 1
ATOM 2645 C CA . ALA A 1 354 ? -9.144 0.207 21.766 1.00 98.31 354 ALA A CA 1
ATOM 2646 C C . ALA A 1 354 ? -10.187 -0.660 21.048 1.00 98.31 354 ALA A C 1
ATOM 2648 O O . ALA A 1 354 ? -11.308 -0.818 21.533 1.00 98.31 354 ALA A O 1
ATOM 2649 N N . SER A 1 355 ? -9.812 -1.272 19.919 1.00 98.06 355 SER A N 1
ATOM 2650 C CA . SER A 1 355 ? -10.700 -2.173 19.180 1.00 98.06 355 SER A CA 1
ATOM 2651 C C . SER A 1 355 ? -11.128 -3.362 20.036 1.00 98.06 355 SER A C 1
ATOM 2653 O O . SER A 1 355 ? -12.273 -3.780 19.930 1.00 98.06 355 SER A O 1
ATOM 2655 N N . ALA A 1 356 ? -10.285 -3.855 20.951 1.00 97.12 356 ALA A N 1
ATOM 2656 C CA . ALA A 1 356 ? -10.645 -4.941 21.868 1.00 97.12 356 ALA A CA 1
ATOM 2657 C C . ALA A 1 356 ? -11.870 -4.629 22.756 1.00 97.12 356 ALA A C 1
ATOM 2659 O O . ALA A 1 356 ? -12.552 -5.554 23.195 1.00 97.12 356 ALA A O 1
ATOM 2660 N N . TYR A 1 357 ? -12.183 -3.346 22.969 1.00 98.00 357 TYR A N 1
ATOM 2661 C CA . TYR A 1 357 ? -13.335 -2.878 23.745 1.00 98.00 357 TYR A CA 1
ATOM 2662 C C . TYR A 1 357 ? -14.568 -2.557 22.887 1.00 98.00 357 TYR A C 1
ATOM 2664 O O . TYR A 1 357 ? -15.575 -2.076 23.409 1.00 98.00 357 TYR A O 1
ATOM 2672 N N . PHE A 1 358 ? -14.530 -2.779 21.570 1.00 97.88 358 PHE A N 1
ATOM 2673 C CA . PHE A 1 358 ? -15.693 -2.535 20.718 1.00 97.88 358 PHE A CA 1
ATOM 2674 C C . PHE A 1 358 ? -16.821 -3.516 21.043 1.00 97.88 358 PHE A C 1
ATOM 2676 O O . PHE A 1 358 ? -16.660 -4.736 20.970 1.00 97.88 358 PHE A O 1
ATOM 2683 N N . SER A 1 359 ? -17.993 -2.968 21.365 1.00 97.31 359 SER A N 1
ATOM 2684 C CA . SER A 1 359 ? -19.209 -3.746 21.575 1.00 97.31 359 SER A CA 1
ATOM 2685 C C . SER A 1 359 ? -19.636 -4.465 20.290 1.00 97.31 359 SER A C 1
ATOM 2687 O O . SER A 1 359 ? -19.362 -4.016 19.175 1.00 97.31 359 SER A O 1
ATOM 2689 N N . GLY A 1 360 ? -20.397 -5.555 20.430 1.00 97.12 360 GLY A N 1
ATOM 2690 C CA . GLY A 1 360 ? -20.964 -6.280 19.284 1.00 97.12 360 GLY A CA 1
ATOM 2691 C C . GLY A 1 360 ? -21.897 -5.441 18.396 1.00 97.12 360 GLY A C 1
ATOM 2692 O O . GLY A 1 360 ? -22.189 -5.849 17.276 1.00 97.12 360 GLY A O 1
ATOM 2693 N N . SER A 1 361 ? -22.339 -4.267 18.866 1.00 97.44 361 SER A N 1
ATOM 2694 C CA . SER A 1 361 ? -23.137 -3.318 18.085 1.00 97.44 361 SER A CA 1
ATOM 2695 C C . SER A 1 361 ? -22.311 -2.500 17.088 1.00 97.44 361 SER A C 1
ATOM 2697 O O . SER A 1 361 ? -22.871 -2.005 16.112 1.00 97.44 361 SER A O 1
ATOM 2699 N N . ILE A 1 362 ? -20.993 -2.360 17.286 1.00 98.12 362 ILE A N 1
ATOM 2700 C CA . ILE A 1 362 ? -20.116 -1.792 16.259 1.00 98.12 362 ILE A CA 1
ATOM 2701 C C . ILE A 1 362 ? -19.897 -2.862 15.197 1.00 98.12 362 ILE A C 1
ATOM 2703 O O . ILE A 1 362 ? -19.191 -3.840 15.432 1.00 98.12 362 ILE A O 1
ATOM 2707 N N . VAL A 1 363 ? -20.462 -2.647 14.010 1.00 97.81 363 VAL A N 1
ATOM 2708 C CA . VAL A 1 363 ? -20.299 -3.535 12.855 1.00 97.81 363 VAL A CA 1
ATOM 2709 C C . VAL A 1 363 ? -19.655 -2.770 11.707 1.00 97.81 363 VAL A C 1
ATOM 2711 O O . VAL A 1 363 ? -20.164 -1.736 11.283 1.00 97.81 363 VAL A O 1
ATOM 2714 N N . HIS A 1 364 ? -18.547 -3.286 11.173 1.00 97.81 364 HIS A N 1
ATOM 2715 C CA . HIS A 1 364 ? -17.881 -2.720 10.001 1.00 97.81 364 HIS A CA 1
ATOM 2716 C C . HIS A 1 364 ? -17.813 -3.747 8.875 1.00 97.81 364 HIS A C 1
ATOM 2718 O O . HIS A 1 364 ? -17.139 -4.770 8.996 1.00 97.81 364 HIS A O 1
ATOM 2724 N N . ALA A 1 365 ? -18.506 -3.478 7.765 1.00 96.62 365 ALA A N 1
ATOM 2725 C CA . ALA A 1 365 ? -18.593 -4.382 6.617 1.00 96.62 365 ALA A CA 1
ATOM 2726 C C . ALA A 1 365 ? -18.988 -5.822 7.013 1.00 96.62 365 ALA A C 1
ATOM 2728 O O . ALA A 1 365 ? -18.386 -6.795 6.558 1.00 96.62 365 ALA A O 1
ATOM 2729 N N . GLY A 1 366 ? -19.979 -5.943 7.904 1.00 95.88 366 GLY A N 1
ATOM 2730 C CA . GLY A 1 366 ? -20.494 -7.222 8.404 1.00 95.88 366 GLY A CA 1
ATOM 2731 C C . GLY A 1 366 ? -19.656 -7.887 9.503 1.00 95.88 366 GLY A C 1
ATOM 2732 O O . GLY A 1 366 ? -20.027 -8.965 9.957 1.00 95.88 366 GLY A O 1
ATOM 2733 N N . VAL A 1 367 ? -18.552 -7.274 9.947 1.00 95.31 367 VAL A N 1
ATOM 2734 C CA . VAL A 1 367 ? -17.719 -7.784 11.048 1.00 95.31 367 VAL A CA 1
ATOM 2735 C C . VAL A 1 367 ? -18.036 -7.010 12.335 1.00 95.31 367 VAL A C 1
ATOM 2737 O O . VAL A 1 367 ? -17.764 -5.807 12.369 1.00 95.31 367 VAL A O 1
ATOM 2740 N N . PRO A 1 368 ? -18.623 -7.649 13.366 1.00 97.19 368 PRO A N 1
ATOM 2741 C CA . PRO A 1 368 ? -18.966 -6.998 14.628 1.00 97.19 368 PRO A CA 1
ATOM 2742 C C . PRO A 1 368 ? -17.822 -7.012 15.656 1.00 97.19 368 PRO A C 1
ATOM 2744 O O . PRO A 1 368 ? -16.928 -7.863 15.605 1.00 97.19 368 PRO A O 1
ATOM 2747 N N . GLY A 1 369 ? -17.908 -6.121 16.645 1.00 96.38 369 GLY A N 1
ATOM 2748 C CA . GLY A 1 369 ? -17.131 -6.190 17.883 1.00 96.38 369 GLY A CA 1
ATOM 2749 C C . GLY A 1 369 ? -15.628 -5.965 17.692 1.00 96.38 369 GLY A C 1
ATOM 2750 O O . GLY A 1 369 ? -15.232 -5.152 16.850 1.00 96.38 369 GLY A O 1
ATOM 2751 N N . PRO A 1 370 ? -14.770 -6.691 18.433 1.00 96.69 370 PRO A N 1
ATOM 2752 C CA . PRO A 1 370 ? -13.329 -6.443 18.443 1.00 96.69 370 PRO A CA 1
ATOM 2753 C C . PRO A 1 370 ? -12.615 -6.522 17.093 1.00 96.69 370 PRO A C 1
ATOM 2755 O O . PRO A 1 370 ? -11.590 -5.878 16.875 1.00 96.69 370 PRO A O 1
ATOM 2758 N N . LEU A 1 371 ? -13.167 -7.294 16.157 1.00 95.56 371 LEU A N 1
ATOM 2759 C CA . LEU A 1 371 ? -12.598 -7.471 14.823 1.00 95.56 371 LEU A CA 1
ATOM 2760 C C . LEU A 1 371 ? -13.013 -6.363 13.841 1.00 95.56 371 LEU A C 1
ATOM 2762 O O . LEU A 1 371 ? -12.429 -6.255 12.761 1.00 95.56 371 LEU A O 1
ATOM 2766 N N . ALA A 1 372 ? -13.983 -5.513 14.195 1.00 96.94 372 ALA A N 1
ATOM 2767 C CA . ALA A 1 372 ? -14.448 -4.431 13.330 1.00 96.94 372 ALA A CA 1
ATOM 2768 C C . ALA A 1 372 ? -13.335 -3.403 13.040 1.00 96.94 372 ALA A C 1
ATOM 2770 O O . ALA A 1 372 ? -13.209 -2.934 11.907 1.00 96.94 372 ALA A O 1
ATOM 2771 N N . GLY A 1 373 ? -12.495 -3.090 14.034 1.00 97.38 373 GLY A N 1
ATOM 2772 C CA . GLY A 1 373 ? -11.367 -2.161 13.898 1.00 97.38 373 GLY A CA 1
ATOM 2773 C C . GLY A 1 373 ? -10.306 -2.637 12.900 1.00 97.38 373 GLY A C 1
ATOM 2774 O O . GLY A 1 373 ? -10.102 -1.975 11.876 1.00 97.38 373 GLY A O 1
ATOM 2775 N N . PRO A 1 374 ? -9.676 -3.809 13.118 1.00 97.06 374 PRO A N 1
ATOM 2776 C CA . PRO A 1 374 ? -8.750 -4.404 12.154 1.00 97.06 374 PRO A CA 1
ATOM 2777 C C . PRO A 1 374 ? -9.359 -4.576 10.757 1.00 97.06 374 PRO A C 1
ATOM 2779 O O . PRO A 1 374 ? -8.674 -4.363 9.755 1.00 97.06 374 PRO A O 1
ATOM 2782 N N . ARG A 1 375 ? -10.663 -4.885 10.661 1.00 96.00 375 ARG A N 1
ATOM 2783 C CA . ARG A 1 375 ? -11.376 -4.943 9.377 1.00 96.00 375 ARG A CA 1
ATOM 2784 C C . ARG A 1 375 ? -11.399 -3.611 8.648 1.00 96.00 375 ARG A C 1
ATOM 2786 O O . ARG A 1 375 ? -11.108 -3.587 7.450 1.00 96.00 375 ARG A O 1
ATOM 2793 N N . ALA A 1 376 ? -11.726 -2.532 9.348 1.00 97.88 376 ALA A N 1
ATOM 2794 C CA . ALA A 1 376 ? -11.736 -1.195 8.773 1.00 97.88 376 ALA A CA 1
ATOM 2795 C C . ALA A 1 376 ? -10.348 -0.802 8.254 1.00 97.88 376 ALA A C 1
ATOM 2797 O O . ALA A 1 376 ? -10.217 -0.357 7.112 1.00 97.88 376 ALA A O 1
ATOM 2798 N N . LEU A 1 377 ? -9.303 -1.054 9.050 1.00 97.94 377 LEU A N 1
ATOM 2799 C CA . LEU A 1 377 ? -7.922 -0.776 8.660 1.00 97.94 377 LEU A CA 1
ATOM 2800 C C . LEU A 1 377 ? -7.497 -1.600 7.435 1.00 97.94 377 LEU A C 1
ATOM 2802 O O . LEU A 1 377 ? -6.952 -1.048 6.482 1.00 97.94 377 LEU A O 1
ATOM 2806 N N . GLN A 1 378 ? -7.806 -2.901 7.412 1.00 96.50 378 GLN A N 1
ATOM 2807 C CA . GLN A 1 378 ? -7.521 -3.775 6.271 1.00 96.50 378 GLN A CA 1
ATOM 2808 C C . GLN A 1 378 ? -8.182 -3.269 4.979 1.00 96.50 378 GLN A C 1
ATOM 2810 O O . GLN A 1 378 ? -7.573 -3.330 3.910 1.00 96.50 378 GLN A O 1
ATOM 2815 N N . MET A 1 379 ? -9.426 -2.783 5.053 1.00 96.56 379 MET A N 1
ATOM 2816 C CA . MET A 1 379 ? -10.122 -2.228 3.890 1.00 96.56 379 MET A CA 1
ATOM 2817 C C . MET A 1 379 ? -9.450 -0.954 3.371 1.00 96.56 379 MET A C 1
ATOM 2819 O O . MET A 1 379 ? -9.295 -0.825 2.157 1.00 96.56 379 MET A O 1
ATOM 2823 N N . GLN A 1 380 ? -9.010 -0.054 4.257 1.00 98.00 380 GLN A N 1
ATOM 2824 C CA . GLN A 1 380 ? -8.292 1.156 3.839 1.00 98.00 380 GLN A CA 1
ATOM 2825 C C . GLN A 1 380 ? -6.914 0.835 3.256 1.00 98.00 380 GLN A C 1
ATOM 2827 O O . GLN A 1 380 ? -6.580 1.347 2.192 1.00 98.00 380 GLN A O 1
ATOM 2832 N N . ILE A 1 381 ? -6.164 -0.091 3.861 1.00 97.44 381 ILE A N 1
ATOM 2833 C CA . ILE A 1 381 ? -4.886 -0.561 3.307 1.00 97.44 381 ILE A CA 1
ATOM 2834 C C . ILE A 1 381 ? -5.081 -1.078 1.877 1.00 97.44 381 ILE A C 1
ATOM 2836 O O . ILE A 1 381 ? -4.377 -0.645 0.973 1.00 97.44 381 ILE A O 1
ATOM 2840 N N . ARG A 1 382 ? -6.088 -1.929 1.634 1.00 95.88 382 ARG A N 1
ATOM 2841 C CA . ARG A 1 382 ? -6.390 -2.431 0.279 1.00 95.88 382 ARG A CA 1
ATOM 2842 C C . ARG A 1 382 ? -6.803 -1.335 -0.701 1.00 95.88 382 ARG A C 1
ATOM 2844 O O . ARG A 1 382 ? -6.562 -1.471 -1.895 1.00 95.88 382 ARG A O 1
ATOM 2851 N N . LYS A 1 383 ? -7.474 -0.287 -0.222 1.00 96.69 383 LYS A N 1
ATOM 2852 C CA . LYS A 1 383 ? -7.910 0.840 -1.052 1.00 96.69 383 LYS A CA 1
ATOM 2853 C C . LYS A 1 383 ? -6.723 1.697 -1.499 1.00 96.69 383 LYS A C 1
ATOM 2855 O O . LYS A 1 383 ? -6.713 2.149 -2.639 1.00 96.69 383 LYS A O 1
ATOM 2860 N N . TYR A 1 384 ? -5.748 1.919 -0.618 1.00 97.06 384 TYR A N 1
ATOM 2861 C CA . TYR A 1 384 ? -4.634 2.844 -0.857 1.00 97.06 384 TYR A CA 1
ATOM 2862 C C . TYR A 1 384 ? -3.307 2.168 -1.237 1.00 97.06 384 TYR A C 1
ATOM 2864 O O . TYR A 1 384 ? -2.353 2.864 -1.580 1.00 97.06 384 TYR A O 1
ATOM 2872 N N . SER A 1 385 ? -3.245 0.832 -1.242 1.00 94.44 385 SER A N 1
ATOM 2873 C CA . SER A 1 385 ? -2.073 0.049 -1.666 1.00 94.44 385 SER A CA 1
ATOM 2874 C C . SER A 1 385 ? -1.780 0.112 -3.164 1.00 94.44 385 SER A C 1
ATOM 2876 O O . SER A 1 385 ? -0.704 -0.292 -3.583 1.00 94.44 385 SER A O 1
ATOM 2878 N N . THR A 1 386 ? -2.731 0.560 -3.985 1.00 92.44 386 THR A N 1
ATOM 2879 C CA . THR A 1 386 ? -2.540 0.692 -5.434 1.00 92.44 386 THR A CA 1
ATOM 2880 C C . THR A 1 386 ? -2.237 2.144 -5.771 1.00 92.44 386 THR A C 1
ATOM 2882 O O . THR A 1 386 ? -3.089 3.018 -5.589 1.00 92.44 386 THR A O 1
ATOM 2885 N N . TRP A 1 387 ? -1.031 2.410 -6.272 1.00 93.25 387 TRP A N 1
ATOM 2886 C CA . TRP A 1 387 ? -0.703 3.714 -6.828 1.00 93.25 387 TRP A CA 1
ATOM 2887 C C . TRP A 1 387 ? -1.481 3.920 -8.127 1.00 93.25 387 TRP A C 1
ATOM 2889 O O . TRP A 1 387 ? -1.661 3.018 -8.941 1.00 93.25 387 TRP A O 1
ATOM 2899 N N . THR A 1 388 ? -2.002 5.125 -8.319 1.00 89.06 388 THR A N 1
ATOM 2900 C CA . THR A 1 388 ? -2.606 5.524 -9.592 1.00 89.06 388 THR A CA 1
ATOM 2901 C C . THR A 1 388 ? -1.947 6.832 -9.983 1.00 89.06 388 THR A C 1
ATOM 2903 O O . THR A 1 388 ? -2.319 7.865 -9.402 1.00 89.06 388 THR A O 1
ATOM 2906 N N . PRO A 1 389 ? -0.971 6.799 -10.911 1.00 85.06 389 PRO A N 1
ATOM 2907 C CA . PRO A 1 389 ? -0.311 8.001 -11.389 1.00 85.06 389 PRO A CA 1
ATOM 2908 C C . PRO A 1 389 ? -1.357 9.040 -11.786 1.00 85.06 389 PRO A C 1
ATOM 2910 O O . PRO A 1 389 ? -2.349 8.708 -12.444 1.00 85.06 389 PRO A O 1
ATOM 2913 N N . SER A 1 390 ? -1.175 10.295 -11.368 1.00 81.31 390 SER A N 1
ATOM 2914 C CA . SER A 1 390 ? -1.975 11.373 -11.943 1.00 81.31 390 SER A CA 1
ATOM 2915 C C . SER A 1 390 ? -1.681 11.386 -13.437 1.00 81.31 390 SER A C 1
ATOM 2917 O O . SER A 1 390 ? -0.533 11.599 -13.826 1.00 81.31 390 SER A O 1
ATOM 2919 N N . ALA A 1 391 ? -2.689 11.111 -14.271 1.00 75.88 391 ALA A N 1
ATOM 2920 C CA . ALA A 1 391 ? -2.509 11.165 -15.713 1.00 75.88 391 ALA A CA 1
ATOM 2921 C C . ALA A 1 391 ? -1.900 12.534 -16.059 1.00 75.88 391 ALA A C 1
ATOM 2923 O O . ALA A 1 391 ? -2.404 13.551 -15.559 1.00 75.88 391 ALA A O 1
ATOM 2924 N N . PRO A 1 392 ? -0.809 12.584 -16.847 1.00 73.69 392 PRO A N 1
ATOM 2925 C CA . PRO A 1 392 ? -0.285 13.861 -17.290 1.00 73.69 392 PRO A CA 1
ATOM 2926 C C . PRO A 1 392 ? -1.427 14.608 -17.984 1.00 73.69 392 PRO A C 1
ATOM 2928 O O . PRO A 1 392 ? -2.237 13.960 -18.666 1.00 73.69 392 PRO A O 1
ATOM 2931 N N . PRO A 1 393 ? -1.541 15.938 -17.802 1.00 64.25 393 PRO A N 1
ATOM 2932 C CA . PRO A 1 393 ? -2.480 16.708 -18.596 1.00 64.25 393 PRO A CA 1
ATOM 2933 C C . PRO A 1 393 ? -2.221 16.323 -20.042 1.00 64.25 393 PRO A C 1
ATOM 2935 O O . PRO A 1 393 ? -1.088 16.414 -20.519 1.00 64.25 393 PRO A O 1
ATOM 2938 N N . ARG A 1 394 ? -3.248 15.806 -20.720 1.00 65.62 394 ARG A N 1
ATOM 2939 C CA . ARG A 1 394 ? -3.173 15.625 -22.161 1.00 65.62 394 ARG A CA 1
ATOM 2940 C C . ARG A 1 394 ? -2.998 17.028 -22.695 1.00 65.62 394 ARG A C 1
ATOM 2942 O O . ARG A 1 394 ? -3.977 17.761 -22.804 1.00 65.62 394 ARG A O 1
ATOM 2949 N N . SER A 1 395 ? -1.752 17.424 -22.937 1.00 55.50 395 SER A N 1
ATOM 2950 C CA . SER A 1 395 ? -1.452 18.613 -23.703 1.00 55.50 395 SER A CA 1
ATOM 2951 C C . SER A 1 395 ? -2.275 18.438 -24.959 1.00 55.50 395 SER A C 1
ATOM 2953 O O . SER A 1 395 ? -2.043 17.489 -25.712 1.00 55.50 395 SER A O 1
ATOM 2955 N N . ALA A 1 396 ? -3.308 19.265 -25.109 1.00 54.75 396 ALA A N 1
ATOM 2956 C CA . ALA A 1 396 ? -4.069 19.372 -26.333 1.00 54.75 396 ALA A CA 1
ATOM 2957 C C . ALA A 1 396 ? -3.078 19.912 -27.359 1.00 54.75 396 ALA A C 1
ATOM 2959 O O . ALA A 1 396 ? -2.995 21.111 -27.606 1.00 54.75 396 ALA A O 1
ATOM 2960 N N . PHE A 1 397 ? -2.212 19.027 -27.850 1.00 53.12 397 PHE A N 1
ATOM 2961 C CA . PHE A 1 397 ? -1.287 19.322 -28.909 1.00 53.12 397 PHE A CA 1
ATOM 2962 C C . PHE A 1 397 ? -2.200 19.568 -30.082 1.00 53.12 397 PHE A C 1
ATOM 2964 O O . PHE A 1 397 ? -2.840 18.647 -30.597 1.00 53.12 397 PHE A O 1
ATOM 2971 N N . ASN A 1 398 ? -2.355 20.862 -30.346 1.00 49.88 398 ASN A N 1
ATOM 2972 C CA . ASN A 1 398 ? -3.192 21.440 -31.360 1.00 49.88 398 ASN A CA 1
ATOM 2973 C C . ASN A 1 398 ? -2.910 20.641 -32.626 1.00 49.88 398 ASN A C 1
ATOM 2975 O O . ASN A 1 398 ? -1.867 20.795 -33.263 1.00 49.88 398 ASN A O 1
ATOM 2979 N N . SER A 1 399 ? -3.802 19.700 -32.924 1.00 48.03 399 SER A N 1
ATOM 2980 C CA . SER A 1 399 ? -3.804 18.979 -34.180 1.00 48.03 399 SER A CA 1
ATOM 2981 C C . SER A 1 399 ? -4.358 19.981 -35.172 1.00 48.03 399 SER A C 1
ATOM 2983 O O . SER A 1 399 ? -5.513 19.905 -35.586 1.00 48.03 399 SER A O 1
ATOM 2985 N N . THR A 1 400 ? -3.540 20.992 -35.467 1.00 50.00 400 THR A N 1
ATOM 2986 C CA . THR A 1 400 ? -3.718 21.908 -36.574 1.00 50.00 400 THR A CA 1
ATOM 2987 C C . THR A 1 400 ? -3.565 21.032 -37.800 1.00 50.00 400 THR A C 1
ATOM 2989 O O . THR A 1 400 ? -2.482 20.851 -38.352 1.00 50.00 400 THR A O 1
ATOM 2992 N N . SER A 1 401 ? -4.667 20.380 -38.153 1.00 47.81 401 SER A N 1
ATOM 2993 C CA . SER A 1 401 ? -4.874 19.805 -39.460 1.00 47.81 401 SER A CA 1
ATOM 2994 C C . SER A 1 401 ? -4.722 20.964 -40.432 1.00 47.81 401 SER A C 1
ATOM 2996 O O . SER A 1 401 ? -5.618 21.784 -40.625 1.00 47.81 401 SER A O 1
ATOM 2998 N N . ASN A 1 402 ? -3.517 21.062 -40.985 1.00 48.84 402 ASN A N 1
ATOM 2999 C CA . ASN A 1 402 ? -3.200 21.918 -42.103 1.00 48.84 402 ASN A CA 1
ATOM 3000 C C . ASN A 1 402 ? -3.953 21.336 -43.304 1.00 48.84 402 ASN A C 1
ATOM 3002 O O . ASN A 1 402 ? -3.427 20.545 -44.083 1.00 48.84 402 ASN A O 1
ATOM 3006 N N . SER A 1 403 ? -5.246 21.641 -43.378 1.00 45.62 403 SER A N 1
ATOM 3007 C CA . SER A 1 403 ? -6.105 21.342 -44.511 1.00 45.62 403 SER A CA 1
ATOM 3008 C C . SER A 1 403 ? -5.823 22.385 -45.586 1.00 45.62 403 SER A C 1
ATOM 3010 O O . SER A 1 403 ? -6.594 23.306 -45.829 1.00 45.62 403 SER A O 1
ATOM 3012 N N . SER A 1 404 ? -4.679 22.244 -46.254 1.00 47.47 404 SER A N 1
ATOM 3013 C CA . SER A 1 404 ? -4.464 22.868 -47.554 1.00 47.47 404 SER A CA 1
ATOM 3014 C C . SER A 1 404 ? -5.303 22.118 -48.591 1.00 47.47 404 SER A C 1
ATOM 3016 O O . SER A 1 404 ? -4.796 21.279 -49.331 1.00 47.47 404 SER A O 1
ATOM 3018 N N . SER A 1 405 ? -6.609 22.391 -48.616 1.00 48.62 405 SER A N 1
ATOM 3019 C CA . SER A 1 405 ? -7.479 22.048 -49.737 1.00 48.62 405 SER A CA 1
ATOM 3020 C C . SER A 1 405 ? -7.563 23.253 -50.670 1.00 48.62 405 SER A C 1
ATOM 3022 O O . SER A 1 405 ? -8.332 24.190 -50.449 1.00 48.62 405 SER A O 1
ATOM 3024 N N . ALA A 1 406 ? -6.745 23.218 -51.717 1.00 48.97 406 ALA A N 1
ATOM 3025 C CA . ALA A 1 406 ? -6.948 24.017 -52.908 1.00 48.97 406 ALA A CA 1
ATOM 3026 C C . ALA A 1 406 ? -8.037 23.349 -53.764 1.00 48.97 406 ALA A C 1
ATOM 3028 O O . ALA A 1 406 ? -7.834 22.255 -54.274 1.00 48.97 406 ALA A O 1
ATOM 3029 N N . GLY A 1 407 ? -9.179 24.030 -53.882 1.00 43.78 407 GLY A N 1
ATOM 3030 C CA . GLY A 1 407 ? -9.914 24.227 -55.135 1.00 43.78 407 GLY A CA 1
ATOM 3031 C C . GLY A 1 407 ? -10.611 23.041 -55.816 1.00 43.78 407 GLY A C 1
ATOM 3032 O O . GLY A 1 407 ? -9.965 22.176 -56.393 1.00 43.78 407 GLY A O 1
ATOM 3033 N N . GLY A 1 408 ? -11.943 23.148 -55.938 1.00 43.03 408 GLY A N 1
ATOM 3034 C CA . GLY A 1 408 ? -12.628 22.782 -57.185 1.00 43.03 408 GLY A CA 1
ATOM 3035 C C . GLY A 1 408 ? -14.020 22.150 -57.062 1.00 43.03 408 GLY A C 1
ATOM 3036 O O . GLY A 1 408 ? -14.123 20.935 -56.986 1.00 43.03 408 GLY A O 1
ATOM 3037 N N . GLY A 1 409 ? -15.078 22.965 -57.199 1.00 42.91 409 GLY A N 1
ATOM 3038 C CA . GLY A 1 409 ? -16.235 22.604 -58.043 1.00 42.91 409 GLY A CA 1
ATOM 3039 C C . GLY A 1 409 ? -17.571 22.206 -57.391 1.00 42.91 409 GLY A C 1
ATOM 3040 O O . GLY A 1 409 ? -17.755 21.055 -57.029 1.00 42.91 409 GLY A O 1
ATOM 3041 N N . SER A 1 410 ? -18.505 23.176 -57.359 1.00 47.78 410 SER A N 1
ATOM 3042 C CA . SER A 1 410 ? -19.977 23.125 -57.603 1.00 47.78 410 SER A CA 1
ATOM 3043 C C . SER A 1 410 ? -20.793 21.876 -57.206 1.00 47.78 410 SER A C 1
ATOM 3045 O O . SER A 1 410 ? -20.526 20.789 -57.692 1.00 47.78 410 SER A O 1
ATOM 3047 N N . GLY A 1 411 ? -21.923 21.936 -56.497 1.00 47.75 411 GLY A N 1
ATOM 3048 C CA . GLY A 1 411 ? -22.767 23.029 -56.016 1.00 47.75 411 GLY A CA 1
ATOM 3049 C C . GLY A 1 411 ? -24.155 22.463 -55.657 1.00 47.75 411 GLY A C 1
ATOM 3050 O O . GLY A 1 411 ? -24.593 21.525 -56.305 1.00 47.75 411 GLY A O 1
ATOM 3051 N N . THR A 1 412 ? -24.834 23.024 -54.649 1.00 47.88 412 THR A N 1
ATOM 3052 C CA . THR A 1 412 ? -26.306 22.973 -54.465 1.00 47.88 412 THR A CA 1
ATOM 3053 C C . THR A 1 412 ? -26.710 23.906 -53.315 1.00 47.88 412 THR A C 1
ATOM 3055 O O . THR A 1 412 ? -26.016 23.915 -52.296 1.00 47.88 412 THR A O 1
ATOM 3058 N N . PRO A 1 413 ? -27.801 24.687 -53.437 1.00 59.47 413 PRO A N 1
ATOM 3059 C CA . PRO A 1 413 ? -28.215 25.629 -52.406 1.00 59.47 413 PRO A CA 1
ATOM 3060 C C . PRO A 1 413 ? -29.286 25.063 -51.454 1.00 59.47 413 PRO A C 1
ATOM 3062 O O . PRO A 1 413 ? -30.110 24.241 -51.833 1.00 59.47 413 PRO A O 1
ATOM 3065 N N . GLN A 1 414 ? -29.293 25.642 -50.249 1.00 47.41 414 GLN A N 1
ATOM 3066 C CA . GLN A 1 414 ? -30.453 25.911 -49.385 1.00 47.41 414 GLN A CA 1
ATOM 3067 C C . GLN A 1 414 ? -31.236 24.748 -48.747 1.00 47.41 414 GLN A C 1
ATOM 3069 O O . GLN A 1 414 ? -32.176 24.212 -49.317 1.00 47.41 414 GLN A O 1
ATOM 3074 N N . SER A 1 415 ? -31.026 24.593 -47.436 1.00 44.66 415 SER A N 1
ATOM 3075 C CA . SER A 1 415 ? -32.113 24.770 -46.458 1.00 44.66 415 SER A CA 1
ATOM 3076 C C . SER A 1 415 ? -31.536 25.095 -45.075 1.00 44.66 415 SER A C 1
ATOM 3078 O O . SER A 1 415 ? -30.680 24.379 -44.558 1.00 44.66 415 SER A O 1
ATOM 3080 N N . ALA A 1 416 ? -31.981 26.218 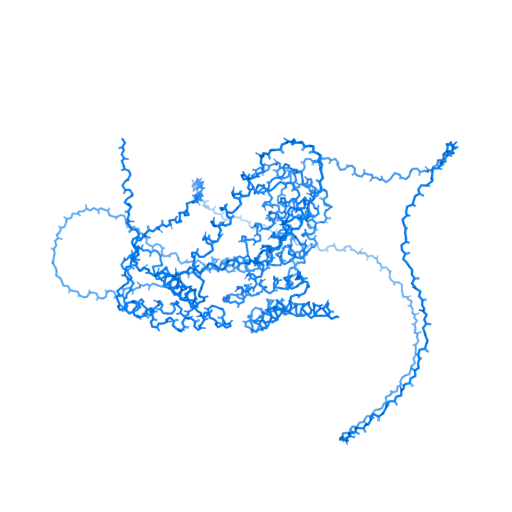-44.514 1.00 52.06 416 ALA A N 1
ATOM 3081 C CA . ALA A 1 416 ? -31.525 26.801 -43.263 1.00 52.06 416 ALA A CA 1
ATOM 3082 C C . ALA A 1 416 ? -31.981 25.988 -42.041 1.00 52.06 416 ALA A C 1
ATOM 3084 O O . ALA A 1 416 ? -33.177 25.804 -41.832 1.00 52.06 416 ALA A O 1
ATOM 3085 N N . GLN A 1 417 ? -31.038 25.578 -41.190 1.00 49.28 417 GLN A N 1
ATOM 3086 C CA . GLN A 1 417 ? -31.338 25.151 -39.825 1.00 49.28 417 GLN A CA 1
ATOM 3087 C C . GLN A 1 417 ? -30.190 25.566 -38.898 1.00 49.28 417 GLN A C 1
ATOM 3089 O O . GLN A 1 417 ? -29.051 25.119 -39.035 1.00 49.28 417 GLN A O 1
ATOM 3094 N N . GLN A 1 418 ? -30.505 26.506 -38.004 1.00 47.75 418 GLN A N 1
ATOM 3095 C CA . GLN A 1 418 ? -29.610 27.134 -37.036 1.00 47.75 418 GLN A CA 1
ATOM 3096 C C . GLN A 1 418 ? -28.907 26.081 -36.166 1.00 47.75 418 GLN A C 1
ATOM 3098 O O . GLN A 1 418 ? -29.546 25.370 -35.392 1.00 47.75 418 GLN A O 1
ATOM 3103 N N . ARG A 1 419 ? -27.576 26.006 -36.272 1.00 38.66 419 ARG A N 1
ATOM 3104 C CA . ARG A 1 419 ? -26.710 25.336 -35.295 1.00 38.66 419 ARG A CA 1
ATOM 3105 C C . ARG A 1 419 ? -26.162 26.390 -34.328 1.00 38.66 419 ARG A C 1
ATOM 3107 O O . ARG A 1 419 ? -25.573 27.358 -34.809 1.00 38.66 419 ARG A O 1
ATOM 3114 N N . PRO A 1 420 ? -26.301 26.223 -33.002 1.00 51.81 420 PRO A N 1
ATOM 3115 C CA . PRO A 1 420 ? -25.614 27.080 -32.050 1.00 51.81 420 PRO A CA 1
ATOM 3116 C C . PRO A 1 420 ? -24.106 26.838 -32.170 1.00 51.81 420 PRO A C 1
ATOM 3118 O O . PRO A 1 420 ? -23.620 25.716 -32.029 1.00 51.81 420 PRO A O 1
ATOM 3121 N N . SER A 1 421 ? -23.372 27.901 -32.478 1.00 50.00 421 SER A N 1
ATOM 3122 C CA . SER A 1 421 ? -21.916 27.955 -32.458 1.00 50.00 421 SER A CA 1
ATOM 3123 C C . SER A 1 421 ? -21.423 27.735 -31.028 1.00 50.00 421 SER A C 1
ATOM 3125 O O . SER A 1 421 ? -21.406 28.664 -30.223 1.00 50.00 421 SER A O 1
ATOM 3127 N N . THR A 1 422 ? -21.039 26.504 -30.697 1.00 51.16 422 THR A N 1
ATOM 3128 C CA . THR A 1 422 ? -20.303 26.201 -29.467 1.00 51.16 422 THR A CA 1
ATOM 3129 C C . THR A 1 422 ? -18.885 26.731 -29.625 1.00 51.16 422 THR A C 1
ATOM 3131 O O . THR A 1 422 ? -18.037 26.105 -30.264 1.00 51.16 422 THR A O 1
ATOM 3134 N N . THR A 1 423 ? -18.653 27.924 -29.091 1.00 53.47 423 THR A N 1
ATOM 3135 C CA . THR A 1 423 ? -17.342 28.549 -28.935 1.00 53.47 423 THR A CA 1
ATOM 3136 C C . THR A 1 423 ? -16.438 27.582 -28.174 1.00 53.47 423 THR A C 1
ATOM 3138 O O . THR A 1 423 ? -16.652 27.319 -26.993 1.00 53.47 423 THR A O 1
ATOM 3141 N N . ALA A 1 424 ? -15.445 27.017 -28.860 1.00 54.25 424 ALA A N 1
ATOM 3142 C CA . ALA A 1 424 ? -14.391 26.227 -28.243 1.00 54.25 424 ALA A CA 1
ATOM 3143 C C . ALA A 1 424 ? -13.529 27.168 -27.389 1.00 54.25 424 ALA A C 1
ATOM 3145 O O . ALA A 1 424 ? -12.589 27.797 -27.872 1.00 54.25 424 ALA A O 1
ATOM 3146 N N . SER A 1 425 ? -13.900 27.325 -26.121 1.00 57.06 425 SER A N 1
ATOM 3147 C CA . SER A 1 425 ? -13.077 27.998 -25.127 1.00 57.06 425 SER A CA 1
ATOM 3148 C C . SER A 1 425 ? -11.845 27.131 -24.878 1.00 57.06 425 SER A C 1
ATOM 3150 O O . SER A 1 425 ? -11.897 26.175 -24.105 1.00 57.06 425 SER A O 1
ATOM 3152 N N . ASN A 1 426 ? -10.747 27.450 -25.566 1.00 55.81 426 ASN A N 1
ATOM 3153 C CA . ASN A 1 426 ? -9.415 26.949 -25.246 1.00 55.81 426 ASN A CA 1
ATOM 3154 C C . ASN A 1 426 ? -9.058 27.410 -23.829 1.00 55.81 426 ASN A C 1
ATOM 3156 O O . ASN A 1 426 ? -8.492 28.481 -23.627 1.00 55.81 426 ASN A O 1
ATOM 3160 N N . SER A 1 427 ? -9.426 26.607 -22.837 1.00 60.03 427 SER A N 1
ATOM 3161 C CA . SER A 1 427 ? -9.028 26.787 -21.450 1.00 60.03 427 SER A CA 1
ATOM 3162 C C . SER A 1 427 ? -7.552 26.424 -21.329 1.00 60.03 427 SER A C 1
ATOM 3164 O O . SER A 1 427 ? -7.201 25.278 -21.043 1.00 60.03 427 SER A O 1
ATOM 3166 N N . SER A 1 428 ? -6.678 27.398 -21.586 1.00 73.06 428 SER A N 1
ATOM 3167 C CA . SER A 1 428 ? -5.300 27.351 -21.108 1.00 73.06 428 SER A CA 1
ATOM 3168 C C . SER A 1 428 ? -5.358 27.170 -19.592 1.00 73.06 428 SER A C 1
ATOM 3170 O O . SER A 1 428 ? -5.784 28.083 -18.885 1.00 73.06 428 SER A O 1
ATOM 3172 N N . THR A 1 429 ? -5.001 25.988 -19.092 1.00 77.19 429 THR A N 1
ATOM 3173 C CA . THR A 1 429 ? -4.879 25.739 -17.651 1.00 77.19 429 THR A CA 1
ATOM 3174 C C . THR A 1 429 ? -3.935 26.777 -17.060 1.00 77.19 429 THR A C 1
ATOM 3176 O O . THR A 1 429 ? -2.808 26.923 -17.541 1.00 77.19 429 THR A O 1
ATOM 3179 N N . SER A 1 430 ? -4.405 27.530 -16.066 1.00 89.00 430 SER A N 1
ATOM 3180 C CA . SER A 1 430 ? -3.616 28.587 -15.438 1.00 89.00 430 SER A CA 1
ATOM 3181 C C . SER A 1 430 ? -2.384 27.981 -14.761 1.00 89.00 430 SER A C 1
ATOM 3183 O O . SER A 1 430 ? -2.442 26.867 -14.242 1.00 89.00 430 SER A O 1
ATOM 3185 N N . LEU A 1 431 ? -1.267 28.714 -14.705 1.00 89.88 431 LEU A N 1
ATOM 3186 C CA . LEU A 1 431 ? -0.071 28.295 -13.959 1.00 89.88 431 LEU A CA 1
ATOM 3187 C C . LEU A 1 431 ? -0.395 27.960 -12.486 1.00 89.88 431 LEU A C 1
ATOM 3189 O O . LEU A 1 431 ? 0.201 27.047 -11.919 1.00 89.88 431 LEU A O 1
ATOM 3193 N N . SER A 1 432 ? -1.395 28.630 -11.896 1.00 92.31 432 SER A N 1
ATOM 3194 C CA . SER A 1 432 ? -1.908 28.310 -10.556 1.00 92.31 432 SER A CA 1
ATOM 3195 C C . SER A 1 432 ? -2.509 26.902 -10.477 1.00 92.31 432 SER A C 1
ATOM 3197 O O . SER A 1 432 ? -2.282 26.196 -9.495 1.00 92.31 432 SER A O 1
ATOM 3199 N N . ASP A 1 433 ? -3.235 26.464 -11.511 1.00 89.69 433 ASP A N 1
ATOM 3200 C CA . ASP A 1 433 ? -3.851 25.132 -11.548 1.00 89.69 433 ASP A CA 1
ATOM 3201 C C . ASP A 1 433 ? -2.780 24.046 -11.669 1.00 89.69 433 ASP A C 1
ATOM 3203 O O . ASP A 1 433 ? -2.879 22.988 -11.046 1.00 89.69 433 ASP A O 1
ATOM 3207 N N . GLU A 1 434 ? -1.720 24.320 -12.436 1.00 87.06 434 GLU A N 1
ATOM 3208 C CA . GLU A 1 434 ? -0.576 23.419 -12.565 1.00 87.06 434 GLU A CA 1
ATOM 3209 C C . GLU A 1 434 ? 0.202 23.307 -11.247 1.00 87.06 434 GLU A C 1
ATOM 3211 O O . GLU A 1 434 ? 0.490 22.199 -10.793 1.00 87.06 434 GLU A O 1
ATOM 3216 N N . MET A 1 435 ? 0.475 24.428 -10.568 1.00 92.56 435 MET A N 1
ATOM 3217 C CA . MET A 1 435 ? 1.109 24.416 -9.244 1.00 92.56 435 MET A CA 1
ATOM 3218 C C . MET A 1 435 ? 0.275 23.646 -8.215 1.00 92.56 435 MET A C 1
ATOM 3220 O O . MET A 1 435 ? 0.822 22.820 -7.479 1.00 92.56 435 MET A O 1
ATOM 3224 N N . GLN A 1 436 ? -1.044 23.859 -8.191 1.00 93.69 436 GLN A N 1
ATOM 3225 C CA . GLN A 1 436 ? -1.955 23.130 -7.308 1.00 93.69 436 GLN A CA 1
ATOM 3226 C C . GLN A 1 436 ? -1.963 21.628 -7.620 1.00 93.69 436 GLN A C 1
ATOM 3228 O O . GLN A 1 436 ? -1.977 20.799 -6.702 1.00 93.69 436 GLN A O 1
ATOM 3233 N N . ARG A 1 437 ? -1.904 21.250 -8.903 1.00 90.12 437 ARG A N 1
ATOM 3234 C CA . ARG A 1 437 ? -1.804 19.848 -9.321 1.00 90.12 437 ARG A CA 1
ATOM 3235 C C . ARG A 1 437 ? -0.496 19.218 -8.856 1.00 90.12 437 ARG A C 1
ATOM 3237 O O . ARG A 1 437 ? -0.535 18.135 -8.283 1.00 90.12 437 ARG A O 1
ATOM 3244 N N . ILE A 1 438 ? 0.636 19.898 -9.040 1.00 91.38 438 ILE A N 1
ATOM 3245 C CA . ILE A 1 438 ? 1.950 19.426 -8.579 1.00 91.38 438 ILE A CA 1
ATOM 3246 C C . ILE A 1 438 ? 1.956 19.260 -7.054 1.00 91.38 438 ILE A C 1
ATOM 3248 O O . ILE A 1 438 ? 2.444 18.249 -6.549 1.00 91.38 438 ILE A O 1
ATOM 3252 N N . ALA A 1 439 ? 1.399 20.219 -6.309 1.00 92.69 439 ALA A N 1
ATOM 3253 C CA . ALA A 1 439 ? 1.286 20.129 -4.854 1.00 92.69 439 ALA A CA 1
ATOM 3254 C C . ALA A 1 439 ? 0.432 18.924 -4.424 1.00 92.69 439 ALA A C 1
ATOM 3256 O O . ALA A 1 439 ? 0.834 18.157 -3.548 1.00 92.69 439 ALA A O 1
ATOM 3257 N N . THR A 1 440 ? -0.701 18.711 -5.098 1.00 93.38 440 THR A N 1
ATOM 3258 C CA . THR A 1 440 ? -1.593 17.571 -4.849 1.00 93.38 440 THR A CA 1
ATOM 3259 C C . THR A 1 440 ? -0.913 16.242 -5.181 1.00 93.38 440 THR A C 1
ATOM 3261 O O . THR A 1 440 ? -0.995 15.305 -4.393 1.00 93.38 440 THR A O 1
ATOM 3264 N N . ASP A 1 441 ? -0.200 16.147 -6.307 1.00 92.50 441 ASP A N 1
ATOM 3265 C CA . ASP A 1 441 ? 0.538 14.939 -6.691 1.00 92.50 441 ASP A CA 1
ATOM 3266 C C . ASP A 1 441 ? 1.631 14.613 -5.667 1.00 92.50 441 ASP A C 1
ATOM 3268 O O . ASP A 1 441 ? 1.703 13.490 -5.170 1.00 92.50 441 ASP A O 1
ATOM 3272 N N . ARG A 1 442 ? 2.412 15.616 -5.244 1.00 93.31 442 ARG A N 1
ATOM 3273 C CA . ARG A 1 442 ? 3.410 15.459 -4.174 1.00 93.31 442 ARG A CA 1
ATOM 3274 C C . ARG A 1 442 ? 2.783 14.947 -2.879 1.00 93.31 442 ARG A C 1
ATOM 3276 O O . ARG A 1 442 ? 3.370 14.068 -2.248 1.00 93.31 442 ARG A O 1
ATOM 3283 N N . GLN A 1 443 ? 1.616 15.462 -2.492 1.00 94.06 443 GLN A N 1
ATOM 3284 C CA . GLN A 1 443 ? 0.908 14.985 -1.304 1.00 94.06 443 GLN A CA 1
ATOM 3285 C C . GLN A 1 443 ? 0.430 13.540 -1.476 1.00 94.06 443 GLN A C 1
ATOM 3287 O O . GLN A 1 443 ? 0.703 12.713 -0.614 1.00 94.06 443 GLN A O 1
ATOM 3292 N N . ARG A 1 444 ? -0.166 13.187 -2.622 1.00 95.31 444 ARG A N 1
ATOM 3293 C CA . ARG A 1 444 ? -0.598 11.807 -2.907 1.00 95.31 444 ARG A CA 1
ATOM 3294 C C . ARG A 1 444 ? 0.556 10.809 -2.833 1.00 95.31 444 ARG A C 1
ATOM 3296 O O . ARG A 1 444 ? 0.375 9.715 -2.305 1.00 95.31 444 ARG A O 1
ATOM 3303 N N . ARG A 1 445 ? 1.740 11.179 -3.332 1.00 95.38 445 ARG A N 1
ATOM 3304 C CA . ARG A 1 445 ? 2.951 10.345 -3.233 1.00 95.38 445 ARG A CA 1
ATOM 3305 C C . ARG A 1 445 ? 3.361 10.118 -1.777 1.00 95.38 445 ARG A C 1
ATOM 3307 O O . ARG A 1 445 ? 3.684 8.994 -1.403 1.00 95.38 445 ARG A O 1
ATOM 3314 N N . LYS A 1 446 ? 3.334 11.175 -0.955 1.00 94.62 446 LYS A N 1
ATOM 3315 C CA . LYS A 1 446 ? 3.605 11.078 0.490 1.00 94.62 446 LYS A CA 1
ATOM 3316 C C . LYS A 1 446 ? 2.588 10.174 1.180 1.00 94.62 446 LYS A C 1
ATOM 3318 O O . LYS A 1 446 ? 2.987 9.270 1.907 1.00 94.62 446 LYS A O 1
ATOM 3323 N N . ASP A 1 447 ? 1.305 10.372 0.895 1.00 95.50 447 ASP A N 1
ATOM 3324 C CA . ASP A 1 447 ? 0.222 9.584 1.480 1.00 95.50 447 ASP A CA 1
ATOM 3325 C C . ASP A 1 447 ? 0.346 8.103 1.111 1.00 95.50 447 ASP A C 1
ATOM 3327 O O . ASP A 1 447 ? 0.163 7.241 1.966 1.00 95.50 447 ASP A O 1
ATOM 3331 N N . HIS A 1 448 ? 0.709 7.784 -0.136 1.00 97.12 448 HIS A N 1
ATOM 3332 C CA . HIS A 1 448 ? 0.901 6.400 -0.575 1.00 97.12 448 HIS A CA 1
ATOM 3333 C C . HIS A 1 448 ? 2.037 5.700 0.187 1.00 97.12 448 HIS A C 1
ATOM 3335 O O . HIS A 1 448 ? 1.851 4.595 0.701 1.00 97.12 448 HIS A O 1
ATOM 3341 N N . ILE A 1 449 ? 3.186 6.368 0.343 1.00 96.81 449 ILE A N 1
ATOM 3342 C CA . ILE A 1 449 ? 4.298 5.857 1.161 1.00 96.81 449 ILE A CA 1
ATOM 3343 C C . ILE A 1 449 ? 3.851 5.691 2.620 1.00 96.81 449 ILE A C 1
ATOM 3345 O O . ILE A 1 449 ? 4.166 4.688 3.262 1.00 96.81 449 ILE A O 1
ATOM 3349 N N . GLN A 1 450 ? 3.073 6.638 3.146 1.00 96.62 450 GLN A N 1
ATOM 3350 C CA . GLN A 1 450 ? 2.580 6.573 4.516 1.00 96.62 450 GLN A CA 1
ATOM 3351 C C . GLN A 1 450 ? 1.623 5.395 4.737 1.00 96.62 450 GLN A C 1
ATOM 3353 O O . GLN A 1 450 ? 1.739 4.684 5.737 1.00 96.62 450 GLN A O 1
ATOM 3358 N N . TRP A 1 451 ? 0.731 5.127 3.782 1.00 97.69 451 TRP A N 1
ATOM 3359 C CA . TRP A 1 451 ? -0.123 3.942 3.796 1.00 97.69 451 TRP A CA 1
ATOM 3360 C C . TRP A 1 451 ? 0.678 2.642 3.747 1.00 97.69 451 TRP A C 1
ATOM 3362 O O . TRP A 1 451 ? 0.332 1.702 4.459 1.00 97.69 451 TRP A O 1
ATOM 3372 N N . ALA A 1 452 ? 1.776 2.590 2.991 1.00 97.94 452 ALA A N 1
ATOM 3373 C CA . ALA A 1 452 ? 2.660 1.426 2.967 1.00 97.94 452 ALA A CA 1
ATOM 3374 C C . ALA A 1 452 ? 3.356 1.185 4.318 1.00 97.94 452 ALA A C 1
ATOM 3376 O O . ALA A 1 452 ? 3.484 0.043 4.759 1.00 97.94 452 ALA A O 1
ATOM 3377 N N . ARG A 1 453 ? 3.742 2.248 5.034 1.00 97.25 453 ARG A N 1
ATOM 3378 C CA . ARG A 1 453 ? 4.288 2.135 6.399 1.00 97.25 453 ARG A CA 1
ATOM 3379 C C . ARG A 1 453 ? 3.233 1.696 7.411 1.00 97.25 453 ARG A C 1
ATOM 3381 O O . ARG A 1 453 ? 3.520 0.868 8.271 1.00 97.25 453 ARG A O 1
ATOM 3388 N N . ILE A 1 454 ? 2.008 2.208 7.291 1.00 97.62 454 ILE A N 1
ATOM 3389 C CA . ILE A 1 454 ? 0.861 1.748 8.086 1.00 97.62 454 ILE A CA 1
ATOM 3390 C C . ILE A 1 454 ? 0.580 0.268 7.809 1.00 97.62 454 ILE A C 1
ATOM 3392 O O . ILE A 1 454 ? 0.353 -0.491 8.745 1.00 97.62 454 ILE A O 1
ATOM 3396 N N . HIS A 1 455 ? 0.643 -0.165 6.548 1.00 98.19 455 HIS A N 1
ATOM 3397 C CA . HIS A 1 455 ? 0.506 -1.569 6.158 1.00 98.19 455 HIS A CA 1
ATOM 3398 C C . HIS A 1 455 ? 1.599 -2.423 6.801 1.00 98.19 455 HIS A C 1
ATOM 3400 O O . HIS A 1 455 ? 1.275 -3.407 7.464 1.00 98.19 455 HIS A O 1
ATOM 3406 N N . ALA A 1 456 ? 2.865 -2.027 6.673 1.00 97.81 456 ALA A N 1
ATOM 3407 C CA . ALA A 1 456 ? 3.999 -2.709 7.290 1.00 97.81 456 ALA A CA 1
ATOM 3408 C C . ALA A 1 456 ? 3.807 -2.883 8.809 1.00 97.81 456 ALA A C 1
ATOM 3410 O O . ALA A 1 456 ? 3.830 -4.005 9.311 1.00 97.81 456 ALA A O 1
ATOM 3411 N N . ALA A 1 457 ? 3.494 -1.803 9.527 1.00 97.81 457 ALA A N 1
ATOM 3412 C CA . ALA A 1 457 ? 3.257 -1.851 10.968 1.00 97.81 457 ALA A CA 1
ATOM 3413 C C . ALA A 1 457 ? 2.009 -2.679 11.344 1.00 97.81 457 ALA A C 1
ATOM 3415 O O . ALA A 1 457 ? 2.023 -3.428 12.320 1.00 97.81 457 ALA A O 1
ATOM 3416 N N . ALA A 1 458 ? 0.932 -2.613 10.555 1.00 97.31 458 ALA A N 1
ATOM 3417 C CA . ALA A 1 458 ? -0.261 -3.438 10.761 1.00 97.31 458 ALA A CA 1
ATOM 3418 C C . ALA A 1 458 ? 0.021 -4.937 10.556 1.00 97.31 458 ALA A C 1
ATOM 3420 O O . ALA A 1 458 ? -0.576 -5.774 11.239 1.00 97.31 458 ALA A O 1
ATOM 3421 N N . LEU A 1 459 ? 0.917 -5.284 9.625 1.00 96.62 459 LEU A N 1
ATOM 3422 C CA . LEU A 1 459 ? 1.375 -6.656 9.409 1.00 96.62 459 LEU A CA 1
ATOM 3423 C C . LEU A 1 459 ? 2.175 -7.158 10.619 1.00 96.62 459 LEU A C 1
ATOM 3425 O O . LEU A 1 459 ? 1.903 -8.250 11.111 1.00 96.62 459 LEU A O 1
ATOM 3429 N N . GLU A 1 460 ? 3.098 -6.342 11.131 1.00 96.56 460 GLU A N 1
ATOM 3430 C CA . GLU A 1 460 ? 3.933 -6.660 12.299 1.00 96.56 460 GLU A CA 1
ATOM 3431 C C . GLU A 1 460 ? 3.120 -6.805 13.592 1.00 96.56 460 GLU A C 1
ATOM 3433 O O . GLU A 1 460 ? 3.379 -7.700 14.393 1.00 96.56 460 GLU A O 1
ATOM 3438 N N . LEU A 1 461 ? 2.074 -5.993 13.760 1.00 96.12 461 LEU A N 1
ATOM 3439 C CA . LEU A 1 461 ? 1.124 -6.105 14.871 1.00 96.12 461 LEU A CA 1
ATOM 3440 C C . LEU A 1 461 ? 0.124 -7.264 14.713 1.00 96.12 461 LEU A C 1
ATOM 3442 O O . LEU A 1 461 ? -0.715 -7.471 15.590 1.00 96.12 461 LEU A O 1
ATOM 3446 N N . GLY A 1 462 ? 0.159 -7.998 13.596 1.00 94.19 462 GLY A N 1
ATOM 3447 C CA . GLY A 1 462 ? -0.765 -9.099 13.320 1.00 94.19 462 GLY A CA 1
ATOM 3448 C C . GLY A 1 462 ? -2.204 -8.661 13.021 1.00 94.19 462 GLY A C 1
ATOM 3449 O O . GLY A 1 462 ? -3.101 -9.500 12.975 1.00 94.19 462 GLY A O 1
ATOM 3450 N N . MET A 1 463 ? -2.455 -7.372 12.766 1.00 95.25 463 MET A N 1
ATOM 3451 C CA . MET A 1 463 ? -3.804 -6.842 12.505 1.00 95.25 463 MET A CA 1
ATOM 3452 C C . MET A 1 463 ? -4.398 -7.337 11.182 1.00 95.25 463 MET A C 1
ATOM 3454 O O . MET A 1 463 ? -5.616 -7.395 11.018 1.00 95.25 463 MET A O 1
ATOM 3458 N N . LEU A 1 464 ? -3.543 -7.698 10.223 1.00 93.19 464 LEU A N 1
ATOM 3459 C CA . LEU A 1 464 ? -3.966 -8.226 8.922 1.00 93.19 464 LEU A CA 1
ATOM 3460 C C . LEU A 1 464 ? -4.318 -9.720 8.96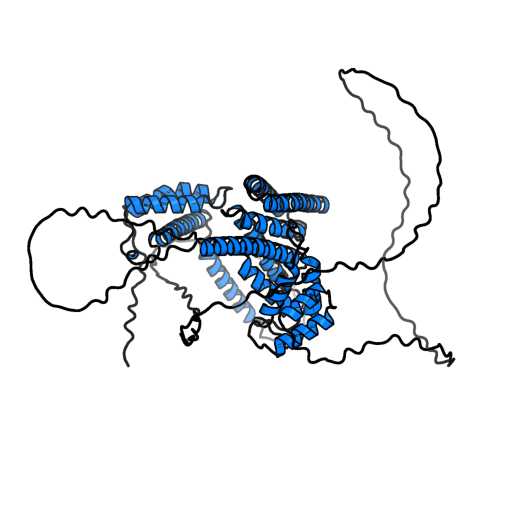4 1.00 93.19 464 LEU A C 1
ATOM 3462 O O . LEU A 1 464 ? -4.861 -10.253 7.993 1.00 93.19 464 LEU A O 1
ATOM 3466 N N . SER A 1 465 ? -4.074 -10.367 10.102 1.00 86.19 465 SER A N 1
ATOM 3467 C CA . SER A 1 465 ? -4.289 -11.789 10.350 1.00 86.19 465 SER A CA 1
ATOM 3468 C C . SER A 1 465 ? -5.645 -12.021 11.014 1.00 86.19 465 SER A C 1
ATOM 3470 O O . SER A 1 465 ? -5.733 -12.566 12.109 1.00 86.19 465 SER A O 1
ATOM 3472 N N . MET A 1 466 ? -6.733 -11.587 10.372 1.00 67.44 466 MET A N 1
ATOM 3473 C CA . MET A 1 466 ? -8.087 -11.797 10.901 1.00 67.44 466 MET A CA 1
ATOM 3474 C C . MET A 1 466 ? -8.565 -13.242 10.700 1.00 67.44 466 MET A C 1
ATOM 3476 O O . MET A 1 466 ? -9.391 -13.531 9.835 1.00 67.44 466 MET A O 1
ATOM 3480 N N . GLY A 1 467 ? -8.038 -14.159 11.508 1.00 62.97 467 GLY A N 1
ATOM 3481 C CA . GLY A 1 467 ? -8.650 -15.460 11.768 1.00 62.97 467 GLY A CA 1
ATOM 3482 C C . GLY A 1 467 ? -9.555 -15.369 12.995 1.00 62.97 467 GLY A C 1
ATOM 3483 O O . GLY A 1 467 ? -9.220 -14.677 13.955 1.00 62.97 467 GLY A O 1
ATOM 3484 N N . ARG A 1 468 ? -10.709 -16.050 12.983 1.00 56.97 468 ARG A N 1
ATOM 3485 C CA . ARG A 1 468 ? -11.545 -16.184 14.184 1.00 56.97 468 ARG A CA 1
ATOM 3486 C C . ARG A 1 468 ? -10.721 -16.880 15.266 1.00 56.97 468 ARG A C 1
ATOM 3488 O O . ARG A 1 468 ? -10.399 -18.057 15.133 1.00 56.97 468 ARG A O 1
ATOM 3495 N N . VAL A 1 469 ? -10.393 -16.151 16.326 1.00 50.66 469 VAL A N 1
ATOM 3496 C CA . VAL A 1 469 ? -9.896 -16.729 17.576 1.00 50.66 469 VAL A CA 1
ATOM 3497 C C . VAL A 1 469 ? -11.064 -17.531 18.155 1.00 50.66 469 VAL A C 1
ATOM 3499 O O . VAL A 1 469 ? -11.974 -16.951 18.736 1.00 50.66 469 VAL A O 1
ATOM 3502 N N . GLY A 1 470 ? -11.127 -18.834 17.877 1.00 60.28 470 GLY A N 1
ATOM 3503 C CA . GLY A 1 470 ? -12.206 -19.689 18.387 1.00 60.28 470 GLY A CA 1
ATOM 3504 C C . GLY A 1 470 ? -12.439 -21.012 17.655 1.00 60.28 470 GLY A C 1
ATOM 3505 O O . GLY A 1 470 ? -12.999 -21.918 18.258 1.00 60.28 470 GLY A O 1
ATOM 3506 N N . GLU A 1 471 ? -11.989 -21.172 16.407 1.00 52.34 471 GLU A N 1
ATOM 3507 C CA . GLU A 1 471 ? -12.068 -22.460 15.694 1.00 52.34 471 GLU A CA 1
ATOM 3508 C C . GLU A 1 471 ? -10.656 -22.928 15.326 1.00 52.34 471 GLU A C 1
ATOM 3510 O O . GLU A 1 471 ? -10.023 -22.391 14.415 1.00 52.34 471 GLU A O 1
ATOM 3515 N N . ASN A 1 472 ? -10.156 -23.913 16.078 1.00 57.12 472 ASN A N 1
ATOM 3516 C CA . ASN A 1 472 ? -8.765 -24.376 16.062 1.00 57.12 472 ASN A CA 1
ATOM 3517 C C . ASN A 1 472 ? -8.262 -24.930 14.715 1.00 57.12 472 ASN A C 1
ATOM 3519 O O . ASN A 1 472 ? -7.055 -25.085 14.562 1.00 57.12 472 ASN A O 1
ATOM 3523 N N . ASP A 1 473 ? -9.123 -25.138 13.717 1.00 60.16 473 ASP A N 1
ATOM 3524 C CA . ASP A 1 473 ? -8.736 -25.878 12.508 1.00 60.16 473 ASP A CA 1
ATOM 3525 C C . ASP A 1 473 ? -8.591 -25.016 11.241 1.00 60.16 473 ASP A C 1
ATOM 3527 O O . ASP A 1 473 ? -8.170 -25.524 10.204 1.00 60.16 473 ASP A O 1
ATOM 3531 N N . ASN A 1 474 ? -8.896 -23.707 11.283 1.00 56.41 474 ASN A N 1
ATOM 3532 C CA . ASN A 1 474 ? -8.921 -22.879 10.061 1.00 56.41 474 ASN A CA 1
ATOM 3533 C C . ASN A 1 474 ? -8.239 -21.498 10.168 1.00 56.41 474 ASN A C 1
ATOM 3535 O O . ASN A 1 474 ? -8.338 -20.676 9.251 1.00 56.41 474 ASN A O 1
ATOM 3539 N N . SER A 1 475 ? -7.524 -21.217 11.264 1.00 58.84 475 SER A N 1
ATOM 3540 C CA . SER A 1 475 ? -6.887 -19.907 11.503 1.00 58.84 475 SER A CA 1
ATOM 3541 C C . SER A 1 475 ? -5.720 -19.602 10.549 1.00 58.84 475 SER A C 1
ATOM 3543 O O . SER A 1 475 ? -5.501 -18.440 10.193 1.00 58.84 475 SER A O 1
ATOM 3545 N N . GLY A 1 476 ? -5.027 -20.632 10.048 1.00 64.94 476 GLY A N 1
ATOM 3546 C CA . GLY A 1 476 ? -3.894 -20.472 9.129 1.00 64.94 476 GLY A CA 1
ATOM 3547 C C . GLY A 1 476 ? -4.258 -19.806 7.796 1.00 64.94 476 GLY A C 1
ATOM 3548 O O . GLY A 1 476 ? -3.447 -19.076 7.226 1.00 64.94 476 GLY A O 1
ATOM 3549 N N . TYR A 1 477 ? -5.494 -19.981 7.312 1.00 73.25 477 TYR A N 1
ATOM 3550 C CA . TYR A 1 477 ? -5.907 -19.459 6.004 1.00 73.25 477 TYR A CA 1
ATOM 3551 C C . TYR A 1 477 ? -5.994 -17.925 5.969 1.00 73.25 477 TYR A C 1
ATOM 3553 O O . TYR A 1 477 ? -5.620 -17.293 4.979 1.00 73.25 477 TYR A O 1
ATOM 3561 N N . ALA A 1 478 ? -6.466 -17.303 7.052 1.00 71.88 478 ALA A N 1
ATOM 3562 C CA . ALA A 1 478 ? -6.628 -15.852 7.102 1.00 71.88 478 ALA A CA 1
ATOM 3563 C C . ALA A 1 478 ? -5.285 -15.117 7.214 1.00 71.88 478 ALA A C 1
ATOM 3565 O O . ALA A 1 478 ? -5.069 -14.132 6.503 1.00 71.88 478 ALA A O 1
ATOM 3566 N N . TYR A 1 479 ? -4.372 -15.633 8.047 1.00 73.56 479 TYR A N 1
ATOM 3567 C CA . TYR A 1 479 ? -2.989 -15.154 8.122 1.00 73.56 479 TYR A CA 1
ATOM 3568 C C . TYR A 1 479 ? -2.312 -15.248 6.747 1.00 73.56 479 TYR A C 1
ATOM 3570 O O . TYR A 1 479 ? -1.760 -14.264 6.249 1.00 73.56 479 TYR A O 1
ATOM 3578 N N . ALA A 1 480 ? -2.448 -16.403 6.085 1.00 81.06 480 ALA A N 1
ATOM 3579 C CA . ALA A 1 480 ? -1.889 -16.623 4.757 1.00 81.06 480 ALA A CA 1
ATOM 3580 C C . ALA A 1 480 ? -2.415 -15.612 3.724 1.00 81.06 480 ALA A C 1
ATOM 3582 O O . ALA A 1 480 ? -1.645 -15.140 2.893 1.00 81.06 480 ALA A O 1
ATOM 3583 N N . MET A 1 481 ? -3.692 -15.217 3.789 1.00 86.56 481 MET A N 1
ATOM 3584 C CA . MET A 1 481 ? -4.261 -14.254 2.839 1.00 86.56 481 MET A CA 1
ATOM 3585 C C . MET A 1 481 ? -3.716 -12.831 3.026 1.00 86.56 481 MET A C 1
ATOM 3587 O O . MET A 1 481 ? -3.391 -12.171 2.038 1.00 86.56 481 MET A O 1
ATOM 3591 N N . GLY A 1 482 ? -3.632 -12.342 4.269 1.00 89.62 482 GLY A N 1
ATOM 3592 C CA . GLY A 1 482 ? -3.087 -11.011 4.562 1.00 89.62 482 GLY A CA 1
ATOM 3593 C C . GLY A 1 482 ? -1.613 -10.907 4.172 1.00 89.62 482 GLY A C 1
ATOM 3594 O O . GLY A 1 482 ? -1.210 -9.951 3.513 1.00 89.62 482 GLY A O 1
ATOM 3595 N N . ARG A 1 483 ? -0.835 -11.942 4.500 1.00 92.12 483 ARG A N 1
ATOM 3596 C CA . ARG A 1 483 ? 0.578 -12.049 4.138 1.00 92.12 483 ARG A CA 1
ATOM 3597 C C . ARG A 1 483 ? 0.794 -12.147 2.627 1.00 92.12 483 ARG A C 1
ATOM 3599 O O . ARG A 1 483 ? 1.586 -11.381 2.090 1.00 92.12 483 ARG A O 1
ATOM 3606 N N . ALA A 1 484 ? 0.063 -13.024 1.936 1.00 92.69 484 ALA A N 1
ATOM 3607 C CA . ALA A 1 484 ? 0.185 -13.192 0.487 1.00 92.69 484 ALA A CA 1
ATOM 3608 C C . ALA A 1 484 ? -0.129 -11.895 -0.273 1.00 92.69 484 ALA A C 1
ATOM 3610 O O . ALA A 1 484 ? 0.508 -11.596 -1.280 1.00 92.69 484 ALA A O 1
ATOM 3611 N N . PHE A 1 485 ? -1.084 -11.100 0.220 1.00 95.00 485 PHE A N 1
ATOM 3612 C CA . PHE A 1 485 ? -1.356 -9.772 -0.322 1.00 95.00 485 PHE A CA 1
ATOM 3613 C C . PHE A 1 485 ? -0.160 -8.821 -0.148 1.00 95.00 485 PHE A C 1
ATOM 3615 O O . PHE A 1 485 ? 0.238 -8.171 -1.113 1.00 95.00 485 PHE A O 1
ATOM 3622 N N . SER A 1 486 ? 0.443 -8.776 1.045 1.00 97.00 486 SER A N 1
ATOM 3623 C CA . SER A 1 486 ? 1.646 -7.975 1.320 1.00 97.00 486 SER A CA 1
ATOM 3624 C C . SER A 1 486 ? 2.839 -8.397 0.452 1.00 97.00 486 SER A C 1
ATOM 3626 O O . SER A 1 486 ? 3.520 -7.548 -0.114 1.00 97.00 486 SER A O 1
ATOM 3628 N N . GLU A 1 487 ? 3.069 -9.704 0.301 1.00 96.25 487 GLU A N 1
ATOM 3629 C CA . GLU A 1 487 ? 4.118 -10.261 -0.564 1.00 96.25 487 GLU A CA 1
ATOM 3630 C C . GLU A 1 487 ? 3.894 -9.911 -2.034 1.00 96.25 487 GLU A C 1
ATOM 3632 O O . GLU A 1 487 ? 4.828 -9.513 -2.726 1.00 96.25 487 GLU A O 1
ATOM 3637 N N . MET A 1 488 ? 2.657 -10.044 -2.519 1.00 95.69 488 MET A N 1
ATOM 3638 C CA . MET A 1 488 ? 2.293 -9.667 -3.883 1.00 95.69 488 MET A CA 1
ATOM 3639 C C . MET A 1 488 ? 2.565 -8.180 -4.125 1.00 95.69 488 MET A C 1
ATOM 3641 O O . MET A 1 488 ? 3.228 -7.849 -5.101 1.00 95.69 488 MET A O 1
ATOM 3645 N N . MET A 1 489 ? 2.129 -7.305 -3.214 1.00 97.31 489 MET A N 1
ATOM 3646 C CA . MET A 1 489 ? 2.372 -5.863 -3.304 1.00 97.31 489 MET A CA 1
ATOM 3647 C C . MET A 1 489 ? 3.874 -5.545 -3.347 1.00 97.31 489 MET A C 1
ATOM 3649 O O . MET A 1 489 ? 4.324 -4.840 -4.245 1.00 97.31 489 MET A O 1
ATOM 3653 N N . ALA A 1 490 ? 4.664 -6.109 -2.428 1.00 97.62 490 ALA A N 1
ATOM 3654 C CA . ALA A 1 490 ? 6.111 -5.908 -2.390 1.00 97.62 490 ALA A CA 1
ATOM 3655 C C . ALA A 1 490 ? 6.825 -6.449 -3.643 1.00 97.62 490 ALA A C 1
ATOM 3657 O O . ALA A 1 490 ? 7.812 -5.871 -4.092 1.00 97.62 490 ALA A O 1
ATOM 3658 N N . ARG A 1 491 ? 6.342 -7.550 -4.227 1.00 96.31 491 ARG A N 1
ATOM 3659 C CA . ARG A 1 491 ? 6.896 -8.125 -5.462 1.00 96.31 491 ARG A CA 1
ATOM 3660 C C . ARG A 1 491 ? 6.525 -7.343 -6.710 1.00 96.31 491 ARG A C 1
ATOM 3662 O O . ARG A 1 491 ? 7.312 -7.345 -7.647 1.00 96.31 491 ARG A O 1
ATOM 3669 N N . ASP A 1 492 ? 5.325 -6.778 -6.764 1.00 94.62 492 ASP A N 1
ATOM 3670 C CA . ASP A 1 492 ? 4.832 -6.041 -7.930 1.00 94.62 492 ASP A CA 1
ATOM 3671 C C . ASP A 1 492 ? 5.479 -4.653 -7.988 1.00 94.62 492 ASP A C 1
ATOM 3673 O O . ASP A 1 492 ? 6.001 -4.272 -9.033 1.00 94.62 492 ASP A O 1
ATOM 3677 N N . ALA A 1 493 ? 5.571 -3.978 -6.839 1.00 96.31 493 ALA A N 1
ATOM 3678 C CA . ALA A 1 493 ? 6.118 -2.633 -6.701 1.00 96.31 493 ALA A CA 1
ATOM 3679 C C . ALA A 1 493 ? 7.481 -2.430 -7.387 1.00 96.31 493 ALA A C 1
ATOM 3681 O O . ALA A 1 493 ? 7.654 -1.455 -8.104 1.00 96.31 493 ALA A O 1
ATOM 3682 N N . VAL A 1 494 ? 8.441 -3.350 -7.241 1.00 94.62 494 VAL A N 1
ATOM 3683 C CA . VAL A 1 494 ? 9.804 -3.202 -7.807 1.00 94.62 494 VAL A CA 1
ATOM 3684 C C . VAL A 1 494 ? 9.846 -3.129 -9.348 1.00 94.62 494 VAL A C 1
ATOM 3686 O O . VAL A 1 494 ? 10.843 -2.703 -9.944 1.00 94.62 494 VAL A O 1
ATOM 3689 N N . TRP A 1 495 ? 8.767 -3.548 -10.014 1.00 91.38 495 TRP A N 1
ATOM 3690 C CA . TRP A 1 495 ? 8.631 -3.531 -11.473 1.00 91.38 495 TRP A CA 1
ATOM 3691 C C . TRP A 1 495 ? 7.861 -2.327 -11.997 1.00 91.38 495 TRP A C 1
ATOM 3693 O O . TRP A 1 495 ? 7.811 -2.126 -13.212 1.00 91.38 495 TRP A O 1
ATOM 3703 N N . GLU A 1 496 ? 7.282 -1.533 -11.106 1.00 93.50 496 GLU A N 1
ATOM 3704 C CA . GLU A 1 496 ? 6.548 -0.343 -11.493 1.00 93.50 496 GLU A CA 1
ATOM 3705 C C . GLU A 1 496 ? 7.492 0.771 -11.951 1.00 93.50 496 GLU A C 1
ATOM 3707 O O . GLU A 1 496 ? 8.711 0.708 -11.772 1.00 93.50 496 GLU A O 1
ATOM 3712 N N . ALA A 1 497 ? 6.937 1.780 -12.618 1.00 90.75 497 ALA A N 1
ATOM 3713 C CA . ALA A 1 497 ? 7.726 2.869 -13.191 1.00 90.75 497 ALA A CA 1
ATOM 3714 C C . ALA A 1 497 ? 8.004 4.007 -12.196 1.00 90.75 497 ALA A C 1
ATOM 3716 O O . ALA A 1 497 ? 8.936 4.781 -12.409 1.00 90.75 497 ALA A O 1
ATOM 3717 N N . ASP A 1 498 ? 7.178 4.144 -11.155 1.00 95.00 498 ASP A N 1
ATOM 3718 C CA . ASP A 1 498 ? 7.259 5.252 -10.205 1.00 95.00 498 ASP A CA 1
ATOM 3719 C C . ASP A 1 498 ? 8.070 4.851 -8.965 1.00 95.00 498 ASP A C 1
ATOM 3721 O O . ASP A 1 498 ? 7.768 3.862 -8.297 1.00 95.00 498 ASP A O 1
ATOM 3725 N N . GLU A 1 499 ? 9.070 5.660 -8.612 1.00 96.88 499 GLU A N 1
ATOM 3726 C CA . GLU A 1 499 ? 9.913 5.446 -7.428 1.00 96.88 499 GLU A CA 1
ATOM 3727 C C . GLU A 1 499 ? 9.107 5.394 -6.121 1.00 96.88 499 GLU A C 1
ATOM 3729 O O . GLU A 1 499 ? 9.519 4.770 -5.146 1.00 96.88 499 GLU A O 1
ATOM 3734 N N . VAL A 1 500 ? 7.926 6.015 -6.103 1.00 97.19 500 VAL A N 1
ATOM 3735 C CA . VAL A 1 500 ? 7.006 6.017 -4.959 1.00 97.19 500 VAL A CA 1
ATOM 3736 C C . VAL A 1 500 ? 6.505 4.605 -4.650 1.00 97.19 500 VAL A C 1
ATOM 3738 O O . VAL A 1 500 ? 6.396 4.243 -3.476 1.00 97.19 500 VAL A O 1
ATOM 3741 N N . GLU A 1 501 ? 6.256 3.790 -5.678 1.00 97.44 501 GLU A N 1
ATOM 3742 C CA . GLU A 1 501 ? 5.865 2.389 -5.502 1.00 97.44 501 GLU A CA 1
ATOM 3743 C C . GLU A 1 501 ? 7.035 1.558 -4.994 1.00 97.44 501 GLU A C 1
ATOM 3745 O O . GLU A 1 501 ? 6.847 0.724 -4.113 1.00 97.44 501 GLU A O 1
ATOM 3750 N N . TRP A 1 502 ? 8.260 1.834 -5.452 1.00 98.06 502 TRP A N 1
ATOM 3751 C CA . TRP A 1 502 ? 9.455 1.138 -4.966 1.00 98.06 502 TRP A CA 1
ATOM 3752 C C . TRP A 1 502 ? 9.659 1.381 -3.469 1.00 98.06 502 TRP A C 1
ATOM 3754 O O . TRP A 1 502 ? 9.862 0.438 -2.704 1.00 98.06 502 TRP A O 1
ATOM 3764 N N . VAL A 1 503 ? 9.538 2.638 -3.032 1.00 98.06 503 VAL A N 1
ATOM 3765 C CA . VAL A 1 503 ? 9.648 3.023 -1.616 1.00 98.06 503 VAL A CA 1
ATOM 3766 C C . VAL A 1 503 ? 8.556 2.346 -0.781 1.00 98.06 503 VAL A C 1
ATOM 3768 O O . VAL A 1 503 ? 8.834 1.806 0.293 1.00 98.06 503 VAL A O 1
ATOM 3771 N N . ALA A 1 504 ? 7.315 2.335 -1.272 1.00 97.94 504 ALA A N 1
ATOM 3772 C CA . ALA A 1 504 ? 6.204 1.652 -0.616 1.00 97.94 504 ALA A CA 1
ATOM 3773 C C . ALA A 1 504 ? 6.452 0.136 -0.504 1.00 97.94 504 ALA A C 1
ATOM 3775 O O . ALA A 1 504 ? 6.294 -0.455 0.567 1.00 97.94 504 ALA A O 1
ATOM 3776 N N . GLY A 1 505 ? 6.891 -0.486 -1.596 1.00 98.31 505 GLY A N 1
ATOM 3777 C CA . GLY A 1 505 ? 7.137 -1.917 -1.692 1.00 98.31 505 GLY A CA 1
ATOM 3778 C C . GLY A 1 505 ? 8.236 -2.411 -0.754 1.00 98.31 505 GLY A C 1
ATOM 3779 O O . GLY A 1 505 ? 8.026 -3.410 -0.065 1.00 98.31 505 GLY A O 1
ATOM 3780 N N . ILE A 1 506 ? 9.363 -1.695 -0.641 1.00 98.44 506 ILE A N 1
ATOM 3781 C CA . ILE A 1 506 ? 10.451 -2.091 0.271 1.00 98.44 506 ILE A CA 1
ATOM 3782 C C . ILE A 1 506 ? 10.047 -1.965 1.748 1.00 98.44 506 ILE A C 1
ATOM 3784 O O . ILE A 1 506 ? 10.418 -2.817 2.559 1.00 98.44 506 ILE A O 1
ATOM 3788 N N . CYS A 1 507 ? 9.219 -0.971 2.103 1.00 98.19 507 CYS A N 1
ATOM 3789 C CA . CYS A 1 507 ? 8.670 -0.841 3.457 1.00 98.19 507 CYS A CA 1
ATOM 3790 C C . CYS A 1 507 ? 7.831 -2.070 3.840 1.00 98.19 507 CYS A C 1
ATOM 3792 O O . CYS A 1 507 ? 7.977 -2.605 4.940 1.00 98.19 507 CYS A O 1
ATOM 3794 N N . VAL A 1 508 ? 6.984 -2.546 2.921 1.00 98.38 508 VAL A N 1
ATOM 3795 C CA . VAL A 1 508 ? 6.157 -3.744 3.134 1.00 98.38 508 VAL A CA 1
ATOM 3796 C C . VAL A 1 508 ? 7.003 -5.021 3.109 1.00 98.38 508 VAL A C 1
ATOM 3798 O O . VAL A 1 508 ? 6.787 -5.896 3.948 1.00 98.38 508 VAL A O 1
ATOM 3801 N N . LEU A 1 509 ? 7.998 -5.127 2.217 1.00 98.38 509 LEU A N 1
ATOM 3802 C CA . LEU A 1 509 ? 8.897 -6.287 2.141 1.00 98.38 509 LEU A CA 1
ATOM 3803 C C . LEU A 1 509 ? 9.632 -6.524 3.463 1.00 98.38 509 LEU A C 1
ATOM 3805 O O . LEU A 1 509 ? 9.691 -7.656 3.939 1.00 98.38 509 LEU A O 1
ATOM 3809 N N . ARG A 1 510 ? 10.141 -5.461 4.093 1.00 98.06 510 ARG A N 1
ATOM 3810 C CA . ARG A 1 510 ? 10.795 -5.557 5.404 1.00 98.06 510 ARG A CA 1
ATOM 3811 C C . ARG A 1 510 ? 9.874 -6.175 6.459 1.00 98.06 510 ARG A C 1
ATOM 3813 O O . ARG A 1 510 ? 10.276 -7.102 7.158 1.00 98.06 510 ARG A O 1
ATOM 3820 N N . ALA A 1 511 ? 8.627 -5.715 6.541 1.00 97.62 511 ALA A N 1
ATOM 3821 C CA . ALA A 1 511 ? 7.644 -6.278 7.468 1.00 97.62 511 ALA A CA 1
ATOM 3822 C C . ALA A 1 511 ? 7.300 -7.742 7.140 1.00 97.62 511 ALA A C 1
ATOM 3824 O O . ALA A 1 511 ? 7.131 -8.561 8.045 1.00 97.62 511 ALA A O 1
ATOM 3825 N N . VAL A 1 512 ? 7.228 -8.102 5.854 1.00 97.00 512 VAL A N 1
ATOM 3826 C CA . VAL A 1 512 ? 7.037 -9.492 5.403 1.00 97.00 512 VAL A CA 1
ATOM 3827 C C . VAL A 1 512 ? 8.184 -10.389 5.874 1.00 97.00 512 VAL A C 1
ATOM 3829 O O . VAL A 1 512 ? 7.914 -11.482 6.376 1.00 97.00 512 VAL A O 1
ATOM 3832 N N . ILE A 1 513 ? 9.435 -9.931 5.753 1.00 96.75 513 ILE A N 1
ATOM 3833 C CA . ILE A 1 513 ? 10.625 -10.648 6.234 1.00 96.75 513 ILE A CA 1
ATOM 3834 C C . ILE A 1 513 ? 10.543 -10.820 7.752 1.00 96.75 513 ILE A C 1
ATOM 3836 O O . ILE A 1 513 ? 10.566 -11.946 8.238 1.00 96.75 513 ILE A O 1
ATOM 3840 N N . ARG A 1 514 ? 10.336 -9.735 8.507 1.00 95.44 514 ARG A N 1
ATOM 3841 C CA . ARG A 1 514 ? 10.256 -9.779 9.979 1.00 95.44 514 ARG A CA 1
ATOM 3842 C C . ARG A 1 514 ? 9.180 -10.725 10.503 1.00 95.44 514 ARG A C 1
ATOM 3844 O O . ARG A 1 514 ? 9.355 -11.360 11.538 1.00 95.44 514 ARG A O 1
ATOM 3851 N N . THR A 1 515 ? 8.055 -10.799 9.801 1.00 94.19 515 THR A N 1
ATOM 3852 C CA . THR A 1 515 ? 6.922 -11.647 10.184 1.00 94.19 515 THR A CA 1
ATOM 3853 C C . THR A 1 515 ? 6.962 -13.033 9.544 1.00 94.19 515 THR A C 1
ATOM 3855 O O . THR A 1 515 ? 6.024 -13.804 9.738 1.00 94.19 515 THR A O 1
ATOM 3858 N N . ALA A 1 516 ? 7.987 -13.357 8.746 1.00 90.88 516 ALA A N 1
ATOM 3859 C CA . ALA A 1 516 ? 8.116 -14.661 8.105 1.00 90.88 516 ALA A CA 1
ATOM 3860 C C . ALA A 1 516 ? 8.184 -15.777 9.145 1.00 90.88 516 ALA A C 1
ATOM 3862 O O . ALA A 1 516 ? 8.901 -15.686 10.143 1.00 90.88 516 ALA A O 1
ATOM 3863 N N . MET A 1 517 ? 7.425 -16.849 8.909 1.00 80.50 517 MET A N 1
ATOM 3864 C CA . MET A 1 517 ? 7.524 -18.031 9.754 1.00 80.50 517 MET A CA 1
ATOM 3865 C C . MET A 1 517 ? 8.891 -18.679 9.540 1.00 80.50 517 MET A C 1
ATOM 3867 O O . MET A 1 517 ? 9.318 -18.897 8.405 1.00 80.50 517 MET A O 1
ATOM 3871 N N . ARG A 1 518 ? 9.583 -18.976 10.643 1.00 79.75 518 ARG A N 1
ATOM 3872 C CA . ARG A 1 518 ? 10.883 -19.653 10.618 1.00 79.75 518 ARG A CA 1
ATOM 3873 C C . ARG A 1 518 ? 10.734 -21.023 9.950 1.00 79.75 518 ARG A C 1
ATOM 3875 O O . ARG A 1 518 ? 9.808 -21.760 10.278 1.00 79.75 518 ARG A O 1
ATOM 3882 N N . GLY A 1 519 ? 11.653 -21.365 9.048 1.00 70.56 519 GLY A N 1
ATOM 3883 C CA . GLY A 1 519 ? 11.812 -22.738 8.550 1.00 70.56 519 GLY A CA 1
ATOM 3884 C C . GLY A 1 519 ? 11.817 -22.916 7.033 1.00 70.56 519 GLY A C 1
ATOM 3885 O O . GLY A 1 519 ? 12.237 -23.972 6.569 1.00 70.56 519 GLY A O 1
ATOM 3886 N N . ASP A 1 520 ? 11.409 -21.919 6.243 1.00 84.19 520 ASP A N 1
ATOM 3887 C CA . ASP A 1 520 ? 11.394 -22.053 4.780 1.00 84.19 520 ASP A CA 1
ATOM 3888 C C . ASP A 1 520 ? 12.619 -21.386 4.133 1.00 84.19 520 ASP A C 1
ATOM 3890 O O . ASP A 1 520 ? 12.617 -20.196 3.810 1.00 84.19 520 ASP A O 1
ATOM 3894 N N . ARG A 1 521 ? 13.686 -22.173 3.934 1.00 89.31 521 ARG A N 1
ATOM 3895 C CA . ARG A 1 521 ? 14.923 -21.721 3.269 1.00 89.31 521 ARG A CA 1
ATOM 3896 C C . ARG A 1 521 ? 14.655 -21.152 1.874 1.00 89.31 521 ARG A C 1
ATOM 3898 O O . ARG A 1 521 ? 15.281 -20.174 1.487 1.00 89.31 521 ARG A O 1
ATOM 3905 N N . ARG A 1 522 ? 13.681 -21.705 1.146 1.00 91.19 522 ARG A N 1
ATOM 3906 C CA . ARG A 1 522 ? 13.340 -21.235 -0.199 1.00 91.19 522 ARG A CA 1
ATOM 3907 C C . ARG A 1 522 ? 12.744 -19.829 -0.168 1.00 91.19 522 ARG A C 1
ATOM 3909 O O . ARG A 1 522 ? 13.090 -19.009 -1.010 1.00 91.19 522 ARG A O 1
ATOM 3916 N N . GLN A 1 523 ? 11.868 -19.537 0.794 1.00 91.88 523 GLN A N 1
ATOM 3917 C CA . GLN A 1 523 ? 11.323 -18.182 0.944 1.00 91.88 523 GLN A CA 1
ATOM 3918 C C . GLN A 1 523 ? 12.416 -17.162 1.238 1.00 91.88 523 GLN A C 1
ATOM 3920 O O . GLN A 1 523 ? 12.347 -16.043 0.737 1.00 91.88 523 GLN A O 1
ATOM 3925 N N . ARG A 1 524 ? 13.440 -17.543 2.010 1.00 93.00 524 ARG A N 1
ATOM 3926 C CA . ARG A 1 524 ? 14.590 -16.668 2.233 1.00 93.00 524 ARG A CA 1
ATOM 3927 C C . ARG A 1 524 ? 15.299 -16.330 0.932 1.00 93.00 524 ARG A C 1
ATOM 3929 O O . ARG A 1 524 ? 15.518 -15.150 0.691 1.00 93.00 524 ARG A O 1
ATOM 3936 N N . ASP A 1 525 ? 15.634 -17.332 0.125 1.00 95.12 525 ASP A N 1
ATOM 3937 C CA . ASP A 1 525 ? 16.318 -17.111 -1.153 1.00 95.12 525 ASP A CA 1
ATOM 3938 C C . ASP A 1 525 ? 15.476 -16.197 -2.067 1.00 95.12 525 ASP A C 1
ATOM 3940 O O . ASP A 1 525 ? 16.002 -15.300 -2.725 1.00 95.12 525 ASP A O 1
ATOM 3944 N N . GLU A 1 526 ? 14.145 -16.356 -2.046 1.00 95.62 526 GLU A N 1
ATOM 3945 C CA . GLU A 1 526 ? 13.216 -15.469 -2.758 1.00 95.62 526 GLU A CA 1
ATOM 3946 C C . GLU A 1 526 ? 13.233 -14.024 -2.212 1.00 95.62 526 GLU A C 1
ATOM 3948 O O . GLU A 1 526 ? 13.160 -13.076 -2.998 1.00 95.62 526 GLU A O 1
ATOM 3953 N N . TYR A 1 527 ? 13.325 -13.819 -0.893 1.00 97.06 527 TYR A N 1
ATOM 3954 C CA . TYR A 1 527 ? 13.421 -12.477 -0.300 1.00 97.06 527 TYR A CA 1
ATOM 3955 C C . TYR A 1 527 ? 14.788 -11.829 -0.525 1.00 97.06 527 TYR A C 1
ATOM 3957 O O . TYR A 1 527 ? 14.840 -10.632 -0.796 1.00 97.06 527 TYR A O 1
ATOM 3965 N N . ASP A 1 528 ? 15.872 -12.598 -0.452 1.00 97.31 528 ASP A N 1
ATOM 3966 C CA . ASP A 1 528 ? 17.232 -12.138 -0.744 1.00 97.31 528 ASP A CA 1
ATOM 3967 C C . ASP A 1 528 ? 17.330 -11.604 -2.181 1.00 97.31 528 ASP A C 1
ATOM 3969 O O . ASP A 1 528 ? 17.797 -10.487 -2.415 1.00 97.31 528 ASP A O 1
ATOM 3973 N N . GLU A 1 529 ? 16.773 -12.340 -3.147 1.00 97.38 529 GLU A N 1
ATOM 3974 C CA . GLU A 1 529 ? 16.728 -11.900 -4.542 1.00 97.38 529 GLU A CA 1
ATOM 3975 C C . GLU A 1 529 ? 15.872 -10.637 -4.740 1.00 97.38 529 GLU A C 1
ATOM 3977 O O . GLU A 1 529 ? 16.244 -9.721 -5.485 1.00 97.38 529 GLU A O 1
ATOM 3982 N N . LEU A 1 530 ? 14.746 -10.527 -4.027 1.00 97.62 530 LEU A N 1
ATOM 3983 C CA . LEU A 1 530 ? 13.952 -9.297 -4.034 1.00 97.62 530 LEU A CA 1
ATOM 3984 C C . LEU A 1 530 ? 14.736 -8.114 -3.456 1.00 97.62 530 LEU A C 1
ATOM 3986 O O . LEU A 1 530 ? 14.704 -7.037 -4.049 1.00 97.62 530 LEU A O 1
ATOM 3990 N N . LEU A 1 531 ? 15.470 -8.295 -2.353 1.00 98.31 531 LEU A N 1
ATOM 3991 C CA . LEU A 1 531 ? 16.304 -7.238 -1.772 1.00 98.31 531 LEU A CA 1
ATOM 3992 C C . LEU A 1 531 ? 17.408 -6.787 -2.735 1.00 98.31 531 LEU A C 1
ATOM 3994 O O . LEU A 1 531 ? 17.625 -5.583 -2.861 1.00 98.31 531 LEU A O 1
ATOM 3998 N N . ARG A 1 532 ? 18.050 -7.705 -3.473 1.00 98.06 532 ARG A N 1
ATOM 3999 C CA . ARG A 1 532 ? 19.002 -7.339 -4.543 1.00 98.06 532 ARG A CA 1
ATOM 4000 C C . ARG A 1 532 ? 18.340 -6.522 -5.649 1.00 98.06 532 ARG A C 1
ATOM 4002 O O . ARG A 1 532 ? 18.916 -5.547 -6.131 1.00 98.06 532 ARG A O 1
ATOM 4009 N N . THR A 1 533 ? 17.118 -6.886 -6.035 1.00 97.38 533 THR A N 1
ATOM 4010 C CA . THR A 1 533 ? 16.358 -6.142 -7.051 1.00 97.38 533 THR A CA 1
ATOM 4011 C C . THR A 1 533 ? 16.040 -4.723 -6.562 1.00 97.38 533 THR A C 1
ATOM 4013 O O . THR A 1 533 ? 16.261 -3.750 -7.286 1.00 97.38 533 THR A O 1
ATOM 4016 N N . TYR A 1 534 ? 15.594 -4.580 -5.309 1.00 98.38 534 TYR A N 1
ATOM 4017 C CA . TYR A 1 534 ? 15.366 -3.277 -4.677 1.00 98.38 534 TYR A CA 1
ATOM 4018 C C . TYR A 1 534 ? 16.646 -2.449 -4.537 1.00 98.38 534 TYR A C 1
ATOM 4020 O O . TYR A 1 534 ? 16.607 -1.239 -4.739 1.00 98.38 534 TYR A O 1
ATOM 4028 N N . GLU A 1 535 ? 17.787 -3.074 -4.252 1.00 97.88 535 GLU A N 1
ATOM 4029 C CA . GLU A 1 535 ? 19.093 -2.408 -4.224 1.00 97.88 535 GLU A CA 1
ATOM 4030 C C . GLU A 1 535 ? 19.501 -1.857 -5.599 1.00 97.88 535 GLU A C 1
ATOM 4032 O O . GLU A 1 535 ? 20.101 -0.784 -5.686 1.00 97.88 535 GLU A O 1
ATOM 4037 N N . GLY A 1 536 ? 19.145 -2.556 -6.681 1.00 97.31 536 GLY A N 1
ATOM 4038 C CA . GLY A 1 536 ? 19.272 -2.038 -8.044 1.00 97.31 536 GLY A CA 1
ATOM 4039 C C . GLY A 1 536 ? 18.430 -0.776 -8.246 1.00 97.31 536 GLY A C 1
ATOM 4040 O O . GLY A 1 536 ? 18.965 0.266 -8.626 1.00 97.31 536 GLY A O 1
ATOM 4041 N N . ARG A 1 537 ? 17.137 -0.842 -7.899 1.00 97.06 537 ARG A N 1
ATOM 4042 C CA . ARG A 1 537 ? 16.193 0.285 -8.019 1.00 97.06 537 ARG A CA 1
ATOM 4043 C C . ARG A 1 537 ? 16.543 1.479 -7.145 1.00 97.06 537 ARG A C 1
ATOM 4045 O O . ARG A 1 537 ? 16.334 2.614 -7.552 1.00 97.06 537 ARG A O 1
ATOM 4052 N N . TRP A 1 538 ? 17.102 1.246 -5.963 1.00 96.69 538 TRP A N 1
ATOM 4053 C CA . TRP A 1 538 ? 17.533 2.297 -5.043 1.00 96.69 538 TRP A CA 1
ATOM 4054 C C . TRP A 1 538 ? 18.515 3.289 -5.693 1.00 96.69 538 TRP A C 1
ATOM 4056 O O . TRP A 1 538 ? 18.466 4.488 -5.411 1.00 96.69 538 TRP A O 1
ATOM 4066 N N . LYS A 1 539 ? 19.357 2.814 -6.619 1.00 96.19 539 LYS A N 1
ATOM 4067 C CA . LYS A 1 539 ? 20.301 3.651 -7.380 1.00 96.19 539 LYS A CA 1
ATOM 4068 C C . LYS A 1 539 ? 19.621 4.494 -8.465 1.00 96.19 539 LYS A C 1
ATOM 4070 O O . LYS A 1 539 ? 20.225 5.443 -8.952 1.00 96.19 539 LYS A O 1
ATOM 4075 N N . GLU A 1 540 ? 18.393 4.147 -8.853 1.00 96.06 540 GLU A N 1
ATOM 4076 C CA . GLU A 1 540 ? 17.593 4.855 -9.864 1.00 96.06 540 GLU A CA 1
ATOM 4077 C C . GLU A 1 540 ? 16.707 5.960 -9.260 1.00 96.06 540 GLU A C 1
ATOM 4079 O O . GLU A 1 540 ? 16.191 6.798 -10.003 1.00 96.06 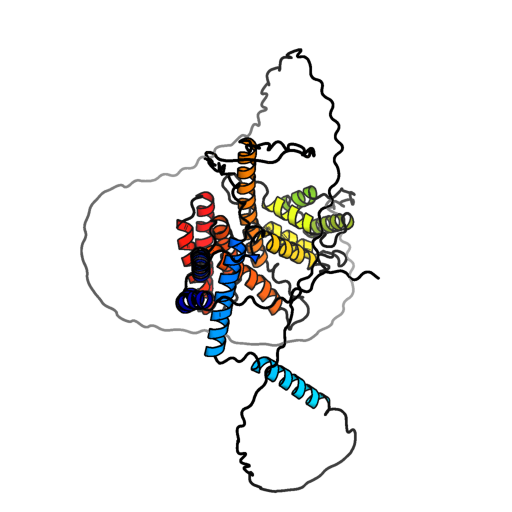540 GLU A O 1
ATOM 4084 N N . ILE A 1 541 ? 16.524 5.972 -7.933 1.00 97.31 541 ILE A N 1
ATOM 4085 C CA . ILE A 1 541 ? 15.706 6.968 -7.229 1.00 97.31 541 ILE A CA 1
ATOM 4086 C C . ILE A 1 541 ? 16.361 8.344 -7.352 1.00 97.31 541 ILE A C 1
ATOM 4088 O O . ILE A 1 541 ? 17.536 8.515 -7.029 1.00 97.31 541 ILE A O 1
ATOM 4092 N N . LYS A 1 542 ? 15.584 9.330 -7.807 1.00 97.12 542 LYS A N 1
ATOM 4093 C CA . LYS A 1 542 ? 16.068 10.702 -8.035 1.00 97.12 542 LYS A CA 1
ATOM 4094 C C . LYS A 1 542 ? 15.798 11.619 -6.853 1.00 97.12 542 LYS A C 1
ATOM 4096 O O . LYS A 1 542 ? 16.516 12.591 -6.647 1.00 97.12 542 LYS A O 1
ATOM 4101 N N . ASP A 1 543 ? 14.732 11.343 -6.114 1.00 95.25 543 ASP A N 1
ATOM 4102 C CA . ASP A 1 543 ? 14.372 12.090 -4.917 1.00 95.25 543 ASP A CA 1
ATOM 4103 C C . ASP A 1 543 ? 15.244 11.621 -3.741 1.00 95.25 543 ASP A C 1
ATOM 4105 O O . ASP A 1 543 ? 15.064 10.522 -3.218 1.00 95.25 543 ASP A O 1
ATOM 4109 N N . GLU A 1 544 ? 16.210 12.452 -3.335 1.00 95.19 544 GLU A N 1
ATOM 4110 C CA . GLU A 1 544 ? 17.175 12.144 -2.262 1.00 95.19 544 GLU A CA 1
ATOM 4111 C C . GLU A 1 544 ? 16.488 11.741 -0.957 1.00 95.19 544 GLU A C 1
ATOM 4113 O O . GLU A 1 544 ? 16.940 10.861 -0.224 1.00 95.19 544 GLU A O 1
ATOM 4118 N N . ALA A 1 545 ? 15.354 12.375 -0.682 1.00 93.50 545 ALA A N 1
ATOM 4119 C CA . ALA A 1 545 ? 14.591 12.156 0.520 1.00 93.50 545 ALA A CA 1
ATOM 4120 C C . ALA A 1 545 ? 14.007 10.717 0.485 1.00 93.50 545 ALA A C 1
ATOM 4122 O O . ALA A 1 545 ? 14.193 9.941 1.426 1.00 93.50 545 ALA A O 1
ATOM 4123 N N . ARG A 1 546 ? 13.386 10.305 -0.630 1.00 95.44 546 ARG A N 1
ATOM 4124 C CA . ARG A 1 546 ? 12.931 8.915 -0.840 1.00 95.44 546 ARG A CA 1
ATOM 4125 C C . ARG A 1 546 ? 14.092 7.924 -0.830 1.00 95.44 546 ARG A C 1
ATOM 4127 O O . ARG A 1 546 ? 13.956 6.839 -0.265 1.00 95.44 546 ARG A O 1
ATOM 4134 N N . GLN A 1 547 ? 15.223 8.291 -1.426 1.00 96.56 547 GLN A N 1
ATOM 4135 C CA . GLN A 1 547 ? 16.413 7.449 -1.455 1.00 96.56 547 GLN A CA 1
ATOM 4136 C C . GLN A 1 547 ? 16.922 7.161 -0.038 1.00 96.56 547 GLN A C 1
ATOM 4138 O O . GLN A 1 547 ? 17.220 6.007 0.263 1.00 96.56 547 GLN A O 1
ATOM 4143 N N . ALA A 1 548 ? 16.945 8.163 0.848 1.00 95.44 548 ALA A N 1
ATOM 4144 C CA . ALA A 1 548 ? 17.331 8.000 2.249 1.00 95.44 548 ALA A CA 1
ATOM 4145 C C . ALA A 1 548 ? 16.431 6.997 2.992 1.00 95.44 548 ALA A C 1
ATOM 4147 O O . ALA A 1 548 ? 16.942 6.114 3.683 1.00 95.44 548 ALA A O 1
ATOM 4148 N N . VAL A 1 549 ? 15.108 7.067 2.786 1.00 95.38 549 VAL A N 1
ATOM 4149 C CA . VAL A 1 549 ? 14.158 6.089 3.352 1.00 95.38 549 VAL A CA 1
ATOM 4150 C C . VAL A 1 549 ? 14.472 4.681 2.867 1.00 95.38 549 VAL A C 1
ATOM 4152 O O . VAL A 1 549 ? 14.541 3.749 3.665 1.00 95.38 549 VAL A O 1
ATOM 4155 N N . VAL A 1 550 ? 14.675 4.508 1.559 1.00 97.31 550 VAL A N 1
ATOM 4156 C CA . VAL A 1 550 ? 14.970 3.188 0.992 1.00 97.31 550 VAL A CA 1
ATOM 4157 C C . VAL A 1 550 ? 16.293 2.651 1.526 1.00 97.31 550 VAL A C 1
ATOM 4159 O O . VAL A 1 550 ? 16.339 1.476 1.868 1.00 97.31 550 VAL A O 1
ATOM 4162 N N . THR A 1 551 ? 17.329 3.482 1.681 1.00 97.56 551 THR A N 1
ATOM 4163 C CA . THR A 1 551 ? 18.603 3.074 2.297 1.00 97.56 551 THR A CA 1
ATOM 4164 C C . THR A 1 551 ? 18.386 2.487 3.693 1.00 97.56 551 THR A C 1
ATOM 4166 O O . THR A 1 551 ? 18.824 1.370 3.967 1.00 97.56 551 THR A O 1
ATOM 4169 N N . GLU A 1 552 ? 17.684 3.212 4.570 1.00 96.69 552 GLU A N 1
ATOM 4170 C CA . GLU A 1 552 ? 17.438 2.791 5.956 1.00 96.69 552 GLU A CA 1
ATOM 4171 C C . GLU A 1 552 ? 16.642 1.477 6.021 1.00 96.69 552 GLU A C 1
ATOM 4173 O O . GLU A 1 552 ? 17.007 0.537 6.739 1.00 96.69 552 GLU A O 1
ATOM 4178 N N . VAL A 1 553 ? 15.562 1.393 5.238 1.00 97.56 553 VAL A N 1
ATOM 4179 C CA . VAL A 1 553 ? 14.674 0.226 5.215 1.00 97.56 553 VAL A CA 1
ATOM 4180 C C . VAL A 1 553 ? 15.379 -0.986 4.607 1.00 97.56 553 VAL A C 1
ATOM 4182 O O . VAL A 1 553 ? 15.232 -2.087 5.134 1.00 97.56 553 VAL A O 1
ATOM 4185 N N . LEU A 1 554 ? 16.157 -0.803 3.537 1.00 98.12 554 LEU A N 1
ATOM 4186 C CA . LEU A 1 554 ? 16.882 -1.875 2.855 1.00 98.12 554 LEU A CA 1
ATOM 4187 C C . LEU A 1 554 ? 17.962 -2.485 3.756 1.00 98.12 554 LEU A C 1
ATOM 4189 O O . LEU A 1 554 ? 18.041 -3.708 3.850 1.00 98.12 554 LEU A O 1
ATOM 4193 N N . LEU A 1 555 ? 18.754 -1.654 4.445 1.00 98.06 555 LEU A N 1
ATOM 4194 C CA . LEU A 1 555 ? 19.753 -2.124 5.412 1.00 98.06 555 LEU A CA 1
ATOM 4195 C C . LEU A 1 555 ? 19.083 -2.913 6.540 1.00 98.06 555 LEU A C 1
ATOM 4197 O O . LEU A 1 555 ? 19.433 -4.064 6.786 1.00 98.06 555 LEU A O 1
ATOM 4201 N N . SER A 1 556 ? 18.030 -2.345 7.132 1.00 97.62 556 SER A N 1
ATOM 4202 C CA . SER A 1 556 ? 17.279 -3.020 8.192 1.00 97.62 556 SER A CA 1
ATOM 4203 C C . SER A 1 556 ? 16.646 -4.340 7.729 1.00 97.62 556 SER A C 1
ATOM 4205 O O . SER A 1 556 ? 16.561 -5.288 8.503 1.00 97.62 556 SER A O 1
ATOM 4207 N N . ALA A 1 557 ? 16.170 -4.415 6.482 1.00 97.94 557 ALA A N 1
ATOM 4208 C CA . ALA A 1 557 ? 15.577 -5.629 5.926 1.00 97.94 557 ALA A CA 1
ATOM 4209 C C . ALA A 1 557 ? 16.618 -6.735 5.699 1.00 97.94 557 ALA A C 1
ATOM 4211 O O . ALA A 1 557 ? 16.313 -7.904 5.928 1.00 97.94 557 ALA A O 1
ATOM 4212 N N . LYS A 1 558 ? 17.841 -6.374 5.285 1.00 98.12 558 LYS A N 1
ATOM 4213 C CA . LYS A 1 558 ? 18.970 -7.311 5.181 1.00 98.12 558 LYS A CA 1
ATOM 4214 C C . LYS A 1 558 ? 19.361 -7.856 6.556 1.00 98.12 558 LYS A C 1
ATOM 4216 O O . LYS A 1 558 ? 19.524 -9.066 6.690 1.00 98.12 558 LYS A O 1
ATOM 4221 N N . ASP A 1 559 ? 19.415 -7.000 7.576 1.00 97.56 559 ASP A N 1
ATOM 4222 C CA . ASP A 1 559 ? 19.696 -7.418 8.956 1.00 97.56 559 ASP A CA 1
ATOM 4223 C C . ASP A 1 559 ? 18.618 -8.370 9.497 1.00 97.56 559 ASP A C 1
ATOM 4225 O O . ASP A 1 559 ? 18.930 -9.399 10.098 1.00 97.56 559 ASP A O 1
ATOM 4229 N N . ASP A 1 560 ? 17.338 -8.066 9.257 1.00 96.75 560 ASP A N 1
ATOM 4230 C CA . ASP A 1 560 ? 16.229 -8.946 9.640 1.00 96.75 560 ASP A CA 1
ATOM 4231 C C . ASP A 1 560 ? 16.299 -10.300 8.908 1.00 96.75 560 ASP A C 1
ATOM 4233 O O . ASP A 1 560 ? 16.039 -11.343 9.513 1.00 96.75 560 ASP A O 1
ATOM 4237 N N . LEU A 1 561 ? 16.685 -10.305 7.626 1.00 96.38 561 LEU A N 1
ATOM 4238 C CA . LEU A 1 561 ? 16.855 -11.531 6.842 1.00 96.38 561 LEU A CA 1
ATOM 4239 C C . LEU A 1 561 ? 18.033 -12.381 7.344 1.00 96.38 561 LEU A C 1
ATOM 4241 O O . LEU A 1 561 ? 17.911 -13.605 7.399 1.00 96.38 561 LEU A O 1
ATOM 4245 N N . ALA A 1 562 ? 19.134 -11.744 7.754 1.00 95.69 562 ALA A N 1
ATOM 4246 C CA . ALA A 1 562 ? 20.288 -12.411 8.354 1.00 95.69 562 ALA A CA 1
ATOM 4247 C C . ALA A 1 562 ? 19.935 -13.038 9.712 1.00 95.69 562 ALA A C 1
ATOM 4249 O O . ALA A 1 562 ? 20.231 -14.204 9.945 1.00 95.69 562 ALA A O 1
ATOM 4250 N N . ARG A 1 563 ? 19.186 -12.334 10.571 1.00 94.25 563 ARG A N 1
ATOM 4251 C CA . ARG A 1 563 ? 18.715 -12.884 11.861 1.00 94.25 563 ARG A CA 1
ATOM 4252 C C . ARG A 1 563 ? 17.773 -14.074 11.711 1.00 94.25 563 ARG A C 1
ATOM 4254 O O . ARG A 1 563 ? 17.684 -14.913 12.608 1.00 94.25 563 ARG A O 1
ATOM 4261 N N . LEU A 1 564 ? 17.033 -14.156 10.602 1.00 91.00 564 LEU A N 1
ATOM 4262 C CA . LEU A 1 564 ? 16.269 -15.363 10.301 1.00 91.00 564 LEU A CA 1
ATOM 4263 C C . LEU A 1 564 ? 17.206 -16.561 10.081 1.00 91.00 564 LEU A C 1
ATOM 4265 O O . LEU A 1 564 ? 16.782 -17.680 10.372 1.00 91.00 564 LEU A O 1
ATOM 4269 N N . ASP A 1 565 ? 18.429 -16.363 9.567 1.00 86.94 565 ASP A N 1
ATOM 4270 C CA . ASP A 1 565 ? 19.435 -17.420 9.341 1.00 86.94 565 ASP A CA 1
ATOM 4271 C C . ASP A 1 565 ? 19.927 -18.026 10.636 1.00 86.94 565 ASP A C 1
ATOM 4273 O O . ASP A 1 565 ? 19.759 -19.228 10.840 1.00 86.94 565 ASP A O 1
ATOM 4277 N N . ASP A 1 566 ? 20.350 -17.168 11.556 1.00 88.25 566 ASP A N 1
ATOM 4278 C CA . ASP A 1 566 ? 20.827 -17.569 12.880 1.00 88.25 566 ASP A CA 1
ATOM 4279 C C . ASP A 1 566 ? 19.775 -18.360 13.674 1.00 88.25 566 ASP A C 1
ATOM 4281 O O . ASP A 1 566 ? 20.099 -19.114 14.583 1.00 88.25 566 ASP A O 1
ATOM 4285 N N . SER A 1 567 ? 18.488 -18.199 13.348 1.00 84.06 567 SER A N 1
ATOM 4286 C CA . SER A 1 567 ? 17.402 -18.924 14.013 1.00 84.06 567 SER A CA 1
ATOM 4287 C C . SER A 1 567 ? 17.168 -20.356 13.511 1.00 84.06 567 SER A C 1
ATOM 4289 O O . SER A 1 567 ? 16.328 -21.052 14.087 1.00 84.06 567 SER A O 1
ATOM 4291 N N . LEU A 1 568 ? 17.838 -20.770 12.427 1.00 77.31 568 LEU A N 1
ATOM 4292 C CA . LEU A 1 568 ? 17.742 -22.114 11.837 1.00 77.31 568 LEU A CA 1
ATOM 4293 C C . LEU A 1 568 ? 18.932 -23.020 12.174 1.00 77.31 568 LEU A C 1
ATOM 4295 O O . LEU A 1 568 ? 18.790 -24.239 12.061 1.00 77.31 568 LEU A O 1
ATOM 4299 N N . SER A 1 569 ? 20.078 -22.433 12.528 1.00 78.19 569 SER A N 1
ATOM 4300 C CA . SER A 1 569 ? 21.254 -23.133 13.061 1.00 78.19 569 SER A CA 1
ATOM 4301 C C . SER A 1 569 ? 21.074 -23.457 14.535 1.00 78.19 569 SER A C 1
ATOM 4303 O O . SER A 1 569 ? 21.424 -24.593 14.924 1.00 78.19 569 SER A O 1
#

Radius of gyration: 38.47 Å; chains: 1; bounding box: 104×130×123 Å

Secondary structure (DSSP, 8-state):
-PPP-------PPP---HHHHHHHHHTHHHHHHHHHSSSTTHHHHHHHHHHHHHHHHH---GGGTTSSSHHHHHHHHHHHHHHHHHHHHHHHHTT--HHHHHHHHHHHHHHHHHHHTSS-----------------------------------------------PPP-PPPPPP-------------PPPPPP--PPPPP------------------------------------------------------------------------------------HHHHHHHHHHT--HHHHHHHHHHHHHHS--SSTTHHHHHHHHHHHSS---TTS----SHHHHHHHHHHHTT--TT-EETTEEGGGHHHHHHHHHHHHHSS--PPPPP------------------------PPP----------HHHHHHHHHHHHHHHHHHHHHHHHHHHHHHTTTT----TT-TTSHHHHHHHHHHHHHHHHHHHTTSS-HHHHHHHHHHHHHHHHTPPTT-HHHHHHHHHHHHHHHHHHTT---HHHHHHHHHHHHHHHHHHHHHHHTT-